Protein AF-A0A8T3E228-F1 (afdb_monomer)

Foldseek 3Di:
DDDDDDDDDDDDDDDDDDDPPPPDPPVQPPFWDKDFDDWDDDPDDDDIDTDIDIGGDDDDDDDDPVVVVDDDDDPDPDDDDDDDDPDDDDAQPAEAAAEPDPDDPVNVVVVVLVVLLVPVVFKFKEFALLLLVVLLVLCCVLPVLAAEEEECLFPVPLLNLLLCVLVVHAYEAAFPVSVVSNVVLVHDLDSYAHEHADDDLVGLLSCQVRVNQHYEYADLVVLVSCLVRPVNHAYAFEAWFDDVVPPDDDTDHYHLVVLLVNLVSCVVSNHAHAAYAYADALPRLDLVSLVVVLVSRLVSVVSNVVSPHNHAEYESEENDALDSVSSNVNSVSCVVVCCVRPNVVSNHRHYYYDYNNNFQQRMKMKKFFADKDKADDDDPDDDDPDDDLAIEMETEIQAFCLAQLVVVVVVDDFADKDWDDPDPDPDARWHWYWYAYDPPDPRRTRGPTDTDGDDDGGTMIMGGRSGTSGQDDGPDPDDRHYYHHYYYNVSVVVCVVVVSCVDPSNVSYHYDHDDD

Sequence (516 aa):
MSKPRPVSTSLRSFFFNTHKKDALPEHLGRYLTARHFLCRSDSGGNSISCLFQIDAQLQDPTSSVLTLIRQPNLWLSDLRITVEMKGFTDEPNYTVEVLEGGVTLDDVIDDRIYEQALAEKSAFFVADLGVLMRQHILWQTHMSQVRPFYTLKCNSSPAVIQVLAALGTGFICANKSEVALVQNCGVDSEDIIYSGAYKQLSHIKHAAKSGIDSLVCDNEMELRKIARCHPTAKVLLQVATASPLEEMSMTFGCTLKNCRHLLQCAKQLHLQVVGVKFHLPVTCNNPQAYCHAVSDARCIFDMGEELGFNMNVLDIGGGFSHSALQLEQTGAAIRPLLDIYFPPQSGVHIIAELGDYYVSSSFTLAVNIIGKEVVCQDRRGQHSDEVSLNDEFLYYMNEGVYGSFASKLLENVIPVPIVHKKSLRVKEAVFPSSLWGPSCDRLDQVVEHCLLPELKVGDWVIFNNMGANSLGEPCTATQKLPVYYIITADDWYSMQEGGITLDTSMKNLLWVPYCL

Organism: NCBI:txid1534307

Secondary structure (DSSP, 8-state):
------------------SS-TTS-TTSTTSEEEEE---EE-SSSS-EE--EEEEE--S--SSSSGGGG--S----S---------S-----SEEEEEE-TT--HHHHHHHHHHHHHHTT---EEEEETHHHHHHHHHHHHH-TTEEEEEETTT---HHHHHHHHHTT-EEEESSHHHHHHHHHTT--GGGEEE--SS--HHHHHHHHHTT--EEEE-SHHHHHHHHHH-TT-EEEEEB----TTTTSS---SB-HHHHHHHHHHHHHTT-EEEEEE----TT---HHHHHHHHHHHHHHHHHHHHTT----EEE------S-HHHHHHHHHHHHHHHHHHS-GGG-PEEEEEESHHHHGGGEEEEEEEEEEEEE-S--SS---SSPPTTPEEEEEES--TTTTTGGGGGTPPPPPPEEE-TT--TTPPEEEEEEE-TT--TT-EEEEEEEEEPP-TT-EEEESS--SS-SPPPSSSPPPPPEEEEEEHHHHHHHHHTTGGGSGGGGGEEEEE---

Radius of gyration: 29.98 Å; Cα contacts (8 Å, |Δi|>4): 873; chains: 1; bounding box: 90×79×90 Å

InterPro domains:
  IPR000183 Ornithine/DAP/Arg decarboxylase [PR01179] (150-168)
  IPR000183 Ornithine/DAP/Arg decarboxylase [PR01179] (170-182)
  IPR000183 Ornithine/DAP/Arg decarboxylase [PR01179] (270-283)
  IPR000183 Ornithine/DAP/Arg decarboxylase [PR01179] (350-369)
  IPR002433 Ornithine decarboxylase [PR01182] (122-146)
  IPR002433 Ornithine decarboxylase [PR01182] (148-175)
  IPR002433 Ornithine decarboxylase [PR01182] (192-216)
  IPR002433 Ornithine decarboxylase [PR01182] (222-244)
  IPR002433 Ornithine decarboxylase [PR01182] (399-412)
  IPR002433 Ornithine decarboxylase [PR01182] (434-444)
  IPR002433 Ornithine decarboxylase [PR01182] (454-467)
  IPR002433 Ornithine decarboxylase [PTHR11482] (110-476)
  IPR009006 Alanine racemase/group IV decarboxylase, C-terminal [G3DSA:2.40.37.10] (117-488)
  IPR009006 Alanine racemase/group IV decarboxylase, C-terminal [SSF50621] (342-492)
  IPR022644 Orn/DAP/Arg decarboxylase 2, N-terminal [PF02784] (132-360)
  IPR022657 Orn/DAP/Arg decarboxylase 2, conserved site [PS00879] (304-321)
  IPR029066 PLP-binding barrel [G3DSA:3.20.20.10] (132-358)
  IPR029066 PLP-binding barrel [SSF51419] (128-362)

Nearest PDB structures (foldseek):
  3btn-assembly3_A  TM=9.626E-01  e=4.431E-57  Mus musculus
  3btn-assembly3_B  TM=9.619E-01  e=3.640E-56  Mus musculus
  2nva-assembly2_C  TM=9.354E-01  e=1.883E-36  Paramecium bursaria Chlorella virus 1
  2nv9-assembly4_H  TM=9.218E-01  e=5.844E-37  Paramecium bursaria Chlorella virus 1
  4aib-assembly2_D  TM=8.913E-01  e=2.791E-27  Entamoeba histolytica HM-1:IMSS

Structure (mmCIF, N/CA/C/O backbone):
data_AF-A0A8T3E228-F1
#
_entry.id   AF-A0A8T3E228-F1
#
loop_
_atom_site.group_PDB
_atom_site.id
_atom_site.type_symbol
_atom_site.label_atom_id
_atom_site.label_alt_id
_atom_site.label_comp_id
_atom_site.label_asym_id
_atom_site.label_entity_id
_atom_site.label_seq_id
_atom_site.pdbx_PDB_ins_code
_atom_site.Cartn_x
_atom_site.Cartn_y
_atom_site.Cartn_z
_atom_site.occupancy
_atom_site.B_iso_or_equiv
_atom_site.auth_seq_id
_atom_site.auth_comp_id
_atom_site.auth_asym_id
_atom_site.auth_atom_id
_atom_site.pdbx_PDB_model_num
ATOM 1 N N . MET A 1 1 ? 3.834 58.786 -32.803 1.00 28.92 1 MET A N 1
ATOM 2 C CA . MET A 1 1 ? 3.324 58.432 -34.150 1.00 28.92 1 MET A CA 1
ATOM 3 C C . MET A 1 1 ? 3.891 57.062 -34.481 1.00 28.92 1 MET A C 1
ATOM 5 O O . MET A 1 1 ? 5.082 56.907 -34.309 1.00 28.92 1 MET A O 1
ATOM 9 N N . SER A 1 2 ? 3.198 56.003 -34.872 1.00 29.36 2 SER A N 1
ATOM 10 C CA . SER A 1 2 ? 1.790 55.686 -35.124 1.00 29.36 2 SER A CA 1
ATOM 11 C C . SER A 1 2 ? 1.781 54.176 -35.430 1.00 29.36 2 SER A C 1
ATOM 13 O O . SER A 1 2 ? 2.654 53.710 -36.159 1.00 29.36 2 SER A O 1
ATOM 15 N N . LYS A 1 3 ? 0.826 53.411 -34.882 1.00 29.02 3 LYS A N 1
ATOM 16 C CA . LYS A 1 3 ? 0.553 52.016 -35.295 1.00 29.02 3 LYS A CA 1
ATOM 17 C C . LYS A 1 3 ? 0.275 51.931 -36.807 1.00 29.02 3 LYS A C 1
ATOM 19 O O . LYS A 1 3 ? -0.275 52.888 -37.353 1.00 29.02 3 LYS A O 1
ATOM 24 N N . PRO A 1 4 ? 0.400 50.730 -37.396 1.00 24.34 4 PRO A N 1
ATOM 25 C CA . PRO A 1 4 ? -0.620 50.259 -38.323 1.00 24.34 4 PRO A CA 1
ATOM 26 C C . PRO A 1 4 ? -1.301 48.966 -37.845 1.00 24.34 4 PRO A C 1
ATOM 28 O O . PRO A 1 4 ? -0.718 48.112 -37.183 1.00 24.34 4 PRO A O 1
ATOM 31 N N . ARG A 1 5 ? -2.595 48.909 -38.164 1.00 25.23 5 ARG A N 1
ATOM 32 C CA . ARG A 1 5 ? -3.589 47.844 -37.963 1.00 25.23 5 ARG A CA 1
ATOM 33 C C . ARG A 1 5 ? -3.571 46.842 -39.139 1.00 25.23 5 ARG A C 1
ATOM 35 O O . ARG A 1 5 ? -2.967 47.153 -40.163 1.00 25.23 5 ARG A O 1
ATOM 42 N N . PRO A 1 6 ? -4.246 45.681 -39.013 1.00 24.84 6 PRO A N 1
ATOM 43 C CA . PRO A 1 6 ? -4.236 44.613 -40.015 1.00 24.84 6 PRO A CA 1
ATOM 44 C C . PRO A 1 6 ? -5.141 44.928 -41.215 1.00 24.84 6 PRO A C 1
ATOM 46 O O . PRO A 1 6 ? -6.137 45.639 -41.074 1.00 24.84 6 PRO A O 1
ATOM 49 N N . VAL A 1 7 ? -4.822 44.347 -42.376 1.00 22.98 7 VAL A N 1
ATOM 50 C CA . VAL A 1 7 ? -5.675 44.355 -43.575 1.00 22.98 7 VAL A CA 1
ATOM 51 C C . VAL A 1 7 ? -6.009 42.918 -43.964 1.00 22.98 7 VAL A C 1
ATOM 53 O O . VAL A 1 7 ? -5.131 42.083 -44.166 1.00 22.98 7 VAL A O 1
ATOM 56 N N . SER A 1 8 ? -7.311 42.659 -44.050 1.00 25.16 8 SER A N 1
ATOM 57 C CA . SER A 1 8 ? -7.950 41.462 -44.585 1.00 25.16 8 SER A CA 1
ATOM 58 C C . SER A 1 8 ? -7.735 41.323 -46.092 1.00 25.16 8 SER A C 1
ATOM 60 O O . SER A 1 8 ? -7.939 42.307 -46.801 1.00 25.16 8 SER A O 1
ATOM 62 N N . THR A 1 9 ? -7.517 40.105 -46.603 1.00 22.89 9 THR A N 1
ATOM 63 C CA . THR A 1 9 ? -7.985 39.773 -47.961 1.00 22.89 9 THR A CA 1
ATOM 64 C C . THR A 1 9 ? -8.386 38.301 -48.102 1.00 22.89 9 THR A C 1
ATOM 66 O O . THR A 1 9 ? -7.586 37.392 -47.925 1.00 22.89 9 THR A O 1
ATOM 69 N N . SER A 1 10 ? -9.667 38.131 -48.427 1.00 22.86 10 SER A N 1
ATOM 70 C CA . SER A 1 10 ? -10.374 36.992 -49.025 1.00 22.86 10 SER A CA 1
ATOM 71 C C . SER A 1 10 ? -9.538 36.108 -49.970 1.00 22.86 10 SER A C 1
ATOM 73 O O . SER A 1 10 ? -8.961 36.627 -50.927 1.00 22.86 10 SER A O 1
ATOM 75 N N . LEU A 1 11 ? -9.651 34.780 -49.834 1.00 22.55 11 LEU A N 1
ATOM 76 C CA . LEU A 1 11 ? -9.420 33.831 -50.929 1.00 22.55 11 LEU A CA 1
ATOM 77 C C . LEU A 1 11 ? -10.704 33.054 -51.240 1.00 22.55 11 LEU A C 1
ATOM 79 O O . LEU A 1 11 ? -11.359 32.482 -50.372 1.00 22.55 11 LEU A O 1
ATOM 83 N N . ARG A 1 12 ? -11.062 33.142 -52.519 1.00 21.92 12 ARG A N 1
ATOM 84 C CA . ARG A 1 12 ? -12.278 32.678 -53.180 1.00 21.92 12 ARG A CA 1
ATOM 85 C C . ARG A 1 12 ? -12.371 31.149 -53.240 1.00 21.92 12 ARG A C 1
ATOM 87 O O . ARG A 1 12 ? -11.410 30.478 -53.590 1.00 21.92 12 ARG A O 1
ATOM 94 N N . SER A 1 13 ? -13.584 30.666 -52.977 1.00 22.64 13 SER A N 1
ATOM 95 C CA . SER A 1 13 ? -14.285 29.524 -53.586 1.00 22.64 13 SER A CA 1
ATOM 96 C C . SER A 1 13 ? -13.503 28.615 -54.554 1.00 22.64 13 SER A C 1
ATOM 98 O O . SER A 1 13 ? -13.282 28.986 -55.708 1.00 22.64 1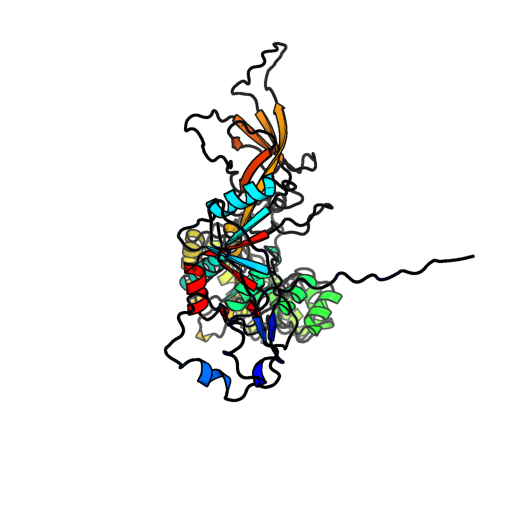3 SER A O 1
ATOM 100 N N . PHE A 1 14 ? -13.270 27.366 -54.145 1.00 22.17 14 PHE A N 1
ATOM 101 C CA . PHE A 1 14 ? -13.215 26.229 -55.066 1.00 22.17 14 PHE A CA 1
ATOM 102 C C . PHE A 1 14 ? -14.579 25.529 -55.055 1.00 22.17 14 PHE A C 1
ATOM 104 O O . PHE A 1 14 ? -14.994 24.952 -54.053 1.00 22.17 14 PHE A O 1
ATOM 111 N N . PHE A 1 15 ? -15.297 25.641 -56.171 1.00 23.58 15 PHE A N 1
ATOM 112 C CA . PHE A 1 15 ? -16.482 24.844 -56.474 1.00 23.58 15 PHE A CA 1
ATOM 113 C C . PHE A 1 15 ? -16.036 23.425 -56.845 1.00 23.58 15 PHE A C 1
ATOM 115 O O . PHE A 1 15 ? -15.246 23.268 -57.773 1.00 23.58 15 PHE A O 1
ATOM 122 N N . PHE A 1 16 ? -16.591 22.403 -56.191 1.00 23.30 16 PHE A N 1
ATOM 123 C CA . PHE A 1 16 ? -16.690 21.069 -56.782 1.00 23.30 16 PHE A CA 1
ATOM 124 C C . PHE A 1 16 ? -18.135 20.576 -56.753 1.00 23.30 16 PHE A C 1
ATOM 126 O O . PHE A 1 16 ? -18.893 20.811 -55.811 1.00 23.30 16 PHE A O 1
ATOM 133 N N . ASN A 1 17 ? -18.490 19.974 -57.884 1.00 22.83 17 ASN A N 1
ATOM 134 C CA . ASN A 1 17 ? -19.824 19.672 -58.371 1.00 22.83 17 ASN A CA 1
ATOM 135 C C . ASN A 1 17 ? -20.614 18.763 -57.425 1.00 22.83 17 ASN A C 1
ATOM 137 O O . ASN A 1 17 ? -20.143 17.716 -56.985 1.00 22.83 17 ASN A O 1
ATOM 141 N N . THR A 1 18 ? -21.849 19.166 -57.158 1.00 30.22 18 THR A N 1
ATOM 142 C CA . THR A 1 18 ? -22.826 18.442 -56.353 1.00 30.22 18 THR A CA 1
ATOM 143 C C . THR A 1 18 ? -23.588 17.460 -57.239 1.00 30.22 18 THR A C 1
ATOM 145 O O . THR A 1 18 ? -24.384 17.859 -58.075 1.00 30.22 18 THR A O 1
ATOM 148 N N . HIS A 1 19 ? -23.396 16.162 -57.022 1.00 26.03 19 HIS A N 1
ATOM 149 C CA . HIS A 1 19 ? -24.355 15.139 -57.445 1.00 26.03 19 HIS A CA 1
ATOM 150 C C . HIS A 1 19 ? -24.514 14.133 -56.309 1.00 26.03 19 HIS A C 1
ATOM 152 O O . HIS A 1 19 ? -23.869 13.092 -56.310 1.00 26.03 19 HIS A O 1
ATOM 158 N N . LYS A 1 20 ? -25.306 14.528 -55.300 1.00 29.98 20 LYS A N 1
ATOM 159 C CA . LYS A 1 20 ? -26.001 13.705 -54.276 1.00 29.98 20 LYS A CA 1
ATOM 160 C C . LYS A 1 20 ? -26.418 14.571 -53.072 1.00 29.98 20 LYS A C 1
ATOM 162 O O . LYS A 1 20 ? -26.237 14.188 -51.923 1.00 29.98 20 LYS A O 1
ATOM 167 N N . LYS A 1 21 ? -26.964 15.768 -53.325 1.00 29.05 21 LYS A N 1
ATOM 168 C CA . LYS A 1 21 ? -27.595 16.587 -52.273 1.00 29.05 21 LYS A CA 1
ATOM 169 C C . LYS A 1 21 ? -29.106 16.361 -52.145 1.00 29.05 21 LYS A C 1
ATOM 171 O O . LYS A 1 21 ? -29.695 16.851 -51.193 1.00 29.05 21 LYS A O 1
ATOM 176 N N . ASP A 1 22 ? -29.701 15.540 -53.009 1.00 30.08 22 ASP A N 1
ATOM 177 C CA . ASP A 1 22 ? -31.162 15.392 -53.097 1.00 30.08 22 ASP A CA 1
ATOM 178 C C . ASP A 1 22 ? -31.730 14.202 -52.303 1.00 30.08 22 ASP A C 1
ATOM 180 O O . ASP A 1 22 ? -32.786 13.675 -52.637 1.00 30.08 22 ASP A O 1
ATOM 184 N N . ALA A 1 23 ? -31.046 13.755 -51.246 1.00 35.81 23 ALA A N 1
ATOM 185 C CA . ALA A 1 23 ? -31.521 12.649 -50.404 1.00 35.81 23 ALA A CA 1
ATOM 186 C C . ALA A 1 23 ? -31.533 12.972 -48.900 1.00 35.81 23 ALA A C 1
ATOM 188 O O . ALA A 1 23 ? -31.424 12.068 -48.076 1.00 35.81 23 ALA A O 1
ATOM 189 N N . LEU A 1 24 ? -31.672 14.247 -48.524 1.00 32.97 24 LEU A N 1
ATOM 190 C CA . LEU A 1 24 ? -31.927 14.641 -47.135 1.00 32.97 24 LEU A CA 1
ATOM 191 C C . LEU A 1 24 ? -33.103 15.629 -47.064 1.00 32.97 24 LEU A C 1
ATOM 193 O O . LEU A 1 24 ? -33.092 16.621 -47.793 1.00 32.97 24 LEU A O 1
ATOM 197 N N . PRO A 1 25 ? -34.110 15.397 -46.198 1.00 32.53 25 PRO A N 1
ATOM 198 C CA . PRO A 1 25 ? -35.217 16.333 -46.012 1.00 32.53 25 PRO A CA 1
ATOM 199 C C . PRO A 1 25 ? -34.711 17.708 -45.544 1.00 32.53 25 PRO A C 1
ATOM 201 O O . PRO A 1 25 ? -33.896 17.785 -44.622 1.00 32.53 25 PRO A O 1
ATOM 204 N N . GLU A 1 26 ? -35.233 18.796 -46.124 1.00 36.34 26 GLU A N 1
ATOM 205 C CA . GLU A 1 26 ? -34.807 20.193 -45.879 1.00 36.34 26 GLU A CA 1
ATOM 206 C C . GLU A 1 26 ? -34.824 20.631 -44.397 1.00 36.34 26 GLU A C 1
ATOM 208 O O . GLU A 1 26 ? -34.178 21.614 -44.032 1.00 36.34 26 GLU A O 1
ATOM 213 N N . HIS A 1 27 ? -35.493 19.886 -43.513 1.00 36.00 27 HIS A N 1
ATOM 214 C CA . HIS A 1 27 ? -35.558 20.175 -42.078 1.00 36.00 27 HIS A CA 1
ATOM 215 C C . HIS A 1 27 ? -34.309 19.760 -41.270 1.00 36.00 27 HIS A C 1
ATOM 217 O O . HIS A 1 27 ? -34.156 20.205 -40.134 1.00 36.00 27 HIS A O 1
ATOM 223 N N . LEU A 1 28 ? -33.401 18.951 -41.837 1.00 35.88 28 LEU A N 1
ATOM 224 C CA . LEU A 1 28 ? -32.179 18.470 -41.164 1.00 35.88 28 LEU A CA 1
ATOM 225 C C . LEU A 1 28 ? -30.917 19.287 -41.486 1.00 35.88 28 LEU A C 1
ATOM 227 O O . LEU A 1 28 ? -29.922 19.193 -40.769 1.00 35.88 28 LEU A O 1
ATOM 231 N N . GLY A 1 29 ? -30.952 20.139 -42.515 1.00 35.25 29 GLY A N 1
ATOM 232 C CA . GLY A 1 29 ? -29.785 20.915 -42.958 1.00 35.25 29 GLY A CA 1
ATOM 233 C C . GLY A 1 29 ? -29.302 21.995 -41.978 1.00 35.25 29 GLY A C 1
ATOM 234 O O . GLY A 1 29 ? -28.274 22.615 -42.230 1.00 35.25 29 GLY A O 1
ATOM 235 N N . ARG A 1 30 ? -30.028 22.243 -40.878 1.00 34.56 30 ARG A N 1
ATOM 236 C CA . ARG A 1 30 ? -29.718 23.297 -39.893 1.00 34.56 30 ARG A CA 1
ATOM 237 C C . ARG A 1 30 ? -28.966 22.821 -38.643 1.00 34.56 30 ARG A C 1
ATOM 239 O O . ARG A 1 30 ? -28.528 23.676 -37.884 1.00 34.56 30 ARG A O 1
ATOM 246 N N . TYR A 1 31 ? -28.794 21.513 -38.440 1.00 33.31 31 TYR A N 1
ATOM 247 C CA . TYR A 1 31 ? -28.240 20.962 -37.189 1.00 33.31 31 TYR A CA 1
ATOM 248 C C . TYR A 1 31 ? -26.954 20.146 -37.359 1.00 33.31 31 TYR A C 1
ATOM 250 O O . TYR A 1 31 ? -26.453 19.609 -36.376 1.00 33.31 31 TYR A O 1
ATOM 258 N N . LEU A 1 32 ? -26.423 20.055 -38.582 1.00 34.19 32 LEU A N 1
ATOM 259 C CA . LEU A 1 32 ? -25.250 19.244 -38.904 1.00 34.19 32 LEU A CA 1
ATOM 260 C C . LEU A 1 32 ? -24.108 20.144 -39.379 1.00 34.19 32 LEU A C 1
ATOM 262 O O . LEU A 1 32 ? -24.215 20.805 -40.414 1.00 34.19 32 LEU A O 1
ATOM 266 N N . THR A 1 33 ? -23.003 20.146 -38.638 1.00 34.19 33 THR A N 1
ATOM 267 C CA . THR A 1 33 ? -21.748 20.794 -39.050 1.00 34.19 33 THR A CA 1
ATOM 268 C C . THR A 1 33 ? -20.711 19.716 -39.329 1.00 34.19 33 THR A C 1
ATOM 270 O O . THR A 1 33 ? -20.342 18.966 -38.434 1.00 34.19 33 THR A O 1
ATOM 273 N N . ALA A 1 34 ? -20.235 19.631 -40.573 1.00 35.66 34 ALA A N 1
ATOM 274 C CA . ALA A 1 34 ? -19.172 18.703 -40.949 1.00 35.66 34 ALA A CA 1
ATOM 275 C C . ALA A 1 34 ? -17.796 19.345 -40.703 1.00 35.66 34 ALA A C 1
ATOM 277 O O . ALA A 1 34 ? -17.505 20.411 -41.254 1.00 35.66 34 ALA A O 1
ATOM 278 N N . ARG A 1 35 ? -16.928 18.690 -39.923 1.00 33.81 35 ARG A N 1
ATOM 279 C CA . ARG A 1 35 ? -15.495 19.022 -39.826 1.00 33.81 35 ARG A CA 1
ATOM 280 C C . ARG A 1 35 ? -14.675 17.952 -40.551 1.00 33.81 35 ARG A C 1
ATOM 282 O O . ARG A 1 35 ? -14.966 16.768 -40.444 1.00 33.81 35 ARG A O 1
ATOM 289 N N . HIS A 1 36 ? -13.685 18.382 -41.332 1.00 33.00 36 HIS A N 1
ATOM 290 C CA . HIS A 1 36 ? -12.805 17.484 -42.090 1.00 33.00 36 HIS A CA 1
ATOM 291 C C . HIS A 1 36 ? -11.590 17.073 -41.257 1.00 33.00 36 HIS A C 1
ATOM 293 O O . HIS A 1 36 ? -10.963 17.934 -40.640 1.00 33.00 36 HIS A O 1
ATOM 299 N N . PHE A 1 37 ? -11.199 15.802 -41.353 1.00 31.39 37 PHE A N 1
ATOM 300 C CA . PHE A 1 37 ? -9.854 15.334 -41.021 1.00 31.39 37 PHE A CA 1
ATOM 301 C C . PHE A 1 37 ? -9.223 14.598 -42.215 1.00 31.39 37 PHE A C 1
ATOM 303 O O . PHE A 1 37 ? -9.918 14.115 -43.105 1.00 31.39 37 PHE A O 1
ATOM 310 N N . LEU A 1 38 ? -7.887 14.642 -42.239 1.00 31.38 38 LEU A N 1
ATOM 311 C CA . LEU A 1 38 ? -6.929 14.253 -43.285 1.00 31.38 38 LEU A CA 1
ATOM 312 C C . LEU A 1 38 ? -7.382 13.225 -44.344 1.00 31.38 38 LEU A C 1
ATOM 314 O O . LEU A 1 38 ? -7.834 12.129 -44.032 1.00 31.38 38 LEU A O 1
ATOM 318 N N . CYS A 1 39 ? -7.104 13.546 -45.613 1.00 31.66 39 CYS A N 1
ATOM 319 C CA . CYS A 1 39 ? -7.106 12.588 -46.722 1.00 31.66 39 CYS A CA 1
ATOM 320 C C . CYS A 1 39 ? -5.719 11.943 -46.864 1.00 31.66 39 CYS A C 1
ATOM 322 O O . CYS A 1 39 ? -4.719 12.658 -46.959 1.00 31.66 39 CYS A O 1
ATOM 324 N N . ARG A 1 40 ? -5.657 10.610 -46.952 1.00 31.69 40 ARG A N 1
ATOM 325 C CA . ARG A 1 40 ? -4.458 9.865 -47.371 1.00 31.69 40 ARG A CA 1
ATOM 326 C C . ARG A 1 40 ? -4.689 9.331 -48.787 1.00 31.69 40 ARG A C 1
ATOM 328 O O . ARG A 1 40 ? -5.766 8.816 -49.075 1.00 31.69 40 ARG A O 1
ATOM 335 N N . SER A 1 41 ? -3.710 9.494 -49.675 1.00 33.44 41 SER A N 1
ATOM 336 C CA . SER A 1 41 ? -3.738 8.918 -51.024 1.00 33.44 41 SER A CA 1
ATOM 337 C C . SER A 1 41 ? -2.831 7.696 -51.076 1.00 33.44 41 SER A C 1
ATOM 339 O O . SER A 1 41 ? -1.623 7.843 -50.874 1.00 33.44 41 SER A O 1
ATOM 341 N N . ASP A 1 42 ? -3.379 6.529 -51.397 1.00 33.47 42 ASP A N 1
ATOM 342 C CA . ASP A 1 42 ? -2.556 5.359 -51.694 1.00 33.47 42 ASP A CA 1
ATOM 343 C C . ASP A 1 42 ? -1.929 5.469 -53.087 1.00 33.47 42 ASP A C 1
ATOM 345 O O . ASP A 1 42 ? -2.548 5.905 -54.066 1.00 33.47 42 ASP A O 1
ATOM 349 N N . SER A 1 43 ? -0.658 5.079 -53.175 1.00 38.69 43 SER A N 1
ATOM 350 C CA . SER A 1 43 ? 0.113 5.037 -54.415 1.00 38.69 43 SER A CA 1
ATOM 351 C C . SER A 1 43 ? -0.387 3.908 -55.317 1.00 38.69 43 SER A C 1
ATOM 353 O O . SER A 1 43 ? 0.170 2.812 -55.321 1.00 38.69 43 SER A O 1
ATOM 355 N N . GLY A 1 44 ? -1.449 4.177 -56.077 1.00 34.88 44 GLY A N 1
ATOM 356 C CA . GLY A 1 44 ? -2.004 3.208 -57.021 1.00 34.88 44 GLY A CA 1
ATOM 357 C C . GLY A 1 44 ? -3.463 3.428 -57.415 1.00 34.88 44 GLY A C 1
ATOM 358 O O . GLY A 1 44 ? -4.226 2.480 -57.373 1.00 34.88 44 GLY A O 1
ATOM 359 N N . GLY A 1 45 ? -3.852 4.644 -57.814 1.00 33.50 45 GLY A N 1
ATOM 360 C CA . GLY A 1 45 ? -5.024 4.896 -58.671 1.00 33.50 45 GLY A CA 1
ATOM 361 C C . GLY A 1 45 ? -6.428 4.524 -58.150 1.00 33.50 45 GLY A C 1
ATOM 362 O O . GLY A 1 45 ? -6.845 3.375 -58.204 1.00 33.50 45 GLY A O 1
ATOM 363 N N . ASN A 1 46 ? -7.216 5.576 -57.883 1.00 30.58 46 ASN A N 1
ATOM 364 C CA . ASN A 1 46 ? -8.692 5.666 -57.905 1.00 30.58 46 ASN A CA 1
ATOM 365 C C . ASN A 1 46 ? -9.535 5.351 -56.651 1.00 30.58 46 ASN A C 1
ATOM 367 O O . ASN A 1 46 ? -10.754 5.233 -56.778 1.00 30.58 46 ASN A O 1
ATOM 371 N N . SER A 1 47 ? -8.982 5.382 -55.437 1.00 28.16 47 SER A N 1
ATOM 372 C CA . SER A 1 47 ? -9.813 5.543 -54.229 1.00 28.16 47 SER A CA 1
ATOM 373 C C . SER A 1 47 ? -9.225 6.550 -53.245 1.00 28.16 47 SER A C 1
ATOM 375 O O . SER A 1 47 ? -8.069 6.442 -52.850 1.00 28.16 47 SER A O 1
ATOM 377 N N . ILE A 1 48 ? -10.044 7.527 -52.846 1.00 32.66 48 ILE A N 1
ATOM 378 C CA . ILE A 1 48 ? -9.775 8.449 -51.739 1.00 32.66 48 ILE A CA 1
ATOM 379 C C . ILE A 1 48 ? -10.713 8.033 -50.604 1.00 32.66 48 ILE A C 1
ATOM 381 O O . ILE A 1 48 ? -11.931 8.119 -50.756 1.00 32.66 48 ILE A O 1
ATOM 385 N N . SER A 1 49 ? -10.165 7.569 -49.483 1.00 29.92 49 SER A N 1
ATOM 386 C CA . SER A 1 49 ? -10.927 7.323 -48.257 1.00 29.92 49 SER A CA 1
ATOM 387 C C . SER A 1 49 ? -10.950 8.598 -47.413 1.00 29.92 49 SER A C 1
ATOM 389 O O . SER A 1 49 ? -9.904 9.055 -46.950 1.00 29.92 49 SER A O 1
ATOM 391 N N . CYS A 1 50 ? -12.136 9.176 -47.218 1.00 32.41 50 CYS A N 1
ATOM 392 C CA . CYS A 1 50 ? -12.347 10.325 -46.337 1.00 32.41 50 CYS A CA 1
ATOM 393 C C . CYS A 1 50 ? -13.111 9.882 -45.085 1.00 32.41 50 CYS A C 1
ATOM 395 O O . CYS A 1 50 ? -14.213 9.347 -45.198 1.00 32.41 50 CYS A O 1
ATOM 397 N N . LEU A 1 51 ? -12.553 10.152 -43.905 1.00 31.69 51 LEU A N 1
ATOM 398 C CA . LEU A 1 51 ? -13.265 10.052 -42.632 1.00 31.69 51 LEU A CA 1
ATOM 399 C C . LEU A 1 51 ? -14.068 11.341 -42.414 1.00 31.69 51 LEU A C 1
ATOM 401 O O . LEU A 1 51 ? -13.503 12.435 -42.381 1.00 31.69 51 LEU A O 1
ATOM 405 N N . PHE A 1 52 ? -15.386 11.214 -42.268 1.00 31.33 52 PHE A N 1
ATOM 406 C CA . PHE A 1 52 ? -16.265 12.326 -41.915 1.00 31.33 52 PHE A CA 1
ATOM 407 C C . PHE A 1 52 ? -16.769 12.143 -40.487 1.00 31.33 52 PHE A C 1
ATOM 409 O O . PHE A 1 52 ? -17.413 11.142 -40.185 1.00 31.33 52 PHE A O 1
ATOM 416 N N . GLN A 1 53 ? -16.524 13.135 -39.634 1.00 34.25 53 GLN A N 1
ATOM 417 C CA . GLN A 1 53 ? -17.221 13.269 -38.360 1.00 34.25 53 GLN A CA 1
ATOM 418 C C . GLN A 1 53 ? -18.390 14.240 -38.554 1.00 34.25 53 GLN A C 1
ATOM 420 O O . GLN A 1 53 ? -18.219 15.342 -39.089 1.00 34.25 53 GLN A O 1
ATOM 425 N N . ILE A 1 54 ? -19.590 13.802 -38.176 1.00 34.50 54 ILE A N 1
ATOM 426 C CA . ILE A 1 54 ? -20.817 14.592 -38.268 1.00 34.50 54 ILE A CA 1
ATOM 427 C C . ILE A 1 54 ? -21.271 14.903 -36.842 1.00 34.50 54 ILE A C 1
ATOM 429 O O . ILE A 1 54 ? -21.760 14.013 -36.153 1.00 34.50 54 ILE A O 1
ATOM 433 N N . ASP A 1 55 ? -21.147 16.163 -36.425 1.00 33.16 55 ASP A N 1
ATOM 434 C CA . ASP A 1 55 ? -21.677 16.618 -35.138 1.00 33.16 55 ASP A CA 1
ATOM 435 C C . ASP A 1 55 ? -23.120 17.106 -35.325 1.00 33.16 55 ASP A C 1
ATOM 437 O O . ASP A 1 55 ? -23.384 17.999 -36.142 1.00 33.16 55 ASP A O 1
ATOM 441 N N . ALA A 1 56 ? -24.052 16.529 -34.560 1.00 35.25 56 ALA A N 1
ATOM 442 C CA . ALA A 1 56 ? -25.453 16.936 -34.514 1.00 35.25 56 ALA A CA 1
ATOM 443 C C . ALA A 1 56 ? -25.761 17.632 -33.178 1.00 35.25 56 ALA A C 1
ATOM 445 O O . ALA A 1 56 ? -25.694 17.009 -32.123 1.00 35.25 56 ALA A O 1
ATOM 446 N N . GLN A 1 57 ? -26.135 18.915 -33.202 1.00 34.66 57 GLN A N 1
ATOM 447 C CA . GLN A 1 57 ? -26.649 19.599 -32.006 1.00 34.66 57 GLN A CA 1
ATOM 448 C C . GLN A 1 57 ? -28.172 19.463 -31.947 1.00 34.66 57 GLN A C 1
ATOM 450 O O . GLN A 1 57 ? -28.878 20.105 -32.720 1.00 34.66 57 GLN A O 1
ATOM 455 N N . LEU A 1 58 ? -28.691 18.651 -31.023 1.00 37.06 58 LEU A N 1
ATOM 456 C CA . LEU A 1 58 ? -30.130 18.516 -30.774 1.00 37.06 58 LEU A CA 1
ATOM 457 C C . LEU A 1 58 ? -30.459 18.989 -29.357 1.00 37.06 58 LEU A C 1
ATOM 459 O O . LEU A 1 58 ? -29.773 18.630 -28.405 1.00 37.06 58 LEU A O 1
ATOM 463 N N . GLN A 1 59 ? -31.494 19.823 -29.233 1.00 31.09 59 GLN A N 1
ATOM 464 C CA . GLN A 1 59 ? -31.824 20.537 -27.994 1.00 31.09 59 GLN A CA 1
ATOM 465 C C . GLN A 1 59 ? -33.033 19.956 -27.234 1.00 31.09 59 GLN A C 1
ATOM 467 O O . GLN A 1 59 ? -33.462 20.573 -26.268 1.00 31.09 59 GLN A O 1
ATOM 472 N N . ASP A 1 60 ? -33.572 18.791 -27.627 1.00 33.81 60 ASP A N 1
ATOM 473 C CA . ASP A 1 60 ? -34.635 18.103 -26.868 1.00 33.81 60 ASP A CA 1
ATOM 474 C C . ASP A 1 60 ? -34.810 16.624 -27.308 1.00 33.81 60 ASP A C 1
ATOM 476 O O . ASP A 1 60 ? -34.913 16.376 -28.516 1.00 33.81 60 ASP A O 1
ATOM 480 N N . PRO A 1 61 ? -34.863 15.618 -26.404 1.00 37.75 61 PRO A N 1
ATOM 481 C CA . PRO A 1 61 ? -34.987 14.214 -26.785 1.00 37.75 61 PRO A CA 1
ATOM 482 C C . PRO A 1 61 ? -36.398 13.674 -26.501 1.00 37.75 61 PRO A C 1
ATOM 484 O O . PRO A 1 61 ? -36.656 13.122 -25.436 1.00 37.75 61 PRO A O 1
ATOM 487 N N . THR A 1 62 ? -37.326 13.741 -27.462 1.00 34.75 62 THR A N 1
ATOM 488 C CA . THR A 1 62 ? -38.542 12.900 -27.405 1.00 34.75 62 THR A CA 1
ATOM 489 C C . THR A 1 62 ? -38.910 12.249 -28.747 1.00 34.75 62 THR A C 1
ATOM 491 O O . THR A 1 62 ? -39.089 12.883 -29.784 1.00 34.75 62 THR A O 1
ATOM 494 N N . SER A 1 63 ? -39.025 10.917 -28.687 1.00 34.12 63 SER A N 1
ATOM 495 C CA . SER A 1 63 ? -39.630 9.932 -29.610 1.00 34.12 63 SER A CA 1
ATOM 496 C C . SER A 1 63 ? -39.228 9.851 -31.095 1.00 34.12 63 SER A C 1
ATOM 498 O O . SER A 1 63 ? -39.532 8.839 -31.718 1.00 34.12 63 SER A O 1
ATOM 500 N N . SER A 1 64 ? -38.497 10.804 -31.679 1.00 34.25 64 SER A N 1
ATOM 501 C CA . SER A 1 64 ? -38.238 10.779 -33.138 1.00 34.25 64 SER A CA 1
ATOM 502 C C . SER A 1 64 ? -36.941 10.074 -33.571 1.00 34.25 64 SER A C 1
ATOM 504 O O . SER A 1 64 ? -36.770 9.786 -34.753 1.00 34.25 64 SER A O 1
ATOM 506 N N . VAL A 1 65 ? -36.032 9.754 -32.640 1.00 35.47 65 VAL A N 1
ATOM 507 C CA . VAL A 1 65 ? -34.711 9.164 -32.963 1.00 35.47 65 VAL A CA 1
ATOM 508 C C . VAL A 1 65 ? -34.782 7.645 -33.184 1.00 35.47 65 VAL A C 1
ATOM 510 O O . VAL A 1 65 ? -34.093 7.114 -34.051 1.00 35.47 65 VAL A O 1
ATOM 513 N N . LEU A 1 66 ? -35.672 6.936 -32.481 1.00 31.11 66 LEU A N 1
ATOM 514 C CA . LEU A 1 66 ? -35.803 5.474 -32.603 1.00 31.11 66 LEU A CA 1
ATOM 515 C C . LEU A 1 66 ? -36.410 5.020 -33.943 1.00 31.11 66 LEU A C 1
ATOM 517 O O . LEU A 1 66 ? -36.207 3.879 -34.356 1.00 31.11 66 LEU A O 1
ATOM 521 N N . THR A 1 67 ? -37.108 5.901 -34.662 1.00 31.22 67 THR A N 1
ATOM 522 C CA . THR A 1 67 ? -37.768 5.552 -35.931 1.00 31.22 67 THR A CA 1
ATOM 523 C C . THR A 1 67 ? -36.802 5.543 -37.125 1.00 31.22 67 THR A C 1
ATOM 525 O O . THR A 1 67 ? -37.096 4.912 -38.137 1.00 31.22 67 THR A O 1
ATOM 528 N N . LEU A 1 68 ? -35.618 6.163 -37.014 1.00 32.50 68 LEU A N 1
ATOM 529 C CA . LEU A 1 68 ? -34.608 6.152 -38.084 1.00 32.50 68 LEU A CA 1
ATOM 530 C C . LEU A 1 68 ? -33.827 4.827 -38.185 1.00 32.50 68 LEU A C 1
ATOM 532 O O . LEU A 1 68 ? -33.179 4.581 -39.197 1.00 32.50 68 LEU A O 1
ATOM 536 N N . ILE A 1 69 ? -33.928 3.949 -37.178 1.00 34.50 69 ILE A N 1
ATOM 537 C CA . ILE A 1 69 ? -33.172 2.683 -37.090 1.00 34.50 69 ILE A CA 1
ATOM 538 C C . ILE A 1 69 ? -33.843 1.540 -37.891 1.00 34.50 69 ILE A C 1
ATOM 540 O O . ILE A 1 69 ? -33.301 0.444 -38.008 1.00 34.50 69 ILE A O 1
ATOM 544 N N . ARG A 1 70 ? -35.011 1.763 -38.513 1.00 30.61 70 ARG A N 1
ATOM 545 C CA . ARG A 1 70 ? -35.718 0.736 -39.306 1.00 30.61 70 ARG A CA 1
ATOM 546 C C . ARG A 1 70 ? -36.090 1.212 -40.712 1.00 30.61 70 ARG A C 1
ATOM 548 O O . ARG A 1 70 ? -37.262 1.414 -41.015 1.00 30.61 70 ARG A O 1
ATOM 555 N N . GLN A 1 71 ? -35.105 1.327 -41.601 1.00 24.97 71 GLN A N 1
ATOM 556 C CA . GLN A 1 71 ? -35.315 1.345 -43.058 1.00 24.97 71 GLN A CA 1
ATOM 557 C C . GLN A 1 71 ? -34.317 0.362 -43.711 1.00 24.97 71 GLN A C 1
ATOM 559 O O . GLN A 1 71 ? -33.124 0.483 -43.442 1.00 24.97 71 GLN A O 1
ATOM 564 N N . PRO A 1 72 ? -34.733 -0.614 -44.548 1.00 28.02 72 PRO A N 1
ATOM 565 C CA . PRO A 1 72 ? -33.907 -1.799 -44.829 1.00 28.02 72 PRO A CA 1
ATOM 566 C C . PRO A 1 72 ? -32.872 -1.661 -45.960 1.00 28.02 72 PRO A C 1
ATOM 568 O O . PRO A 1 72 ? -32.293 -2.667 -46.348 1.00 28.02 72 PRO A O 1
ATOM 571 N N . ASN A 1 73 ? -32.641 -0.474 -46.534 1.00 28.12 73 ASN A N 1
ATOM 572 C CA . ASN A 1 73 ? -31.953 -0.354 -47.834 1.00 28.12 73 ASN A CA 1
ATOM 573 C C . ASN A 1 73 ? -30.791 0.657 -47.877 1.00 28.12 73 ASN A C 1
ATOM 575 O O . ASN A 1 73 ? -30.626 1.368 -48.867 1.00 28.12 73 ASN A O 1
ATOM 579 N N . LEU A 1 74 ? -29.950 0.711 -46.842 1.00 28.30 74 LEU A N 1
ATOM 580 C CA . LEU A 1 74 ? -28.692 1.470 -46.873 1.00 28.30 74 LEU A CA 1
ATOM 581 C C . LEU A 1 74 ? -27.522 0.574 -46.453 1.00 28.30 74 LEU A C 1
ATOM 583 O O . LEU A 1 74 ? -27.373 0.232 -45.286 1.00 28.30 74 LEU A O 1
ATOM 587 N N . TRP A 1 75 ? -26.685 0.205 -47.423 1.00 31.53 75 TRP A N 1
ATOM 588 C CA . TRP A 1 75 ? -25.372 -0.387 -47.173 1.00 31.53 75 TRP A CA 1
ATOM 589 C C . TRP A 1 75 ? -24.421 0.728 -46.718 1.00 31.53 75 TRP A C 1
ATOM 591 O O . TRP A 1 75 ? -23.874 1.460 -47.540 1.00 31.53 75 TRP A O 1
ATOM 601 N N . LEU A 1 76 ? -24.277 0.887 -45.404 1.00 29.72 76 LEU A N 1
ATOM 602 C CA . LEU A 1 76 ? -23.302 1.762 -44.751 1.00 29.72 76 LEU A CA 1
ATOM 603 C C . LEU A 1 76 ? -22.542 0.895 -43.748 1.00 29.72 76 LEU A C 1
ATOM 605 O O . LEU A 1 76 ? -23.057 0.600 -42.675 1.00 29.72 76 LEU A O 1
ATOM 609 N N . SER A 1 77 ? -21.358 0.425 -44.136 1.00 26.95 77 SER A N 1
ATOM 610 C CA . SER A 1 77 ? -20.547 -0.491 -43.328 1.00 26.95 77 SER A CA 1
ATOM 611 C C . SER A 1 77 ? -19.770 0.186 -42.199 1.00 26.95 77 SER A C 1
ATOM 613 O O . SER A 1 77 ? -19.238 -0.532 -41.372 1.00 26.95 77 SER A O 1
ATOM 615 N N . ASP A 1 78 ? -19.753 1.517 -42.096 1.00 32.56 78 ASP A N 1
ATOM 616 C CA . ASP A 1 78 ? -19.082 2.216 -40.996 1.00 32.56 78 ASP A CA 1
ATOM 617 C C . ASP A 1 78 ? -19.810 3.519 -40.651 1.00 32.56 78 ASP A C 1
ATOM 619 O O . ASP A 1 78 ? -19.626 4.552 -41.296 1.00 32.56 78 ASP A O 1
ATOM 623 N N . LEU A 1 79 ? -20.654 3.479 -39.618 1.00 29.39 79 LEU A N 1
ATOM 624 C CA . LEU A 1 79 ? -21.207 4.676 -38.988 1.00 29.39 79 LEU A CA 1
ATOM 625 C C . LEU A 1 79 ? -20.992 4.569 -37.472 1.00 29.39 79 LEU A C 1
ATOM 627 O O . LEU A 1 79 ? -21.736 3.877 -36.779 1.00 29.39 79 LEU A O 1
ATOM 631 N N . ARG A 1 80 ? -19.964 5.246 -36.946 1.00 29.05 80 ARG A N 1
ATOM 632 C CA . ARG A 1 80 ? -19.817 5.468 -35.500 1.00 29.05 80 ARG A CA 1
ATOM 633 C C . ARG A 1 80 ? -20.727 6.626 -35.097 1.00 29.05 80 ARG A C 1
ATOM 635 O O . ARG A 1 80 ? -20.572 7.734 -35.601 1.00 29.05 80 ARG A O 1
ATOM 642 N N . ILE A 1 81 ? -21.675 6.359 -34.203 1.00 26.83 81 ILE A N 1
ATOM 643 C CA . ILE A 1 81 ? -22.534 7.377 -33.591 1.00 26.83 81 ILE A CA 1
ATOM 644 C C . ILE A 1 81 ? -21.996 7.641 -32.185 1.00 26.83 81 ILE A C 1
ATOM 646 O O . ILE A 1 81 ? -22.205 6.837 -31.281 1.00 26.83 81 ILE A O 1
ATOM 650 N N . THR A 1 82 ? -21.307 8.763 -31.996 1.00 25.91 82 THR A N 1
ATOM 651 C CA . THR A 1 82 ? -20.991 9.306 -30.670 1.00 25.91 82 THR A CA 1
ATOM 652 C C . THR A 1 82 ? -22.133 10.224 -30.246 1.00 25.91 82 THR A C 1
ATOM 654 O O . THR A 1 82 ? -22.398 11.241 -30.885 1.00 25.91 82 THR A O 1
ATOM 657 N N . VAL A 1 83 ? -22.849 9.853 -29.185 1.00 25.30 83 VAL A N 1
ATOM 658 C CA . VAL A 1 83 ? -23.863 10.712 -28.562 1.00 25.30 83 VAL A CA 1
ATOM 659 C C . VAL A 1 83 ? -23.166 11.536 -27.483 1.00 25.30 83 VAL A C 1
ATOM 661 O O . VAL A 1 83 ? -22.966 11.058 -26.371 1.00 25.30 83 VAL A O 1
ATOM 664 N N . GLU A 1 84 ? -22.783 12.772 -27.801 1.00 26.20 84 GLU A N 1
ATOM 665 C CA . GLU A 1 84 ? -22.373 13.735 -26.774 1.00 26.20 84 GLU A CA 1
ATOM 666 C C . GLU A 1 84 ? -23.614 14.252 -26.038 1.00 26.20 84 GLU A C 1
ATOM 668 O O . GLU A 1 84 ? -24.379 15.078 -26.545 1.00 26.20 84 GLU A O 1
ATOM 673 N N . MET A 1 85 ? -23.817 13.776 -24.809 1.00 24.70 85 MET A N 1
ATOM 674 C CA . MET A 1 85 ? -24.733 14.421 -23.876 1.00 24.70 85 MET A CA 1
ATOM 675 C C . MET A 1 85 ? -24.052 15.674 -23.319 1.00 24.70 85 MET A C 1
ATOM 677 O O . MET A 1 85 ? -23.151 15.595 -22.491 1.00 24.70 85 MET A O 1
ATOM 681 N N . LYS A 1 86 ? -24.477 16.858 -23.773 1.00 27.39 86 LYS A N 1
ATOM 682 C CA . LYS A 1 86 ? -24.048 18.126 -23.168 1.00 27.39 86 LYS A CA 1
ATOM 683 C C . LYS A 1 86 ? -24.660 18.280 -21.776 1.00 27.39 86 LYS A C 1
ATOM 685 O O . LYS A 1 86 ? -25.774 18.774 -21.628 1.00 27.39 86 LYS A O 1
ATOM 690 N N . GLY A 1 87 ? -23.883 17.907 -20.768 1.00 30.14 87 GLY A N 1
ATOM 691 C CA . GLY A 1 87 ? -24.120 18.206 -19.362 1.00 30.14 87 GLY A CA 1
ATOM 692 C C . GLY A 1 87 ? -23.054 17.529 -18.506 1.00 30.14 87 GLY A C 1
ATOM 693 O O . GLY A 1 87 ? -23.033 16.310 -18.462 1.00 30.14 87 GLY A O 1
ATOM 694 N N . PHE A 1 88 ? -22.231 18.340 -17.832 1.00 28.94 88 PHE A N 1
ATOM 695 C CA . PHE A 1 88 ? -21.021 18.022 -17.049 1.00 28.94 88 PHE A CA 1
ATOM 696 C C . PHE A 1 88 ? -19.708 17.982 -17.847 1.00 28.94 88 PHE A C 1
ATOM 698 O O . PHE A 1 88 ? -19.347 17.010 -18.493 1.00 28.94 88 PHE A O 1
ATOM 705 N N . THR A 1 89 ? -18.986 19.101 -17.777 1.00 38.97 89 THR A N 1
ATOM 706 C CA . THR A 1 89 ? -17.562 19.214 -18.091 1.00 38.97 89 THR A CA 1
ATOM 707 C C . THR A 1 89 ? -16.748 18.526 -16.997 1.00 38.97 89 THR A C 1
ATOM 709 O O . THR A 1 89 ? -16.654 19.080 -15.908 1.00 38.97 89 THR A O 1
ATOM 712 N N . ASP A 1 90 ? -16.179 17.366 -17.300 1.00 40.22 90 ASP A N 1
ATOM 713 C CA . ASP A 1 90 ? -14.888 16.894 -16.787 1.00 40.22 90 ASP A CA 1
ATOM 714 C C . ASP A 1 90 ? -14.363 15.900 -17.836 1.00 40.22 90 ASP A C 1
ATOM 716 O O . ASP A 1 90 ? -14.959 14.845 -18.048 1.00 40.22 90 ASP A O 1
ATOM 720 N N . GLU A 1 91 ? -13.313 16.266 -18.580 1.00 45.53 91 GLU A N 1
ATOM 721 C CA . GLU A 1 91 ? -12.627 15.299 -19.446 1.00 45.53 91 GLU A CA 1
ATOM 722 C C . GLU A 1 91 ? -11.969 14.224 -18.561 1.00 45.53 91 GLU A C 1
ATOM 724 O O . GLU A 1 91 ? -11.435 14.554 -17.497 1.00 45.53 91 GLU A O 1
ATOM 729 N N . PRO A 1 92 ? -11.999 12.939 -18.953 1.00 54.91 92 PRO A N 1
ATOM 730 C CA . PRO A 1 92 ? -11.360 11.884 -18.178 1.00 54.91 92 PRO A CA 1
ATOM 731 C C . PRO A 1 92 ? -9.848 12.131 -18.091 1.00 54.91 92 PRO A C 1
ATOM 733 O O . PRO A 1 92 ? -9.165 12.299 -19.099 1.00 54.91 92 PRO A O 1
ATOM 736 N N . ASN A 1 93 ? -9.322 12.151 -16.865 1.00 72.00 93 ASN A N 1
ATOM 737 C CA . ASN A 1 93 ? -7.937 12.544 -16.588 1.00 72.00 93 ASN A CA 1
ATOM 738 C C . ASN A 1 93 ? -6.901 11.455 -16.915 1.00 72.00 93 ASN A C 1
ATOM 740 O O . ASN A 1 93 ? -5.711 11.764 -16.992 1.00 72.00 93 ASN A O 1
ATOM 744 N N . TYR A 1 94 ? -7.317 10.193 -17.078 1.00 84.38 94 TYR A N 1
ATOM 745 C CA . TYR A 1 94 ? -6.402 9.068 -17.291 1.00 84.38 94 TYR A CA 1
ATOM 746 C C . TYR A 1 94 ? -6.907 8.144 -18.393 1.00 84.38 94 TYR A C 1
ATOM 748 O O . TYR A 1 94 ? -8.048 7.692 -18.364 1.00 84.38 94 TYR A O 1
ATOM 756 N N . THR A 1 95 ? -6.038 7.849 -19.355 1.00 89.81 95 THR A N 1
ATOM 757 C CA . THR A 1 95 ? -6.310 6.882 -20.422 1.00 89.81 95 THR A CA 1
ATOM 758 C C . THR A 1 95 ? -5.801 5.507 -20.003 1.00 89.81 95 THR A C 1
ATOM 760 O O . THR A 1 95 ? -4.679 5.397 -19.507 1.00 89.81 95 THR A O 1
ATOM 763 N N . VAL A 1 96 ? -6.632 4.483 -20.187 1.00 92.19 96 VAL A N 1
ATOM 764 C CA . VAL A 1 96 ? -6.316 3.074 -19.948 1.00 92.19 96 VAL A CA 1
ATOM 765 C C . VAL A 1 96 ? -6.467 2.316 -21.259 1.00 92.19 96 VAL A C 1
ATOM 767 O O . VAL A 1 96 ? -7.528 2.348 -21.887 1.00 92.19 96 VAL A O 1
ATOM 770 N N . GLU A 1 97 ? -5.404 1.639 -21.670 1.00 93.88 97 GLU A N 1
ATOM 771 C CA . GLU A 1 97 ? -5.361 0.888 -22.921 1.00 93.88 97 GLU A CA 1
ATOM 772 C C . GLU A 1 97 ? -5.802 -0.561 -22.701 1.00 93.88 97 GLU A C 1
ATOM 774 O O . GLU A 1 97 ? -5.247 -1.282 -21.873 1.00 93.88 97 GLU A O 1
ATOM 779 N N . VAL A 1 98 ? -6.819 -0.990 -23.445 1.00 93.12 98 VAL A N 1
ATOM 780 C CA . VAL A 1 98 ? -7.350 -2.354 -23.404 1.00 93.12 98 VAL A CA 1
ATOM 781 C C . VAL A 1 98 ? -6.586 -3.205 -24.412 1.00 93.12 98 VAL A C 1
ATOM 783 O O . VAL A 1 98 ? -6.658 -2.958 -25.617 1.00 93.12 98 VAL A O 1
ATOM 786 N N . LEU A 1 99 ? -5.853 -4.202 -23.919 1.00 92.62 99 LEU A N 1
ATOM 787 C CA . LEU A 1 99 ? -5.059 -5.114 -24.737 1.00 92.62 99 LEU A CA 1
ATOM 788 C C . LEU A 1 99 ? -5.945 -6.222 -25.314 1.00 92.62 99 LEU A C 1
ATOM 790 O O . LEU A 1 99 ? -6.417 -7.098 -24.586 1.00 92.62 99 LEU A O 1
ATOM 794 N N . GLU A 1 100 ? -6.150 -6.192 -26.630 1.00 88.19 100 GLU A N 1
ATOM 795 C CA . GLU A 1 100 ? -6.885 -7.210 -27.386 1.00 88.19 100 GLU A CA 1
ATOM 796 C C . GLU A 1 100 ? -5.935 -8.087 -28.221 1.00 88.19 100 GLU A C 1
ATOM 798 O O . GLU A 1 100 ? -4.791 -7.729 -28.485 1.00 88.19 100 GLU A O 1
ATOM 803 N N . GLY A 1 101 ? -6.406 -9.255 -28.672 1.00 80.56 101 GLY A N 1
ATOM 804 C CA . GLY A 1 101 ? -5.713 -10.026 -29.715 1.00 80.56 101 GLY A CA 1
ATOM 805 C C . GLY A 1 101 ? -4.417 -10.736 -29.297 1.00 80.56 101 GLY A C 1
ATOM 806 O O . GLY A 1 101 ? -3.630 -11.095 -30.168 1.00 80.56 101 GLY A O 1
ATOM 807 N N . GLY A 1 102 ? -4.200 -10.973 -27.998 1.00 81.38 102 GLY A N 1
ATOM 808 C CA . GLY A 1 102 ? -3.019 -11.687 -27.489 1.00 81.38 102 GLY A CA 1
ATOM 809 C C . GLY A 1 102 ? -1.776 -10.814 -27.293 1.00 81.38 102 GLY A C 1
ATOM 810 O O . GLY A 1 102 ? -0.700 -11.359 -27.059 1.00 81.38 102 GLY A O 1
ATOM 811 N N . VAL A 1 103 ? -1.925 -9.488 -27.375 1.00 88.56 103 VAL A N 1
ATOM 812 C CA . VAL A 1 103 ? -0.887 -8.514 -27.008 1.00 88.56 103 VAL A CA 1
ATOM 813 C C . VAL A 1 103 ? -0.534 -8.667 -25.530 1.00 88.56 103 VAL A C 1
ATOM 815 O O . VAL A 1 103 ? -1.415 -8.758 -24.672 1.00 88.56 103 VAL A O 1
ATOM 818 N N . THR A 1 104 ? 0.761 -8.695 -25.234 1.00 88.69 104 THR A N 1
ATOM 819 C CA . THR A 1 104 ? 1.299 -8.877 -23.885 1.00 88.69 104 THR A CA 1
ATOM 820 C C . THR A 1 104 ? 1.821 -7.567 -23.295 1.00 88.69 104 THR A C 1
ATOM 822 O O . THR A 1 104 ? 2.042 -6.585 -24.000 1.00 88.69 104 THR A O 1
ATOM 825 N N . LEU A 1 105 ? 2.057 -7.558 -21.978 1.00 88.88 105 LEU A N 1
ATOM 826 C CA . LEU A 1 105 ? 2.736 -6.452 -21.295 1.00 88.88 105 LEU A CA 1
ATOM 827 C C . LEU A 1 105 ? 4.109 -6.147 -21.922 1.00 88.88 105 LEU A C 1
ATOM 829 O O . LEU A 1 105 ? 4.468 -4.979 -22.053 1.00 88.88 105 LEU A O 1
ATOM 833 N N . ASP A 1 106 ? 4.851 -7.181 -22.324 1.00 89.81 106 ASP A N 1
ATOM 834 C CA . ASP A 1 106 ? 6.174 -7.028 -22.934 1.00 89.81 106 ASP A CA 1
ATOM 835 C C . ASP A 1 106 ? 6.086 -6.312 -24.290 1.00 89.81 106 ASP A C 1
ATOM 837 O O . ASP A 1 106 ? 6.916 -5.451 -24.572 1.00 89.81 106 ASP A O 1
ATOM 841 N N . ASP A 1 107 ? 5.047 -6.585 -25.089 1.00 90.94 107 ASP A N 1
ATOM 842 C CA . ASP A 1 107 ? 4.813 -5.894 -26.367 1.00 90.94 107 ASP A CA 1
ATOM 843 C C . ASP A 1 107 ? 4.556 -4.392 -26.154 1.00 90.94 107 ASP A C 1
ATOM 845 O O . ASP A 1 107 ? 5.118 -3.552 -26.854 1.00 90.94 107 ASP A O 1
ATOM 849 N N . VAL A 1 108 ? 3.772 -4.037 -25.128 1.00 92.25 108 VAL A N 1
ATOM 850 C CA . VAL A 1 108 ? 3.540 -2.630 -24.763 1.00 92.25 108 VAL A CA 1
ATOM 851 C C . VAL A 1 108 ? 4.839 -1.971 -24.303 1.00 92.25 108 VAL A C 1
ATOM 853 O O . VAL A 1 108 ? 5.139 -0.847 -24.702 1.00 92.25 108 VAL A O 1
ATOM 856 N N . ILE A 1 109 ? 5.633 -2.644 -23.465 1.00 92.94 109 ILE A N 1
ATOM 857 C CA . ILE A 1 109 ? 6.927 -2.114 -23.012 1.00 92.94 109 ILE A CA 1
ATOM 858 C C . ILE A 1 109 ? 7.858 -1.889 -24.210 1.00 92.94 109 ILE A C 1
ATOM 860 O O . ILE A 1 109 ? 8.486 -0.833 -24.292 1.00 92.94 109 ILE A O 1
ATOM 864 N N . ASP A 1 110 ? 7.921 -2.834 -25.148 1.00 91.81 110 ASP A N 1
ATOM 865 C CA . ASP A 1 110 ? 8.695 -2.734 -26.387 1.00 91.81 110 ASP A CA 1
ATOM 866 C C . ASP A 1 110 ? 8.309 -1.498 -27.210 1.00 91.81 110 ASP A C 1
ATOM 868 O O . ASP A 1 110 ? 9.186 -0.743 -27.648 1.00 91.81 110 ASP A O 1
ATOM 872 N N . ASP A 1 111 ? 7.010 -1.271 -27.388 1.00 90.75 111 ASP A N 1
ATOM 873 C CA . ASP A 1 111 ? 6.483 -0.136 -28.141 1.00 90.75 111 ASP A CA 1
ATOM 874 C C . ASP A 1 111 ? 6.767 1.193 -27.443 1.00 90.75 111 ASP A C 1
ATOM 876 O O . ASP A 1 111 ? 7.261 2.136 -28.067 1.00 90.75 111 ASP A O 1
ATOM 880 N N . ARG A 1 112 ? 6.573 1.262 -26.121 1.00 92.50 112 ARG A N 1
ATOM 881 C CA . ARG A 1 112 ? 6.906 2.463 -25.341 1.00 92.50 112 ARG A CA 1
ATOM 882 C C . ARG A 1 112 ? 8.401 2.742 -25.323 1.00 92.50 112 ARG A C 1
ATOM 884 O O . ARG A 1 112 ? 8.796 3.903 -25.413 1.00 92.50 112 ARG A O 1
ATOM 891 N N . ILE A 1 113 ? 9.248 1.714 -25.274 1.00 91.31 113 ILE A N 1
ATOM 892 C CA . ILE A 1 113 ? 10.698 1.871 -25.433 1.00 91.31 113 ILE A CA 1
ATOM 893 C C . ILE A 1 113 ? 11.019 2.452 -26.812 1.00 91.31 113 ILE A C 1
ATOM 895 O O . ILE A 1 113 ? 11.848 3.359 -26.906 1.00 91.31 113 ILE A O 1
ATOM 899 N N . TYR A 1 114 ? 10.368 1.975 -27.875 1.00 88.94 114 TYR A N 1
ATOM 900 C CA . TYR A 1 114 ? 10.568 2.499 -29.226 1.00 88.94 114 TYR A CA 1
ATOM 901 C C . TYR A 1 114 ? 10.154 3.975 -29.343 1.00 88.94 114 TYR A C 1
ATOM 903 O O . TYR A 1 114 ? 10.930 4.792 -29.844 1.00 88.94 114 TYR A O 1
ATOM 911 N N . GLU A 1 115 ? 8.985 4.347 -28.817 1.00 87.62 115 GLU A N 1
ATOM 912 C CA . GLU A 1 115 ? 8.514 5.737 -28.770 1.00 87.62 115 GLU A CA 1
ATOM 913 C C . GLU A 1 115 ? 9.461 6.637 -27.963 1.00 87.62 115 GLU A C 1
ATOM 915 O O . GLU A 1 115 ? 9.867 7.705 -28.427 1.00 87.62 115 GLU A O 1
ATOM 920 N N . GLN A 1 116 ? 9.872 6.193 -26.772 1.00 85.38 116 GLN A N 1
ATOM 921 C CA . GLN A 1 116 ? 10.770 6.949 -25.896 1.00 85.38 116 GLN A CA 1
ATOM 922 C C . GLN A 1 116 ? 12.191 7.050 -26.459 1.00 85.38 116 GLN A C 1
ATOM 924 O O . GLN A 1 116 ? 12.872 8.045 -26.213 1.00 85.38 116 GLN A O 1
ATOM 929 N N . ALA A 1 117 ? 12.640 6.066 -27.244 1.00 81.12 117 ALA A N 1
ATOM 930 C CA . ALA A 1 117 ? 13.918 6.117 -27.949 1.00 81.12 117 ALA A CA 1
ATOM 931 C C . ALA A 1 117 ? 13.944 7.187 -29.054 1.00 81.12 117 ALA A C 1
ATOM 933 O O . ALA A 1 117 ? 15.019 7.717 -29.348 1.00 81.12 117 ALA A O 1
ATOM 934 N N . LEU A 1 118 ? 12.786 7.497 -29.648 1.00 80.19 118 LEU A N 1
ATOM 935 C CA . LEU A 1 118 ? 12.605 8.598 -30.601 1.00 80.19 118 LEU A CA 1
ATOM 936 C C . LEU A 1 118 ? 12.388 9.950 -29.900 1.00 80.19 118 LEU A C 1
ATOM 938 O O . LEU A 1 118 ? 12.702 10.992 -30.478 1.00 80.19 118 LEU A O 1
ATOM 942 N N . ALA A 1 119 ? 11.859 9.928 -28.675 1.00 79.06 119 ALA A N 1
ATOM 943 C CA . ALA A 1 119 ? 11.652 11.089 -27.813 1.00 79.06 119 ALA A CA 1
ATOM 944 C C . ALA A 1 119 ? 12.856 11.348 -26.872 1.00 79.06 119 ALA A C 1
ATOM 946 O O . ALA A 1 119 ? 14.004 11.043 -27.193 1.00 79.06 119 ALA A O 1
ATOM 947 N N . GLU A 1 120 ? 12.611 11.951 -25.702 1.00 72.12 120 GLU A N 1
ATOM 948 C CA . GLU A 1 120 ? 13.633 12.405 -24.740 1.00 72.12 120 GLU A CA 1
ATOM 949 C C . GLU A 1 120 ? 14.283 11.278 -23.903 1.00 72.12 120 GLU A C 1
ATOM 951 O O . GLU A 1 120 ? 15.100 11.569 -23.031 1.00 72.12 120 GLU A O 1
ATOM 956 N N . LYS A 1 121 ? 13.969 9.996 -24.162 1.00 71.88 121 LYS A N 1
ATOM 957 C CA . LYS A 1 121 ? 14.452 8.828 -23.391 1.00 71.88 121 LYS A CA 1
ATOM 958 C C . LYS A 1 121 ? 14.186 8.936 -21.884 1.00 71.88 121 LYS A C 1
ATOM 960 O O . LYS A 1 121 ? 15.053 8.647 -21.055 1.00 71.88 121 LYS A O 1
ATOM 965 N N . SER A 1 122 ? 12.978 9.357 -21.522 1.00 84.75 122 SER A N 1
ATOM 966 C CA . SER A 1 122 ? 12.552 9.394 -20.121 1.00 84.75 122 SER A CA 1
ATOM 967 C C . SER A 1 122 ? 12.253 7.985 -19.600 1.00 84.75 122 SER A C 1
ATOM 969 O O . SER A 1 122 ? 11.721 7.156 -20.338 1.00 84.75 122 SER A O 1
ATOM 971 N N . ALA A 1 123 ? 12.608 7.699 -18.343 1.00 91.94 123 ALA A N 1
ATOM 972 C CA . ALA A 1 123 ? 12.130 6.494 -17.664 1.00 91.94 123 ALA A CA 1
ATOM 973 C C . ALA A 1 123 ? 10.598 6.524 -17.580 1.00 91.94 123 ALA A C 1
ATOM 975 O O . ALA A 1 123 ? 9.997 7.599 -17.546 1.00 91.94 123 ALA A O 1
ATOM 976 N N . PHE A 1 124 ? 9.955 5.362 -17.549 1.00 93.50 124 PHE A N 1
ATOM 977 C CA . PHE A 1 124 ? 8.497 5.299 -17.532 1.00 93.50 124 PHE A CA 1
ATOM 978 C C . PHE A 1 124 ? 7.976 4.041 -16.850 1.00 93.50 124 PHE A C 1
ATOM 980 O O . PHE A 1 124 ? 8.665 3.023 -16.771 1.00 93.50 124 PHE A O 1
ATOM 987 N N . PHE A 1 125 ? 6.729 4.114 -16.393 1.00 94.94 125 PHE A N 1
ATOM 988 C CA . PHE A 1 125 ? 6.007 2.977 -15.841 1.00 94.94 125 PHE A CA 1
ATOM 989 C C . PHE A 1 125 ? 4.959 2.452 -16.816 1.00 94.94 125 PHE A C 1
ATOM 991 O O . PHE A 1 125 ? 4.255 3.236 -17.453 1.00 94.94 125 PHE A O 1
ATOM 998 N N . VAL A 1 126 ? 4.789 1.134 -16.843 1.00 96.06 126 VAL A N 1
ATOM 999 C CA . VAL A 1 126 ? 3.596 0.473 -17.386 1.00 96.06 126 VAL A CA 1
ATOM 1000 C C . VAL A 1 126 ? 2.853 -0.185 -16.230 1.00 96.06 126 VAL A C 1
ATOM 1002 O O . VAL A 1 126 ? 3.466 -0.885 -15.421 1.00 96.06 126 VAL A O 1
ATOM 1005 N N . ALA A 1 127 ? 1.555 0.085 -16.121 1.00 96.38 127 ALA A N 1
ATOM 1006 C CA . ALA A 1 127 ? 0.718 -0.298 -14.994 1.00 96.38 127 ALA A CA 1
ATOM 1007 C C . ALA A 1 127 ? -0.463 -1.166 -15.452 1.00 96.38 127 ALA A C 1
ATOM 1009 O O . ALA A 1 127 ? -1.377 -0.655 -16.095 1.00 96.38 127 ALA A O 1
ATOM 1010 N N . ASP A 1 128 ? -0.464 -2.453 -15.101 1.00 95.88 128 ASP A N 1
ATOM 1011 C CA . ASP A 1 128 ? -1.571 -3.378 -15.370 1.00 95.88 128 ASP A CA 1
ATOM 1012 C C . ASP A 1 128 ? -2.628 -3.291 -14.261 1.00 95.88 128 ASP A C 1
ATOM 1014 O O . ASP A 1 128 ? -2.469 -3.839 -13.165 1.00 95.88 128 ASP A O 1
ATOM 1018 N N . LEU A 1 129 ? -3.735 -2.607 -14.558 1.00 94.88 129 LEU A N 1
ATOM 1019 C CA . LEU A 1 129 ? -4.859 -2.455 -13.633 1.00 94.88 129 LEU A CA 1
ATOM 1020 C C . LEU A 1 129 ? -5.624 -3.771 -13.414 1.00 94.88 129 LEU A C 1
ATOM 1022 O O . LEU A 1 129 ? -6.258 -3.931 -12.369 1.00 94.88 129 LEU A O 1
ATOM 1026 N N . GLY A 1 130 ? -5.521 -4.739 -14.332 1.00 94.19 130 GLY A N 1
ATOM 1027 C CA . GLY A 1 130 ? -6.116 -6.070 -14.187 1.00 94.19 130 GLY A CA 1
ATOM 1028 C C . GLY A 1 130 ? -5.522 -6.858 -13.016 1.00 94.19 130 GLY A C 1
ATOM 1029 O O . GLY A 1 130 ? -6.230 -7.609 -12.341 1.00 94.19 130 GLY A O 1
ATOM 1030 N N . VAL A 1 131 ? -4.246 -6.615 -12.675 1.00 95.56 131 VAL A N 1
ATOM 1031 C CA . VAL A 1 131 ? -3.608 -7.192 -11.476 1.00 95.56 131 VAL A CA 1
ATOM 1032 C C . VAL A 1 131 ? -4.381 -6.829 -10.208 1.00 95.56 131 VAL A C 1
ATOM 1034 O O . VAL A 1 131 ? -4.548 -7.689 -9.344 1.00 95.56 131 VAL A O 1
ATOM 1037 N N . LEU A 1 132 ? -4.886 -5.594 -10.096 1.00 95.69 132 LEU A N 1
ATOM 1038 C CA . LEU A 1 132 ? -5.628 -5.142 -8.913 1.00 95.69 132 LEU A CA 1
ATOM 1039 C C . LEU A 1 132 ? -6.895 -5.975 -8.709 1.00 95.69 132 LEU A C 1
ATOM 1041 O O . LEU A 1 132 ? -7.180 -6.399 -7.590 1.00 95.69 132 LEU A O 1
ATOM 1045 N N . MET A 1 133 ? -7.615 -6.263 -9.797 1.00 93.62 133 MET A N 1
ATOM 1046 C CA . MET A 1 133 ? -8.810 -7.104 -9.767 1.00 93.62 133 MET A CA 1
ATOM 1047 C C . MET A 1 133 ? -8.468 -8.543 -9.368 1.00 93.62 133 MET A C 1
ATOM 1049 O O . MET A 1 133 ? -9.111 -9.104 -8.479 1.00 93.62 133 MET A O 1
ATOM 1053 N N . ARG A 1 134 ? -7.428 -9.132 -9.970 1.00 94.62 134 ARG A N 1
ATOM 1054 C CA . ARG A 1 134 ? -6.983 -10.496 -9.638 1.00 94.62 134 ARG A CA 1
ATOM 1055 C C . ARG A 1 134 ? -6.587 -10.623 -8.169 1.00 94.62 134 ARG A C 1
ATOM 1057 O O . ARG A 1 134 ? -7.006 -11.572 -7.508 1.00 94.62 134 ARG A O 1
ATOM 1064 N N . GLN A 1 135 ? -5.833 -9.655 -7.646 1.00 96.06 135 GLN A N 1
ATOM 1065 C CA . GLN A 1 135 ? -5.477 -9.617 -6.228 1.00 96.06 135 GLN A CA 1
ATOM 1066 C C . GLN A 1 135 ? -6.718 -9.436 -5.349 1.00 96.06 135 GLN A C 1
ATOM 1068 O O . GLN A 1 135 ? -6.872 -10.129 -4.350 1.00 96.06 135 GLN A O 1
ATOM 1073 N N . HIS A 1 136 ? -7.671 -8.590 -5.739 1.00 95.81 136 HIS A N 1
ATOM 1074 C CA . HIS A 1 136 ? -8.908 -8.428 -4.978 1.00 95.81 136 HIS A CA 1
ATOM 1075 C C . HIS A 1 136 ? -9.714 -9.735 -4.875 1.00 95.81 136 HIS A C 1
ATOM 1077 O O . HIS A 1 136 ? -10.138 -10.120 -3.785 1.00 95.81 136 HIS A O 1
ATOM 1083 N N . ILE A 1 137 ? -9.872 -10.462 -5.985 1.00 94.19 137 ILE A N 1
ATOM 1084 C CA . ILE A 1 137 ? -10.553 -11.767 -6.009 1.00 94.19 137 ILE A CA 1
ATOM 1085 C C . ILE A 1 137 ? -9.808 -12.784 -5.140 1.00 94.19 137 ILE A C 1
ATOM 1087 O O . ILE A 1 137 ? -10.422 -13.531 -4.371 1.00 94.19 137 ILE A O 1
ATOM 1091 N N . LEU A 1 138 ? -8.477 -12.810 -5.235 1.00 95.25 138 LEU A N 1
ATOM 1092 C CA . LEU A 1 138 ? -7.650 -13.709 -4.439 1.00 95.25 138 LEU A CA 1
ATOM 1093 C C . LEU A 1 138 ? -7.810 -13.429 -2.937 1.00 95.25 138 LEU A C 1
ATOM 1095 O O . LEU A 1 138 ? -7.958 -14.376 -2.157 1.00 95.25 138 LEU A O 1
ATOM 1099 N N . TRP A 1 139 ? -7.847 -12.151 -2.549 1.00 96.06 139 TRP A N 1
ATOM 1100 C CA . TRP A 1 139 ? -8.121 -11.722 -1.181 1.00 96.06 139 TRP A CA 1
ATOM 1101 C C . TRP A 1 139 ? -9.497 -12.186 -0.717 1.00 96.06 139 TRP A C 1
ATOM 1103 O O . TRP A 1 139 ? -9.595 -12.877 0.293 1.00 96.06 139 TRP A O 1
ATOM 1113 N N . GLN A 1 140 ? -10.557 -11.890 -1.473 1.00 94.44 140 GLN A N 1
ATOM 1114 C CA . GLN A 1 140 ? -11.918 -12.315 -1.131 1.00 94.44 140 GLN A CA 1
ATOM 1115 C C . GLN A 1 140 ? -12.033 -13.839 -0.977 1.00 94.44 140 GLN A C 1
ATOM 1117 O O . GLN A 1 140 ? -12.752 -14.319 -0.104 1.00 94.44 140 GLN A O 1
ATOM 1122 N N . THR A 1 141 ? -11.281 -14.603 -1.774 1.00 93.75 141 THR A N 1
ATOM 1123 C CA . THR A 1 141 ? -11.265 -16.072 -1.715 1.00 93.75 141 THR A CA 1
ATOM 1124 C C . THR A 1 141 ? -10.617 -16.598 -0.429 1.00 93.75 141 THR A C 1
ATOM 1126 O O . THR A 1 141 ? -11.119 -17.544 0.179 1.00 93.75 141 THR A O 1
ATOM 1129 N N . HIS A 1 142 ? -9.509 -15.997 0.016 1.00 92.69 142 HIS A N 1
ATOM 1130 C CA . HIS A 1 142 ? -8.741 -16.486 1.171 1.00 92.69 142 HIS A CA 1
ATOM 1131 C C . HIS A 1 142 ? -9.104 -15.797 2.494 1.00 92.69 142 HIS A C 1
ATOM 1133 O O . HIS A 1 142 ? -8.837 -16.341 3.567 1.00 92.69 142 HIS A O 1
ATOM 1139 N N . MET A 1 143 ? -9.707 -14.615 2.437 1.00 93.19 143 MET A N 1
ATOM 1140 C CA . MET A 1 143 ? -9.924 -13.714 3.568 1.00 93.19 143 MET A CA 1
ATOM 1141 C C . MET A 1 143 ? -11.332 -13.101 3.522 1.00 93.19 143 MET A C 1
ATOM 1143 O O . MET A 1 143 ? -11.518 -11.928 3.819 1.00 93.19 143 MET A O 1
ATOM 1147 N N . SER A 1 144 ? -12.347 -13.900 3.181 1.00 91.12 144 SER A N 1
ATOM 1148 C CA . SER A 1 144 ? -13.726 -13.438 2.935 1.00 91.12 144 SER A CA 1
ATOM 1149 C C . SER A 1 144 ? -14.381 -12.667 4.090 1.00 91.12 144 SER A C 1
ATOM 1151 O O . SER A 1 144 ? -15.269 -11.855 3.853 1.00 91.12 144 SER A O 1
ATOM 1153 N N . GLN A 1 145 ? -13.972 -12.918 5.339 1.00 92.31 145 GLN A N 1
ATOM 1154 C CA . GLN A 1 145 ? -14.475 -12.199 6.519 1.00 92.31 145 GLN A CA 1
ATOM 1155 C C . GLN A 1 145 ? -13.720 -10.899 6.832 1.00 92.31 145 GLN A C 1
ATOM 1157 O O . GLN A 1 145 ? -14.103 -10.178 7.751 1.00 92.31 145 GLN A O 1
ATOM 1162 N N . VAL A 1 146 ? -12.640 -10.609 6.099 1.00 96.25 146 VAL A N 1
ATOM 1163 C CA . VAL A 1 146 ? -11.760 -9.464 6.338 1.00 96.25 146 VAL A CA 1
ATOM 1164 C C . VAL A 1 146 ? -11.870 -8.479 5.186 1.00 96.25 146 VAL A C 1
ATOM 1166 O O . VAL A 1 146 ? -11.441 -8.752 4.062 1.00 96.25 146 VAL A O 1
ATOM 1169 N N . ARG A 1 147 ? -12.415 -7.297 5.472 1.00 96.88 147 ARG A N 1
ATOM 1170 C CA . ARG A 1 147 ? -12.556 -6.239 4.473 1.00 96.88 147 ARG A CA 1
ATOM 1171 C C . ARG A 1 147 ? -11.198 -5.569 4.211 1.00 96.88 147 ARG A C 1
ATOM 1173 O O . ARG A 1 147 ? -10.562 -5.107 5.160 1.00 96.88 147 ARG A O 1
ATOM 1180 N N . PRO A 1 148 ? -10.742 -5.472 2.954 1.00 97.50 148 PRO A N 1
ATOM 1181 C CA . PRO A 1 148 ? -9.489 -4.800 2.646 1.00 97.50 148 PRO A CA 1
ATOM 1182 C C . PRO A 1 148 ? -9.636 -3.271 2.731 1.00 97.50 148 PRO A C 1
ATOM 1184 O O . PRO A 1 148 ? -10.630 -2.702 2.278 1.00 97.50 148 PRO A O 1
ATOM 1187 N N . PHE A 1 149 ? -8.619 -2.611 3.281 1.00 97.81 149 PHE A N 1
ATOM 1188 C CA . PHE A 1 149 ? -8.422 -1.163 3.271 1.00 97.81 149 PHE A CA 1
ATOM 1189 C C . PHE A 1 149 ? -7.077 -0.848 2.614 1.00 97.81 149 PHE A C 1
ATOM 1191 O O . PHE A 1 149 ? -6.044 -1.360 3.034 1.00 97.81 149 PHE A O 1
ATOM 1198 N N . TYR A 1 150 ? -7.072 -0.016 1.577 1.00 97.50 150 TYR A N 1
ATOM 1199 C CA . TYR A 1 150 ? -5.880 0.295 0.801 1.00 97.50 150 TYR A CA 1
ATOM 1200 C C . TYR A 1 150 ? -5.040 1.416 1.424 1.00 97.50 150 TYR A C 1
ATOM 1202 O O . TYR A 1 150 ? -5.555 2.494 1.723 1.00 97.50 150 TYR A O 1
ATOM 1210 N N . THR A 1 151 ? -3.730 1.204 1.567 1.00 93.75 151 THR A N 1
ATOM 1211 C CA . THR A 1 151 ? -2.818 2.203 2.150 1.00 93.75 151 THR A CA 1
ATOM 1212 C C . THR A 1 151 ? -2.208 3.114 1.084 1.00 93.75 151 THR A C 1
ATOM 1214 O O . THR A 1 151 ? -1.292 2.715 0.362 1.00 93.75 151 THR A O 1
ATOM 1217 N N . LEU A 1 152 ? -2.633 4.385 1.048 1.00 91.44 152 LEU A N 1
ATOM 1218 C CA . LEU A 1 152 ? -2.213 5.347 0.014 1.00 91.44 152 LEU A CA 1
ATOM 1219 C C . LEU A 1 152 ? -0.714 5.652 -0.005 1.00 91.44 152 LEU A C 1
ATOM 1221 O O . LEU A 1 152 ? -0.179 5.990 -1.060 1.00 91.44 152 LEU A O 1
ATOM 1225 N N . LYS A 1 153 ? -0.033 5.515 1.139 1.00 87.56 153 LYS A N 1
ATOM 1226 C CA . LYS A 1 153 ? 1.420 5.713 1.239 1.00 87.56 153 LYS A CA 1
ATOM 1227 C C . LYS A 1 153 ? 2.186 4.837 0.238 1.00 87.56 153 LYS A C 1
ATOM 1229 O O . LYS A 1 153 ? 3.242 5.249 -0.230 1.00 87.56 153 LYS A O 1
ATOM 1234 N N . CYS A 1 154 ? 1.669 3.646 -0.077 1.00 87.62 154 CYS A N 1
ATOM 1235 C CA . CYS A 1 154 ? 2.329 2.720 -0.991 1.00 87.62 154 CYS A CA 1
ATOM 1236 C C . CYS A 1 154 ? 2.295 3.221 -2.435 1.00 87.62 154 CYS A C 1
ATOM 1238 O O . CYS A 1 154 ? 3.321 3.195 -3.108 1.00 87.62 154 CYS A O 1
ATOM 1240 N N . ASN A 1 155 ? 1.137 3.672 -2.912 1.00 91.12 155 ASN A N 1
ATOM 1241 C CA . ASN A 1 155 ? 0.979 4.226 -4.251 1.00 91.12 155 ASN A CA 1
ATOM 1242 C C . ASN A 1 155 ? -0.286 5.094 -4.296 1.00 91.12 155 ASN A C 1
ATOM 1244 O O . ASN A 1 155 ? -1.397 4.618 -4.063 1.00 91.12 155 ASN A O 1
ATOM 1248 N N . SER A 1 156 ? -0.113 6.380 -4.586 1.00 90.94 156 SER A N 1
ATOM 1249 C CA . SER A 1 156 ? -1.185 7.378 -4.609 1.00 90.94 156 SER A CA 1
ATOM 1250 C C . SER A 1 156 ? -1.684 7.681 -6.027 1.00 90.94 156 SER A C 1
ATOM 1252 O O . SER A 1 156 ? -2.232 8.755 -6.278 1.00 90.94 156 SER A O 1
ATOM 1254 N N . SER A 1 157 ? -1.496 6.754 -6.976 1.00 91.25 157 SER A N 1
ATOM 1255 C CA . SER A 1 157 ? -2.051 6.883 -8.323 1.00 91.25 157 SER A CA 1
ATOM 1256 C C . SER A 1 157 ? -3.582 6.998 -8.265 1.00 91.25 157 SER A C 1
ATOM 1258 O O . SER A 1 157 ? -4.246 6.098 -7.742 1.00 91.25 157 SER A O 1
ATOM 1260 N N . PRO A 1 158 ? -4.179 8.055 -8.846 1.00 89.88 158 PRO A N 1
ATOM 1261 C CA . PRO A 1 158 ? -5.632 8.207 -8.843 1.00 89.88 158 PRO A CA 1
ATOM 1262 C C . PRO A 1 158 ? -6.353 7.107 -9.628 1.00 89.88 158 PRO A C 1
ATOM 1264 O O . PRO A 1 158 ? -7.484 6.777 -9.285 1.00 89.88 158 PRO A O 1
ATOM 1267 N N . ALA A 1 159 ? -5.705 6.507 -10.635 1.00 91.94 159 ALA A N 1
ATOM 1268 C CA . ALA A 1 159 ? -6.268 5.374 -11.368 1.00 91.94 159 ALA A CA 1
ATOM 1269 C C . ALA A 1 159 ? -6.391 4.130 -10.473 1.00 91.94 159 ALA A C 1
ATOM 1271 O O . ALA A 1 159 ? -7.436 3.485 -10.458 1.00 91.94 159 ALA A O 1
ATOM 1272 N N . VAL A 1 160 ? -5.370 3.849 -9.654 1.00 94.12 160 VAL A N 1
ATOM 1273 C CA . VAL A 1 160 ? -5.404 2.758 -8.663 1.00 94.12 160 VAL A CA 1
ATOM 1274 C C . VAL A 1 160 ? -6.504 3.001 -7.629 1.00 94.12 160 VAL A C 1
ATOM 1276 O O . VAL A 1 160 ? -7.271 2.092 -7.324 1.00 94.12 160 VAL A O 1
ATOM 1279 N N . ILE A 1 161 ? -6.615 4.232 -7.118 1.00 94.19 161 ILE A N 1
ATOM 1280 C CA . ILE A 1 161 ? -7.636 4.596 -6.123 1.00 94.19 161 ILE A CA 1
ATOM 1281 C C . ILE A 1 161 ? -9.045 4.394 -6.691 1.00 94.19 161 ILE A C 1
ATOM 1283 O O . ILE A 1 161 ? -9.882 3.821 -6.004 1.00 94.19 161 ILE A O 1
ATOM 1287 N N . GLN A 1 162 ? -9.307 4.805 -7.935 1.00 92.44 162 GLN A N 1
ATOM 1288 C CA . GLN A 1 162 ? -10.625 4.637 -8.563 1.00 92.44 162 GLN A CA 1
ATOM 1289 C C . GLN A 1 162 ? -10.989 3.166 -8.759 1.00 92.44 162 GLN A C 1
ATOM 1291 O O . GLN A 1 162 ? -12.086 2.765 -8.385 1.00 92.44 162 GLN A O 1
ATOM 1296 N N . VAL A 1 163 ? -10.057 2.345 -9.255 1.00 93.88 163 VAL A N 1
ATOM 1297 C CA . VAL A 1 163 ? -10.298 0.903 -9.416 1.00 93.88 163 VAL A CA 1
ATOM 1298 C C . VAL A 1 163 ? -10.570 0.237 -8.063 1.00 93.88 163 VAL A C 1
ATOM 1300 O O . VAL A 1 163 ? -11.527 -0.520 -7.935 1.00 93.88 163 VAL A O 1
ATOM 1303 N N . LEU A 1 164 ? -9.774 0.533 -7.029 1.00 95.69 164 LEU A N 1
ATOM 1304 C CA . LEU A 1 164 ? -9.961 -0.059 -5.698 1.00 95.69 164 LEU A CA 1
ATOM 1305 C C . LEU A 1 164 ? -11.229 0.442 -4.988 1.00 95.69 164 LEU A C 1
ATOM 1307 O O . LEU A 1 164 ? -11.846 -0.331 -4.251 1.00 95.69 164 LEU A O 1
ATOM 1311 N N . ALA A 1 165 ? -11.633 1.692 -5.231 1.00 94.31 165 ALA A N 1
ATOM 1312 C CA . ALA A 1 165 ? -12.891 2.254 -4.744 1.00 94.31 165 ALA A CA 1
ATOM 1313 C C . ALA A 1 165 ? -14.093 1.557 -5.392 1.00 94.31 165 ALA A C 1
ATOM 1315 O O . ALA A 1 165 ? -14.993 1.118 -4.682 1.00 94.31 165 ALA A O 1
ATOM 1316 N N . ALA A 1 166 ? -14.058 1.357 -6.713 1.00 92.31 166 ALA A N 1
ATOM 1317 C CA . ALA A 1 166 ? -15.086 0.622 -7.449 1.00 92.31 166 ALA A CA 1
ATOM 1318 C C . ALA A 1 166 ? -15.174 -0.861 -7.028 1.00 92.31 166 ALA A C 1
ATOM 1320 O O . ALA A 1 166 ? -16.228 -1.482 -7.123 1.00 92.31 166 ALA A O 1
ATOM 1321 N N . LEU A 1 167 ? -14.073 -1.427 -6.519 1.00 92.69 167 LEU A N 1
ATOM 1322 C CA . LEU A 1 167 ? -14.025 -2.757 -5.897 1.00 92.69 167 LEU A CA 1
ATOM 1323 C C . LEU A 1 167 ? -14.544 -2.778 -4.438 1.00 92.69 167 LEU A C 1
ATOM 1325 O O . LEU A 1 167 ? -14.554 -3.833 -3.808 1.00 92.69 167 LEU A O 1
ATOM 1329 N N . GLY A 1 168 ? -14.956 -1.639 -3.870 1.00 92.62 168 GLY A N 1
ATOM 1330 C CA . GLY A 1 168 ? -15.503 -1.537 -2.507 1.00 92.62 168 GLY A CA 1
ATOM 1331 C C . GLY A 1 168 ? -14.458 -1.571 -1.381 1.00 92.62 168 GLY A C 1
ATOM 1332 O O . GLY A 1 168 ? -14.794 -1.801 -0.209 1.00 92.62 168 GLY A O 1
ATOM 1333 N N . THR A 1 169 ? -13.184 -1.364 -1.718 1.00 96.12 169 THR A N 1
ATOM 1334 C CA . THR A 1 169 ? -12.079 -1.311 -0.747 1.00 96.12 169 THR A CA 1
ATOM 1335 C C . THR A 1 169 ? -12.168 -0.022 0.074 1.00 96.12 169 THR A C 1
ATOM 1337 O O . THR A 1 169 ? -12.460 1.040 -0.470 1.00 96.12 169 THR A O 1
ATOM 1340 N N . GLY A 1 170 ? -11.892 -0.097 1.379 1.00 97.31 170 GLY A N 1
ATOM 1341 C CA . GLY A 1 170 ? -11.698 1.103 2.202 1.00 97.31 170 GLY A CA 1
ATOM 1342 C C . GLY A 1 170 ? -10.323 1.741 1.970 1.00 97.31 170 GLY A C 1
ATOM 1343 O O . GLY A 1 170 ? -9.507 1.212 1.220 1.00 97.31 170 GLY A O 1
ATOM 1344 N N . PHE A 1 171 ? -10.008 2.853 2.630 1.00 97.44 171 PHE A N 1
ATOM 1345 C CA . PHE A 1 171 ? -8.741 3.563 2.438 1.00 97.44 171 PHE A CA 1
ATOM 1346 C C . PHE A 1 171 ? -8.111 4.026 3.750 1.00 97.44 171 PHE A C 1
ATOM 1348 O O . PHE A 1 171 ? -8.757 4.617 4.616 1.00 97.44 171 PHE A O 1
ATOM 1355 N N . ILE A 1 172 ? -6.803 3.811 3.870 1.00 96.19 172 ILE A N 1
ATOM 1356 C CA . ILE A 1 172 ? -5.980 4.303 4.970 1.00 96.19 172 ILE A CA 1
ATOM 1357 C C . ILE A 1 172 ? -5.221 5.541 4.505 1.00 96.19 172 ILE A C 1
ATOM 1359 O O . ILE A 1 172 ? -4.393 5.478 3.592 1.00 96.19 172 ILE A O 1
ATOM 1363 N N . CYS A 1 173 ? -5.478 6.665 5.173 1.00 94.56 173 CYS A N 1
ATOM 1364 C CA . CYS A 1 173 ? -4.821 7.941 4.908 1.00 94.56 173 CYS A CA 1
ATOM 1365 C C . CYS A 1 173 ? -3.961 8.375 6.103 1.00 94.56 173 CYS A C 1
ATOM 1367 O O . CYS A 1 173 ? -4.372 8.294 7.262 1.00 94.56 173 CYS A O 1
ATOM 1369 N N . ALA A 1 174 ? -2.772 8.903 5.834 1.00 90.19 174 ALA A N 1
ATOM 1370 C CA . ALA A 1 174 ? -1.841 9.428 6.828 1.00 90.19 174 ALA A CA 1
ATOM 1371 C C . ALA A 1 174 ? -1.856 10.964 6.900 1.00 90.19 174 ALA A C 1
ATOM 1373 O O . ALA A 1 174 ? -1.548 11.553 7.942 1.00 90.19 174 ALA A O 1
ATOM 1374 N N . ASN A 1 175 ? -2.222 11.650 5.816 1.00 88.50 175 ASN A N 1
ATOM 1375 C CA . ASN A 1 175 ? -2.173 13.110 5.728 1.00 88.50 175 ASN A CA 1
ATOM 1376 C C . ASN A 1 175 ? -3.404 13.714 5.030 1.00 88.50 175 ASN A C 1
ATOM 1378 O O . ASN A 1 175 ? -4.257 13.015 4.490 1.00 88.50 175 ASN A O 1
ATOM 1382 N N . LYS A 1 176 ? -3.508 15.046 5.089 1.00 89.94 176 LYS A N 1
ATOM 1383 C CA . LYS A 1 176 ? -4.621 15.808 4.509 1.00 89.94 176 LYS A CA 1
ATOM 1384 C C . LYS A 1 176 ? -4.707 15.675 2.981 1.00 89.94 176 LYS A C 1
ATOM 1386 O O . LYS A 1 176 ? -5.810 15.690 2.444 1.00 89.94 176 LYS A O 1
ATOM 1391 N N . SER A 1 177 ? -3.571 15.597 2.292 1.00 89.75 177 SER A N 1
ATOM 1392 C CA . SER A 1 177 ? -3.539 15.511 0.829 1.00 89.75 177 SER A CA 1
ATOM 1393 C C . SER A 1 177 ? -4.097 14.173 0.347 1.00 89.75 177 SER A C 1
ATOM 1395 O O . SER A 1 177 ? -4.896 14.152 -0.580 1.00 89.75 177 SER A O 1
ATOM 1397 N N . GLU A 1 178 ? -3.750 13.081 1.032 1.00 92.50 178 GLU A N 1
ATOM 1398 C CA . GLU A 1 178 ? -4.301 11.743 0.786 1.00 92.50 178 GLU A CA 1
ATOM 1399 C C . GLU A 1 178 ? -5.811 11.693 1.024 1.00 92.50 178 GLU A C 1
ATOM 1401 O O . GLU A 1 178 ? -6.546 11.219 0.165 1.00 92.50 178 GLU A O 1
ATOM 1406 N N . VAL A 1 179 ? -6.290 12.269 2.133 1.00 92.62 179 VAL A N 1
ATOM 1407 C CA . VAL A 1 179 ? -7.733 12.385 2.405 1.00 92.62 179 VAL A CA 1
ATOM 1408 C C . VAL A 1 179 ? -8.454 13.105 1.266 1.00 92.62 179 VAL A C 1
ATOM 1410 O O . VAL A 1 179 ? -9.448 12.603 0.749 1.00 92.62 179 VAL A O 1
ATOM 1413 N N . ALA A 1 180 ? -7.942 14.266 0.851 1.00 92.25 180 ALA A N 1
ATOM 1414 C CA . ALA A 1 180 ? -8.544 15.029 -0.236 1.00 92.25 180 ALA A CA 1
ATOM 1415 C C . ALA A 1 180 ? -8.535 14.240 -1.554 1.00 92.25 180 ALA A C 1
ATOM 1417 O O . ALA A 1 180 ? -9.505 14.291 -2.303 1.00 92.25 180 ALA A O 1
ATOM 1418 N N . LEU A 1 181 ? -7.463 13.492 -1.827 1.00 91.06 181 LEU A N 1
ATOM 1419 C CA . LEU A 1 181 ? -7.345 12.673 -3.028 1.00 91.06 181 LEU A CA 1
ATOM 1420 C C . LEU A 1 181 ? -8.398 11.557 -3.075 1.00 91.06 181 LEU A C 1
ATOM 1422 O O . LEU A 1 181 ? -9.059 11.389 -4.098 1.00 91.06 181 LEU A O 1
ATOM 1426 N N . VAL A 1 182 ? -8.577 10.837 -1.966 1.00 93.50 182 VAL A N 1
ATOM 1427 C CA . VAL A 1 182 ? -9.566 9.756 -1.838 1.00 93.50 182 VAL A CA 1
ATOM 1428 C C . VAL A 1 182 ? -10.990 10.299 -1.956 1.00 93.50 182 VAL A C 1
ATOM 1430 O O . VAL A 1 182 ? -11.781 9.788 -2.746 1.00 93.50 182 VAL A O 1
ATOM 1433 N N . GLN A 1 183 ? -11.298 11.400 -1.267 1.00 91.75 183 GLN A N 1
ATOM 1434 C CA . GLN A 1 183 ? -12.613 12.045 -1.354 1.00 91.75 183 GLN A CA 1
ATOM 1435 C C . GLN A 1 183 ? -12.917 12.575 -2.764 1.00 91.75 183 GLN A C 1
ATOM 1437 O O . GLN A 1 183 ? -14.043 12.454 -3.240 1.00 91.75 183 GLN A O 1
ATOM 1442 N N . ASN A 1 184 ? -11.918 13.107 -3.477 1.00 89.81 184 ASN A N 1
ATOM 1443 C CA . ASN A 1 184 ? -12.082 13.544 -4.869 1.00 89.81 184 ASN A CA 1
ATOM 1444 C C . ASN A 1 184 ? -12.392 12.380 -5.827 1.00 89.81 184 ASN A C 1
ATOM 1446 O O . ASN A 1 184 ? -12.997 12.602 -6.876 1.00 89.81 184 ASN A O 1
ATOM 1450 N N . CYS A 1 185 ? -12.008 11.151 -5.470 1.00 87.81 185 CYS A N 1
ATOM 1451 C CA . CYS A 1 185 ? -12.365 9.941 -6.213 1.00 87.81 185 CYS A CA 1
ATOM 1452 C C . CYS A 1 185 ? -13.779 9.425 -5.882 1.00 87.81 185 CYS A C 1
ATOM 1454 O O . CYS A 1 185 ? -14.198 8.424 -6.451 1.00 87.81 185 CYS A O 1
ATOM 1456 N N . GLY A 1 186 ? -14.531 10.119 -5.017 1.00 87.31 186 GLY A N 1
ATOM 1457 C CA . GLY A 1 186 ? -15.918 9.784 -4.687 1.00 87.31 186 GLY A CA 1
ATOM 1458 C C . GLY A 1 186 ? -16.079 8.753 -3.571 1.00 87.31 186 GLY A C 1
ATOM 1459 O O . GLY A 1 186 ? -17.156 8.192 -3.437 1.00 87.31 186 GLY A O 1
ATOM 1460 N N . VAL A 1 187 ? -15.030 8.500 -2.786 1.00 92.12 187 VAL A N 1
ATOM 1461 C CA . VAL A 1 187 ? -15.077 7.569 -1.651 1.00 92.12 187 VAL A CA 1
ATOM 1462 C C . VAL A 1 187 ? -15.727 8.235 -0.440 1.00 92.12 187 VAL A C 1
ATOM 1464 O O . VAL A 1 187 ? -15.354 9.352 -0.060 1.00 92.12 187 VAL A O 1
ATOM 1467 N N . ASP A 1 188 ? -16.657 7.525 0.195 1.00 92.69 188 ASP A N 1
ATOM 1468 C CA . ASP A 1 188 ? -17.351 7.989 1.391 1.00 92.69 188 ASP A CA 1
ATOM 1469 C C . ASP A 1 188 ? -16.430 8.047 2.616 1.00 92.69 188 ASP A C 1
ATOM 1471 O O . ASP A 1 188 ? -15.566 7.198 2.834 1.00 92.69 188 ASP A O 1
ATOM 1475 N N . SER A 1 189 ? -16.639 9.048 3.476 1.00 93.94 189 SER A N 1
ATOM 1476 C CA . SER A 1 189 ? -15.795 9.258 4.662 1.00 93.94 189 SER A CA 1
ATOM 1477 C C . SER A 1 189 ? -15.855 8.112 5.684 1.00 93.94 189 SER A C 1
ATOM 1479 O O . SER A 1 189 ? -14.953 8.006 6.514 1.00 93.94 189 SER A O 1
ATOM 1481 N N . GLU A 1 190 ? -16.889 7.264 5.640 1.00 94.00 190 GLU A N 1
ATOM 1482 C CA . GLU A 1 190 ? -17.008 6.074 6.497 1.00 94.00 190 GLU A CA 1
ATOM 1483 C C . GLU A 1 190 ? -16.014 4.966 6.134 1.00 94.00 190 GLU A C 1
ATOM 1485 O O . GLU A 1 190 ? -15.598 4.202 7.006 1.00 94.00 190 GLU A O 1
ATOM 1490 N N . ASP A 1 191 ? -15.560 4.957 4.882 1.00 95.56 191 ASP A N 1
ATOM 1491 C CA . ASP A 1 191 ? -14.582 4.017 4.351 1.00 95.56 191 ASP A CA 1
ATOM 1492 C C . ASP A 1 191 ? -13.146 4.549 4.440 1.00 95.56 191 ASP A C 1
ATOM 1494 O O . ASP A 1 191 ? -12.222 3.956 3.887 1.00 95.56 191 ASP A O 1
ATOM 1498 N N . ILE A 1 192 ? -12.928 5.648 5.171 1.00 97.06 192 ILE A N 1
ATOM 1499 C CA . ILE A 1 192 ? -11.612 6.257 5.370 1.00 97.06 192 ILE A CA 1
ATOM 1500 C C . ILE A 1 192 ? -11.189 6.139 6.836 1.00 97.06 192 ILE A C 1
ATOM 1502 O O . ILE A 1 192 ? -11.871 6.610 7.748 1.00 97.06 192 ILE A O 1
ATOM 1506 N N . ILE A 1 193 ? -9.997 5.586 7.068 1.00 96.88 193 ILE A N 1
ATOM 1507 C CA . ILE A 1 193 ? -9.350 5.565 8.384 1.00 96.88 193 ILE A CA 1
ATOM 1508 C C . ILE A 1 193 ? -8.123 6.466 8.355 1.00 96.88 193 ILE A C 1
ATOM 1510 O O . ILE A 1 193 ? -7.248 6.361 7.492 1.00 96.88 193 ILE A O 1
ATOM 1514 N N . TYR A 1 194 ? -8.034 7.355 9.342 1.00 95.56 194 TYR A N 1
ATOM 1515 C CA . TYR A 1 194 ? -6.911 8.270 9.474 1.00 95.56 194 TYR A CA 1
ATOM 1516 C C . TYR A 1 194 ? -5.840 7.686 10.413 1.00 95.56 194 TYR A C 1
ATOM 1518 O O . TYR A 1 194 ? -5.942 7.780 11.641 1.00 95.56 194 TYR A O 1
ATOM 1526 N N . SER A 1 195 ? -4.800 7.076 9.830 1.00 89.62 195 SER A N 1
ATOM 1527 C CA . SER A 1 195 ? -3.802 6.249 10.535 1.00 89.62 195 SER A CA 1
ATOM 1528 C C . SER A 1 195 ? -2.479 6.957 10.885 1.00 89.62 195 SER A C 1
ATOM 1530 O O . SER A 1 195 ? -1.510 6.309 11.287 1.00 89.62 195 SER A O 1
ATOM 1532 N N . GLY A 1 196 ? -2.373 8.281 10.756 1.00 80.50 196 GLY A N 1
ATOM 1533 C CA . GLY A 1 196 ? -1.146 8.983 11.160 1.00 80.50 196 GLY A CA 1
ATOM 1534 C C . GLY A 1 196 ? -0.834 8.776 12.653 1.00 80.50 196 GLY A C 1
ATOM 1535 O O . GLY A 1 196 ? -1.680 9.082 13.4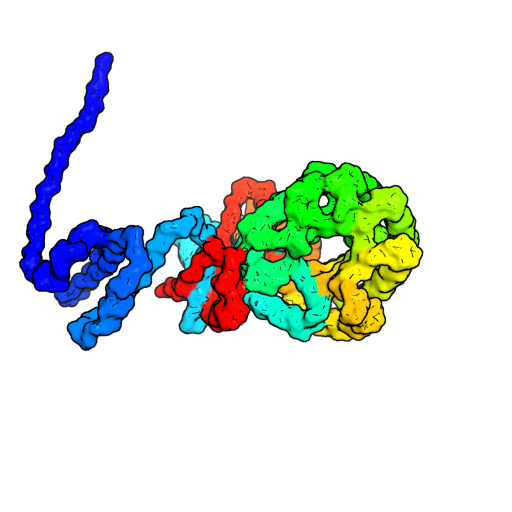91 1.00 80.50 196 GLY A O 1
ATOM 1536 N N . ALA A 1 197 ? 0.369 8.301 13.005 1.00 74.38 197 ALA A N 1
ATOM 1537 C CA . ALA A 1 197 ? 0.759 8.076 14.407 1.00 74.38 197 ALA A CA 1
ATOM 1538 C C . ALA A 1 197 ? 0.805 9.394 15.206 1.00 74.38 197 ALA A C 1
ATOM 1540 O O . ALA A 1 197 ? 0.181 9.526 16.257 1.00 74.38 197 ALA A O 1
ATOM 1541 N N . TYR A 1 198 ? 1.454 10.419 14.645 1.00 84.44 198 TYR A N 1
ATOM 1542 C CA . TYR A 1 198 ? 1.589 11.741 15.261 1.00 84.44 198 TYR A CA 1
ATOM 1543 C C . TYR A 1 198 ? 0.837 12.794 14.462 1.00 84.44 198 TYR A C 1
ATOM 1545 O O . TYR A 1 198 ? 1.337 13.343 13.477 1.00 84.44 198 TYR A O 1
ATOM 1553 N N . LYS A 1 199 ? -0.387 13.097 14.890 1.00 90.81 199 LYS A N 1
ATOM 1554 C CA . LYS A 1 199 ? -1.277 13.965 14.123 1.00 90.81 199 LYS A CA 1
ATOM 1555 C C . LYS A 1 199 ? -1.103 15.408 14.569 1.00 90.81 199 LYS A C 1
ATOM 1557 O O . LYS A 1 199 ? -1.149 15.749 15.758 1.00 90.81 199 LYS A O 1
ATOM 1562 N N . GLN A 1 200 ? -0.911 16.294 13.595 1.00 92.12 200 GLN A N 1
ATOM 1563 C CA . GLN A 1 200 ? -1.006 17.725 13.851 1.00 92.12 200 GLN A CA 1
ATOM 1564 C C . GLN A 1 200 ? -2.452 18.086 14.211 1.00 92.12 200 GLN A C 1
ATOM 1566 O O . GLN A 1 200 ? -3.403 17.529 13.662 1.00 92.12 200 GLN A O 1
ATOM 1571 N N . LEU A 1 201 ? -2.637 19.068 15.098 1.00 94.44 201 LEU A N 1
ATOM 1572 C CA . LEU A 1 201 ? -3.975 19.526 15.502 1.00 94.44 201 LEU A CA 1
ATOM 1573 C C . LEU A 1 201 ? -4.812 19.998 14.303 1.00 94.44 201 LEU A C 1
ATOM 1575 O O . LEU A 1 201 ? -6.022 19.790 14.268 1.00 94.44 201 LEU A O 1
ATOM 1579 N N . SER A 1 202 ? -4.170 20.629 13.316 1.00 93.75 202 SER A N 1
ATOM 1580 C CA . SER A 1 202 ? -4.785 21.039 12.048 1.00 93.75 202 SER A CA 1
ATOM 1581 C C . SER A 1 202 ? -5.338 19.849 11.260 1.00 93.75 202 SER A C 1
ATOM 1583 O O . SER A 1 202 ? -6.416 19.964 10.683 1.00 93.75 202 SER A O 1
ATOM 1585 N N . HIS A 1 203 ? -4.639 18.711 11.264 1.00 93.19 203 HIS A N 1
ATOM 1586 C CA . HIS A 1 203 ? -5.050 17.503 10.549 1.00 93.19 203 HIS A CA 1
ATOM 1587 C C . HIS A 1 203 ? -6.239 16.830 11.234 1.00 93.19 203 HIS A C 1
ATOM 1589 O O . HIS A 1 203 ? -7.204 16.494 10.560 1.00 93.19 203 HIS A O 1
ATOM 1595 N N . ILE A 1 204 ? -6.234 16.735 12.570 1.00 95.06 204 ILE A N 1
ATOM 1596 C CA . ILE A 1 204 ? -7.373 16.186 13.330 1.00 95.06 204 ILE A CA 1
ATOM 1597 C C . ILE A 1 204 ? -8.632 17.035 13.100 1.00 95.06 204 ILE A C 1
ATOM 1599 O O . ILE A 1 204 ? -9.704 16.504 12.830 1.00 95.06 204 ILE A O 1
ATOM 1603 N N . LYS A 1 205 ? -8.503 18.369 13.135 1.00 95.38 205 LYS A N 1
ATOM 1604 C CA . LYS A 1 205 ? -9.616 19.281 12.819 1.00 95.38 205 LYS A CA 1
ATOM 1605 C C . LYS A 1 205 ? -10.105 19.131 11.380 1.00 95.38 205 LYS A C 1
ATOM 1607 O O . LYS A 1 205 ? -11.292 19.294 11.117 1.00 95.38 205 LYS A O 1
ATOM 1612 N N . HIS A 1 206 ? -9.194 18.877 10.444 1.00 94.00 206 HIS A N 1
ATOM 1613 C CA . HIS A 1 206 ? -9.556 18.650 9.053 1.00 94.00 206 HIS A CA 1
ATOM 1614 C C . HIS A 1 206 ? -10.303 17.324 8.869 1.00 94.00 206 HIS A C 1
ATOM 1616 O O . HIS A 1 206 ? -11.319 17.330 8.182 1.00 94.00 206 HIS A O 1
ATOM 1622 N N . ALA A 1 207 ? -9.863 16.243 9.520 1.00 94.69 207 ALA A N 1
ATOM 1623 C CA . ALA A 1 207 ? -10.575 14.965 9.538 1.00 94.69 207 ALA A CA 1
ATOM 1624 C C . ALA A 1 207 ? -12.005 15.144 10.074 1.00 94.69 207 ALA A C 1
ATOM 1626 O O . ALA A 1 207 ? -12.958 14.809 9.377 1.00 94.69 207 ALA A O 1
ATOM 1627 N N . ALA A 1 208 ? -12.159 15.828 11.216 1.00 95.38 208 ALA A N 1
ATOM 1628 C CA . ALA A 1 208 ? -13.468 16.159 11.785 1.00 95.38 208 ALA A CA 1
ATOM 1629 C C . ALA A 1 208 ? -14.352 16.965 10.818 1.00 95.38 208 ALA A C 1
ATOM 1631 O O . ALA A 1 208 ? -15.519 16.650 10.615 1.00 95.38 208 ALA A O 1
ATOM 1632 N N . LYS A 1 209 ? -13.791 18.000 10.172 1.00 94.94 209 LYS A N 1
ATOM 1633 C CA . LYS A 1 209 ? -14.520 18.818 9.188 1.00 94.94 209 LYS A CA 1
ATOM 1634 C C . LYS A 1 209 ? -14.947 18.014 7.954 1.00 94.94 209 LYS A C 1
ATOM 1636 O O . LYS A 1 209 ? -15.952 18.353 7.339 1.00 94.94 209 LYS A O 1
ATOM 1641 N N . SER A 1 210 ? -14.172 17.000 7.587 1.00 93.12 210 SER A N 1
ATOM 1642 C CA . SER A 1 210 ? -14.393 16.177 6.393 1.00 93.12 210 SER A CA 1
ATOM 1643 C C . SER A 1 210 ? -15.229 14.926 6.692 1.00 93.12 210 SER A C 1
ATOM 1645 O O . SER A 1 210 ? -15.396 14.088 5.813 1.00 93.12 210 SER A O 1
ATOM 1647 N N . GLY A 1 211 ? -15.754 14.798 7.919 1.00 94.56 211 GLY A N 1
ATOM 1648 C CA . GLY A 1 211 ? -16.599 13.679 8.342 1.00 94.56 211 GLY A CA 1
ATOM 1649 C C . GLY A 1 211 ? -15.847 12.364 8.557 1.00 94.56 211 GLY A C 1
ATOM 1650 O O . GLY A 1 211 ? -16.469 11.311 8.553 1.00 94.56 211 GLY A O 1
ATOM 1651 N N . ILE A 1 212 ? -14.520 12.406 8.703 1.00 96.06 212 ILE A N 1
ATOM 1652 C CA . ILE A 1 212 ? -13.715 11.212 8.978 1.00 96.06 212 ILE A CA 1
ATOM 1653 C C . ILE A 1 212 ? -13.679 11.008 10.486 1.00 96.06 212 ILE A C 1
ATOM 1655 O O . ILE A 1 212 ? -13.008 11.750 11.213 1.00 96.06 212 ILE A O 1
ATOM 1659 N N . ASP A 1 213 ? -14.410 10.001 10.947 1.00 96.12 213 ASP A N 1
ATOM 1660 C CA . ASP A 1 213 ? -14.554 9.707 12.371 1.00 96.12 213 ASP A CA 1
ATOM 1661 C C . ASP A 1 213 ? -13.549 8.670 12.875 1.00 96.12 213 ASP A C 1
ATOM 1663 O O . ASP A 1 213 ? -13.189 8.712 14.049 1.00 96.12 213 ASP A O 1
ATOM 1667 N N . SER A 1 214 ? -13.060 7.777 12.013 1.00 96.94 214 SER A N 1
ATOM 1668 C CA . SER A 1 214 ? -12.155 6.686 12.390 1.00 96.94 214 SER A CA 1
ATOM 1669 C C . SER A 1 214 ? -10.699 7.156 12.464 1.00 96.94 214 SER A C 1
ATOM 1671 O O . SER A 1 214 ? -10.069 7.450 11.445 1.00 96.94 214 SER A O 1
ATOM 1673 N N . LEU A 1 215 ? -10.146 7.245 13.678 1.00 96.94 215 LEU A N 1
ATOM 1674 C CA . LEU A 1 215 ? -8.779 7.711 13.936 1.00 96.94 215 LEU A CA 1
ATOM 1675 C C . LEU A 1 215 ? -7.974 6.672 14.722 1.00 96.94 215 LEU A C 1
ATOM 1677 O O . LEU A 1 215 ? -8.431 6.156 15.739 1.00 96.94 215 LEU A O 1
ATOM 1681 N N . VAL A 1 216 ? -6.728 6.439 14.311 1.00 95.38 216 VAL A N 1
ATOM 1682 C CA . VAL A 1 216 ? -5.797 5.562 15.039 1.00 95.38 216 VAL A CA 1
ATOM 1683 C C . VAL A 1 216 ? -5.055 6.338 16.130 1.00 95.38 216 VAL A C 1
ATOM 1685 O O . VAL A 1 216 ? -4.664 7.496 15.941 1.00 95.38 216 VAL A O 1
ATOM 1688 N N . CYS A 1 217 ? -4.839 5.708 17.284 1.00 94.19 217 CYS A N 1
ATOM 1689 C CA . CYS A 1 217 ? -4.118 6.287 18.411 1.00 94.19 217 CYS A CA 1
ATOM 1690 C C . CYS A 1 217 ? -3.329 5.226 19.190 1.00 94.19 217 CYS A C 1
ATOM 1692 O O . CYS A 1 217 ? -3.851 4.154 19.470 1.00 94.19 217 CYS A O 1
ATOM 1694 N N . ASP A 1 218 ? -2.105 5.541 19.611 1.00 91.75 218 ASP A N 1
ATOM 1695 C CA . ASP A 1 218 ? -1.236 4.639 20.385 1.00 91.75 218 ASP A CA 1
ATOM 1696 C C . ASP A 1 218 ? -0.744 5.232 21.720 1.00 91.75 218 ASP A C 1
ATOM 1698 O O . ASP A 1 218 ? -0.089 4.545 22.503 1.00 91.75 218 ASP A O 1
ATOM 1702 N N . ASN A 1 219 ? -1.053 6.502 22.015 1.00 91.69 219 ASN A N 1
ATOM 1703 C CA . ASN A 1 219 ? -0.548 7.190 23.203 1.00 91.69 219 ASN A CA 1
ATOM 1704 C C . ASN A 1 219 ? -1.545 8.194 23.811 1.00 91.69 219 ASN A C 1
ATOM 1706 O O . ASN A 1 219 ? -2.459 8.693 23.155 1.00 91.69 219 ASN A O 1
ATOM 1710 N N . GLU A 1 220 ? -1.346 8.531 25.089 1.00 94.19 220 GLU A N 1
ATOM 1711 C CA . GLU A 1 220 ? -2.257 9.403 25.845 1.00 94.19 220 GLU A CA 1
ATOM 1712 C C . GLU A 1 220 ? -2.287 10.844 25.307 1.00 94.19 220 GLU A C 1
ATOM 1714 O O . GLU A 1 220 ? -3.328 11.505 25.318 1.00 94.19 220 GLU A O 1
ATOM 1719 N N . MET A 1 221 ? -1.154 11.349 24.810 1.00 93.81 221 MET A N 1
ATOM 1720 C CA . MET A 1 221 ? -1.072 12.712 24.282 1.00 93.81 221 MET A CA 1
ATOM 1721 C C . MET A 1 221 ? -1.919 12.869 23.018 1.00 93.81 221 MET A C 1
ATOM 1723 O O . MET A 1 221 ? -2.607 13.879 22.871 1.00 93.81 221 MET A O 1
ATOM 1727 N N . GLU A 1 222 ? -1.920 11.871 22.134 1.00 94.38 222 GLU A N 1
ATOM 1728 C CA . GLU A 1 222 ? -2.795 11.826 20.962 1.00 94.38 222 GLU A CA 1
ATOM 1729 C C . GLU A 1 222 ? -4.274 11.739 21.366 1.00 94.38 222 GLU A C 1
ATOM 1731 O O . GLU A 1 222 ? -5.067 12.522 20.841 1.00 94.38 222 GLU A O 1
ATOM 1736 N N . LEU A 1 223 ? -4.651 10.925 22.366 1.00 95.56 223 LEU A N 1
ATOM 1737 C CA . LEU A 1 223 ? -6.029 10.908 22.893 1.00 95.56 223 LEU A CA 1
ATOM 1738 C C . LEU A 1 223 ? -6.479 12.303 23.344 1.00 95.56 223 LEU A C 1
ATOM 1740 O O . LEU A 1 223 ? -7.563 12.760 22.985 1.00 95.56 223 LEU A O 1
ATOM 1744 N N . ARG A 1 224 ? -5.630 13.031 24.079 1.00 96.75 224 ARG A N 1
ATOM 1745 C CA . ARG A 1 224 ? -5.936 14.402 24.525 1.00 96.75 224 ARG A CA 1
ATOM 1746 C C . ARG A 1 224 ? -6.113 15.369 23.349 1.00 96.75 224 ARG A C 1
ATOM 1748 O O . ARG A 1 224 ? -6.969 16.255 23.409 1.00 96.75 224 ARG A O 1
ATOM 1755 N N . LYS A 1 225 ? -5.331 15.220 22.273 1.00 96.50 225 LYS A N 1
ATOM 1756 C CA . LYS A 1 225 ? -5.499 16.022 21.048 1.00 96.50 225 LYS A CA 1
ATOM 1757 C C . LYS A 1 225 ? -6.819 15.707 20.344 1.00 96.50 225 LYS A C 1
ATOM 1759 O O . LYS A 1 225 ? -7.504 16.648 19.935 1.00 96.50 225 LYS A O 1
ATOM 1764 N N . ILE A 1 226 ? -7.167 14.423 20.228 1.00 96.94 226 ILE A N 1
ATOM 1765 C CA . ILE A 1 226 ? -8.413 13.949 19.612 1.00 96.94 226 ILE A CA 1
ATOM 1766 C C . ILE A 1 226 ? -9.610 14.466 20.412 1.00 96.94 226 ILE A C 1
ATOM 1768 O O . ILE A 1 226 ? -10.420 15.190 19.848 1.00 96.94 226 ILE A O 1
ATOM 1772 N N . ALA A 1 227 ? -9.651 14.260 21.732 1.00 97.31 227 ALA A N 1
ATOM 1773 C CA . ALA A 1 227 ? -10.722 14.766 22.602 1.00 97.31 227 ALA A CA 1
ATOM 1774 C C . ALA A 1 227 ? -10.963 16.276 22.453 1.00 97.31 227 ALA A C 1
ATOM 1776 O O . ALA A 1 227 ? -12.098 16.745 22.496 1.00 97.31 227 ALA A O 1
ATOM 1777 N N . ARG A 1 228 ? -9.896 17.054 22.240 1.00 96.81 228 ARG A N 1
ATOM 1778 C CA . ARG A 1 228 ? -9.996 18.504 22.051 1.00 96.81 228 ARG A CA 1
ATOM 1779 C C . ARG A 1 228 ? -10.499 18.912 20.663 1.00 96.81 228 ARG A C 1
ATOM 1781 O O . ARG A 1 228 ? -11.148 19.949 20.548 1.00 96.81 228 ARG A O 1
ATOM 1788 N N . CYS A 1 229 ? -10.107 18.198 19.609 1.00 97.00 229 CYS A N 1
ATOM 1789 C CA . CYS A 1 229 ? -10.299 18.646 18.221 1.00 97.00 229 CYS A CA 1
ATOM 1790 C C . CYS A 1 229 ? -11.384 17.882 17.458 1.00 97.00 229 CYS A C 1
ATOM 1792 O O . CYS A 1 229 ? -11.916 18.427 16.496 1.00 97.00 229 CYS A O 1
ATOM 1794 N N . HIS A 1 230 ? -11.675 16.651 17.869 1.00 97.12 230 HIS A N 1
ATOM 1795 C CA . HIS A 1 230 ? -12.648 15.745 17.268 1.00 97.12 230 HIS A CA 1
ATOM 1796 C C . HIS A 1 230 ? -13.292 14.869 18.363 1.00 97.12 230 HIS A C 1
ATOM 1798 O O . HIS A 1 230 ? -12.957 13.694 18.507 1.00 97.12 230 HIS A O 1
ATOM 1804 N N . PRO A 1 231 ? -14.164 15.448 19.211 1.00 95.38 231 PRO A N 1
ATOM 1805 C CA . PRO A 1 231 ? -14.726 14.755 20.375 1.00 95.38 231 PRO A CA 1
ATOM 1806 C C . PRO A 1 231 ? -15.669 13.598 20.011 1.00 95.38 231 PRO A C 1
ATOM 1808 O O . PRO A 1 231 ? -15.948 12.759 20.860 1.00 95.38 231 PRO A O 1
ATOM 1811 N N . THR A 1 232 ? -16.161 13.545 18.770 1.00 95.62 232 THR A N 1
ATOM 1812 C CA . THR A 1 232 ? -17.021 12.466 18.259 1.00 95.62 232 THR A CA 1
ATOM 1813 C C . THR A 1 232 ? -16.239 11.386 17.510 1.00 95.62 232 THR A C 1
ATOM 1815 O O . THR A 1 232 ? -16.853 10.483 16.950 1.00 95.62 232 THR A O 1
ATOM 1818 N N . ALA A 1 233 ? -14.904 11.464 17.493 1.00 96.88 233 ALA A N 1
ATOM 1819 C CA . ALA A 1 233 ? -14.060 10.476 16.838 1.00 96.88 233 ALA A CA 1
ATOM 1820 C C . ALA A 1 233 ? -14.253 9.071 17.425 1.00 96.88 233 ALA A C 1
ATOM 1822 O O . ALA A 1 233 ? -14.330 8.879 18.643 1.00 96.88 233 ALA A O 1
ATOM 1823 N N . LYS A 1 234 ? -14.230 8.089 16.529 1.00 97.62 234 LYS A N 1
ATOM 1824 C CA . LYS A 1 234 ? -14.130 6.663 16.809 1.00 97.62 234 LYS A CA 1
ATOM 1825 C C . LYS A 1 234 ? -12.652 6.280 16.800 1.00 97.62 234 LYS A C 1
ATOM 1827 O O . LYS A 1 234 ? -11.983 6.343 15.770 1.00 97.62 234 LYS A O 1
ATOM 1832 N N . VAL A 1 235 ? -12.123 5.923 17.962 1.00 97.44 235 VAL A N 1
ATOM 1833 C CA . VAL A 1 235 ? -10.696 5.654 18.146 1.00 97.44 235 VAL A CA 1
ATOM 1834 C C . VAL A 1 235 ? -10.402 4.163 18.002 1.00 97.44 235 VAL A C 1
ATOM 1836 O O . VAL A 1 235 ? -11.013 3.339 18.686 1.00 97.44 235 VAL A O 1
ATOM 1839 N N . LEU A 1 236 ? -9.421 3.837 17.160 1.00 97.19 236 LEU A N 1
ATOM 1840 C CA . LEU A 1 236 ? -8.766 2.530 17.104 1.00 97.19 236 LEU A CA 1
ATOM 1841 C C . LEU A 1 236 ? -7.456 2.597 17.890 1.00 97.19 236 LEU A C 1
ATOM 1843 O O . LEU A 1 236 ? -6.591 3.426 17.590 1.00 97.19 236 LEU A O 1
ATOM 1847 N N . LEU A 1 237 ? -7.303 1.744 18.904 1.00 95.56 237 LEU A N 1
ATOM 1848 C CA . LEU A 1 237 ? -6.065 1.674 19.679 1.00 95.56 237 LEU A CA 1
ATOM 1849 C C . LEU A 1 237 ? -5.032 0.812 18.958 1.00 95.56 237 LEU A C 1
ATOM 1851 O O . LEU A 1 237 ? -5.272 -0.371 18.742 1.00 95.56 237 LEU A O 1
ATOM 1855 N N . GLN A 1 238 ? -3.880 1.388 18.616 1.00 93.69 238 GLN A N 1
ATOM 1856 C CA . GLN A 1 238 ? -2.789 0.649 17.988 1.00 93.69 238 GLN A CA 1
ATOM 1857 C C . GLN A 1 238 ? -1.880 -0.000 19.035 1.00 93.69 238 GLN A C 1
ATOM 1859 O O . GLN A 1 238 ? -1.385 0.664 19.947 1.00 93.69 238 GLN A O 1
ATOM 1864 N N . VAL A 1 239 ? -1.632 -1.296 18.868 1.00 89.62 239 VAL A N 1
ATOM 1865 C CA . VAL A 1 239 ? -0.904 -2.167 19.795 1.00 89.62 239 VAL A CA 1
ATOM 1866 C C . VAL A 1 239 ? 0.417 -2.579 19.169 1.00 89.62 239 VAL A C 1
ATOM 1868 O O . VAL A 1 239 ? 0.486 -2.855 17.971 1.00 89.62 239 VAL A O 1
ATOM 1871 N N . ALA A 1 240 ? 1.466 -2.610 19.984 1.00 85.50 240 ALA A N 1
ATOM 1872 C CA . ALA A 1 240 ? 2.765 -3.106 19.562 1.00 85.50 240 ALA A CA 1
ATOM 1873 C C . ALA A 1 240 ? 2.753 -4.639 19.550 1.00 85.50 240 ALA A C 1
ATOM 1875 O O . ALA A 1 240 ? 2.425 -5.269 20.555 1.00 85.50 240 ALA A O 1
ATOM 1876 N N . THR A 1 241 ? 3.145 -5.236 18.429 1.00 71.44 241 THR A N 1
ATOM 1877 C CA . THR A 1 241 ? 3.335 -6.684 18.300 1.00 71.44 241 THR A CA 1
ATOM 1878 C C . THR A 1 241 ? 4.805 -7.023 18.473 1.00 71.44 241 THR A C 1
ATOM 1880 O O . THR A 1 241 ? 5.644 -6.414 17.811 1.00 71.44 241 THR A O 1
ATOM 1883 N N . ALA A 1 242 ? 5.115 -8.011 19.313 1.00 58.75 242 ALA A N 1
ATOM 1884 C CA . ALA A 1 242 ? 6.475 -8.521 19.435 1.00 58.75 242 ALA A CA 1
ATOM 1885 C C . ALA A 1 242 ? 6.868 -9.233 18.130 1.00 58.75 242 ALA A C 1
ATOM 1887 O O . ALA A 1 242 ? 6.320 -10.291 17.808 1.00 58.75 242 ALA A O 1
ATOM 1888 N N . SER A 1 243 ? 7.792 -8.651 17.366 1.00 52.22 243 SER A N 1
ATOM 1889 C CA . SER A 1 243 ? 8.362 -9.289 16.177 1.00 52.22 243 SER A CA 1
ATOM 1890 C C . SER A 1 243 ? 9.810 -9.667 16.483 1.00 52.22 243 SER A C 1
ATOM 1892 O O . SER A 1 243 ? 10.577 -8.807 16.899 1.00 52.22 243 SER A O 1
ATOM 1894 N N . PRO A 1 244 ? 10.242 -10.918 16.256 1.00 42.19 244 PRO A N 1
ATOM 1895 C CA . PRO A 1 244 ? 11.597 -11.360 16.597 1.00 42.19 244 PRO A CA 1
ATOM 1896 C C . PRO A 1 244 ? 12.725 -10.674 15.798 1.00 42.19 244 PRO A C 1
ATOM 1898 O O . PRO A 1 244 ? 13.891 -10.908 16.092 1.00 42.19 244 PRO A O 1
ATOM 1901 N N . LEU A 1 245 ? 12.411 -9.821 14.813 1.00 47.16 245 LEU A N 1
ATOM 1902 C CA . LEU A 1 245 ? 13.376 -9.030 14.025 1.00 47.16 245 LEU A CA 1
ATOM 1903 C C . LEU A 1 245 ? 13.681 -7.650 14.660 1.00 47.16 245 LEU A C 1
ATOM 1905 O O . LEU A 1 245 ? 14.030 -6.693 13.974 1.00 47.16 245 LEU A O 1
ATOM 1909 N N . GLU A 1 246 ? 13.528 -7.550 15.980 1.00 45.09 246 GLU A N 1
ATOM 1910 C CA . GLU A 1 246 ? 13.403 -6.323 16.780 1.00 45.09 246 GLU A CA 1
ATOM 1911 C C . GLU A 1 246 ? 14.667 -5.449 16.937 1.00 45.09 246 GLU A C 1
ATOM 1913 O O . GLU A 1 246 ? 14.647 -4.499 17.716 1.00 45.09 246 GLU A O 1
ATOM 1918 N N . GLU A 1 247 ? 15.760 -5.689 16.206 1.00 39.56 247 GLU A N 1
ATOM 1919 C CA . GLU A 1 247 ? 16.991 -4.902 16.403 1.00 39.56 247 GLU A CA 1
ATOM 1920 C C . GLU A 1 247 ? 17.065 -3.594 15.589 1.00 39.56 247 GLU A C 1
ATOM 1922 O O . GLU A 1 247 ? 17.864 -2.729 15.945 1.00 39.56 247 GLU A O 1
ATOM 1927 N N . MET A 1 248 ? 16.222 -3.373 14.563 1.00 35.72 248 MET A N 1
ATOM 1928 C CA . MET A 1 248 ? 16.294 -2.134 13.749 1.00 35.72 248 MET A CA 1
ATOM 1929 C C . MET A 1 248 ? 14.970 -1.452 13.360 1.00 35.72 248 MET A C 1
ATOM 1931 O O . MET A 1 248 ? 15.000 -0.324 12.869 1.00 35.72 248 MET A O 1
ATOM 1935 N N . SER A 1 249 ? 13.796 -2.043 13.603 1.00 44.22 249 SER A N 1
ATOM 1936 C CA . SER A 1 249 ? 12.523 -1.409 13.217 1.00 44.22 249 SER A CA 1
ATOM 1937 C C . SER A 1 249 ? 11.951 -0.517 14.325 1.00 44.22 249 SER A C 1
ATOM 1939 O O . SER A 1 249 ? 11.773 -0.980 15.452 1.00 44.22 249 SER A O 1
ATOM 1941 N N . MET A 1 250 ? 11.570 0.728 14.007 1.00 51.19 250 MET A N 1
ATOM 1942 C CA . MET A 1 250 ? 10.767 1.556 14.919 1.00 51.19 250 MET A CA 1
ATOM 1943 C C . MET A 1 250 ? 9.419 0.873 15.186 1.00 51.19 250 MET A C 1
ATOM 1945 O O . MET A 1 250 ? 8.583 0.768 14.288 1.00 51.19 250 MET A O 1
ATOM 1949 N N . THR A 1 251 ? 9.205 0.401 16.413 1.00 57.19 251 THR A N 1
ATOM 1950 C CA . THR A 1 251 ? 7.942 -0.215 16.822 1.00 57.19 251 THR A CA 1
ATOM 1951 C C . THR A 1 251 ? 6.925 0.871 17.168 1.00 57.19 251 THR A C 1
ATOM 1953 O O . THR A 1 251 ? 7.167 1.750 17.994 1.00 57.19 251 THR A O 1
ATOM 1956 N N . PHE A 1 252 ? 5.773 0.827 16.501 1.00 63.12 252 PHE A N 1
ATOM 1957 C CA . PHE A 1 252 ? 4.624 1.682 16.798 1.00 63.12 252 PHE A CA 1
ATOM 1958 C C . PHE A 1 252 ? 3.585 0.882 17.590 1.00 63.12 252 PHE A C 1
ATOM 1960 O O . PHE A 1 252 ? 3.394 -0.305 17.326 1.00 63.12 252 PHE A O 1
ATOM 1967 N N . GLY A 1 253 ? 2.880 1.536 18.516 1.00 69.75 253 GLY A N 1
ATOM 1968 C CA . GLY A 1 253 ? 1.805 0.924 19.303 1.00 69.75 253 GLY A CA 1
ATOM 1969 C C . GLY A 1 253 ? 2.043 0.875 20.818 1.00 69.75 253 GLY A C 1
ATOM 1970 O O . G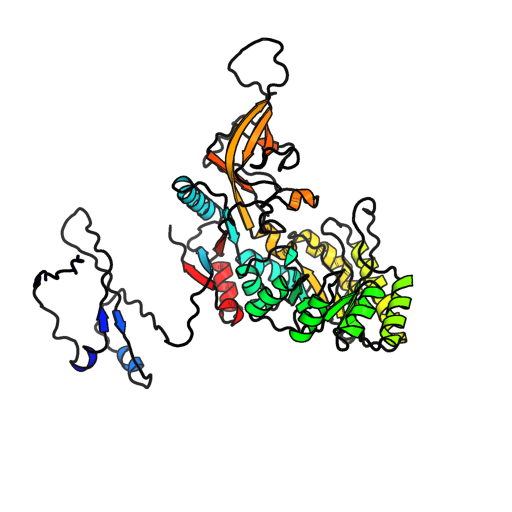LY A 1 253 ? 3.165 1.004 21.310 1.00 69.75 253 GLY A O 1
ATOM 1971 N N . CYS A 1 254 ? 0.959 0.689 21.580 1.00 79.44 254 CYS A N 1
ATOM 1972 C CA . CYS A 1 254 ? 1.000 0.505 23.031 1.00 79.44 254 CYS A CA 1
ATOM 1973 C C . CYS A 1 254 ? 1.314 -0.945 23.411 1.00 79.44 254 CYS A C 1
ATOM 1975 O O . CYS A 1 254 ? 0.863 -1.886 22.764 1.00 79.44 254 CYS A O 1
ATOM 1977 N N . THR A 1 255 ? 2.048 -1.139 24.508 1.00 86.00 255 THR A N 1
ATOM 1978 C CA . THR A 1 255 ? 2.135 -2.456 25.153 1.00 86.00 255 THR A CA 1
ATOM 1979 C C . THR A 1 255 ? 0.790 -2.815 25.778 1.00 86.00 255 THR A C 1
ATOM 1981 O O . THR A 1 255 ? 0.072 -1.928 26.242 1.00 86.00 255 THR A O 1
ATOM 1984 N N . LEU A 1 256 ? 0.485 -4.110 25.901 1.00 82.75 256 LEU A N 1
ATOM 1985 C CA . LEU A 1 256 ? -0.771 -4.592 26.491 1.00 82.75 256 LEU A CA 1
ATOM 1986 C C . LEU A 1 256 ? -1.089 -3.942 27.856 1.00 82.75 256 LEU A C 1
ATOM 1988 O O . LEU A 1 256 ? -2.221 -3.537 28.116 1.00 82.75 256 LEU A O 1
ATOM 1992 N N . LYS A 1 257 ? -0.065 -3.755 28.705 1.00 82.56 257 LYS A N 1
ATOM 1993 C CA . LYS A 1 257 ? -0.192 -3.071 30.007 1.00 82.56 257 LYS A CA 1
ATOM 1994 C C . LYS A 1 257 ? -0.620 -1.609 29.860 1.00 82.56 257 LYS A C 1
ATOM 1996 O O . LYS A 1 257 ? -1.482 -1.144 30.604 1.00 82.56 257 LYS A O 1
ATOM 2001 N N . ASN A 1 258 ? -0.036 -0.891 28.902 1.00 88.81 258 ASN A N 1
ATOM 2002 C CA . ASN A 1 258 ? -0.368 0.507 28.646 1.00 88.81 258 ASN A CA 1
ATOM 2003 C C . ASN A 1 258 ? -1.741 0.660 27.987 1.00 88.81 258 ASN A C 1
ATOM 2005 O O . ASN A 1 258 ? -2.410 1.661 28.229 1.00 88.81 258 ASN A O 1
ATOM 2009 N N . CYS A 1 259 ? -2.202 -0.317 27.205 1.00 91.94 259 CYS A N 1
ATOM 2010 C CA . CYS A 1 259 ? -3.493 -0.210 26.532 1.00 91.94 259 CYS A CA 1
ATOM 2011 C C . CYS A 1 259 ? -4.667 -0.135 27.538 1.00 91.94 259 CYS A C 1
ATOM 2013 O O . CYS A 1 259 ? -5.598 0.639 27.316 1.00 91.94 259 CYS A O 1
ATOM 2015 N N . ARG A 1 260 ? -4.592 -0.799 28.710 1.00 94.00 260 ARG A N 1
ATOM 2016 C CA . ARG A 1 260 ? -5.589 -0.615 29.793 1.00 94.00 260 ARG A CA 1
ATOM 2017 C C . ARG A 1 260 ? -5.612 0.820 30.329 1.00 94.00 260 ARG A C 1
ATOM 2019 O O . ARG A 1 260 ? -6.690 1.376 30.534 1.00 94.00 260 ARG A O 1
ATOM 2026 N N . HIS A 1 261 ? -4.441 1.429 30.525 1.00 94.75 261 HIS A N 1
ATOM 2027 C CA . HIS A 1 261 ? -4.325 2.839 30.925 1.00 94.75 261 HIS A CA 1
ATOM 2028 C C . HIS A 1 261 ? -4.931 3.767 29.863 1.00 94.75 261 HIS A C 1
ATOM 2030 O O . HIS A 1 261 ? -5.725 4.643 30.191 1.00 94.75 261 HIS A O 1
ATOM 2036 N N . LEU A 1 262 ? -4.650 3.527 28.578 1.00 96.00 262 LEU A N 1
ATOM 2037 C CA . LEU A 1 262 ? -5.214 4.321 27.482 1.00 96.00 262 LEU A CA 1
ATOM 2038 C C . LEU A 1 262 ? -6.740 4.221 27.398 1.00 96.00 262 LEU A C 1
ATOM 2040 O O . LEU A 1 262 ? -7.396 5.246 27.220 1.00 96.00 262 LEU A O 1
ATOM 2044 N N . LEU A 1 263 ? -7.317 3.030 27.582 1.00 97.19 263 LEU A N 1
ATOM 2045 C CA . LEU A 1 263 ? -8.770 2.847 27.647 1.00 97.19 263 LEU A CA 1
ATOM 2046 C C . LEU A 1 263 ? -9.387 3.646 28.808 1.00 97.19 263 LEU A C 1
ATOM 2048 O O . LEU A 1 263 ? -10.401 4.325 28.634 1.00 97.19 263 LEU A O 1
ATOM 2052 N N . GLN A 1 264 ? -8.757 3.630 29.987 1.00 96.75 264 GLN A N 1
ATOM 2053 C CA . GLN A 1 264 ? -9.201 4.425 31.137 1.00 96.75 264 GLN A CA 1
ATOM 2054 C C . GLN A 1 264 ? -9.120 5.932 30.854 1.00 96.75 264 GLN A C 1
ATOM 2056 O O . GLN A 1 264 ? -10.074 6.662 31.135 1.00 96.75 264 GLN A O 1
ATOM 2061 N N . CYS A 1 265 ? -8.027 6.401 30.250 1.00 96.81 265 CYS A N 1
ATOM 2062 C CA . CYS A 1 265 ? -7.884 7.792 29.827 1.00 96.81 265 CYS A CA 1
ATOM 2063 C C . CYS A 1 265 ? -8.938 8.186 28.787 1.00 96.81 265 CYS A C 1
ATOM 2065 O O . CYS A 1 265 ? -9.550 9.243 28.915 1.00 96.81 265 CYS A O 1
ATOM 2067 N N . ALA A 1 266 ? -9.200 7.342 27.787 1.00 97.38 266 ALA A N 1
ATOM 2068 C CA . ALA A 1 266 ? -10.236 7.591 26.789 1.00 97.38 266 ALA A CA 1
ATOM 2069 C C . ALA A 1 266 ? -11.620 7.727 27.441 1.00 97.38 266 ALA A C 1
ATOM 2071 O O . ALA A 1 266 ? -12.373 8.638 27.093 1.00 97.38 266 ALA A O 1
ATOM 2072 N N . LYS A 1 267 ? -11.919 6.904 28.458 1.00 96.88 267 LYS A N 1
ATOM 2073 C CA . LYS A 1 267 ? -13.169 6.989 29.225 1.00 96.88 267 LYS A CA 1
ATOM 2074 C C . LYS 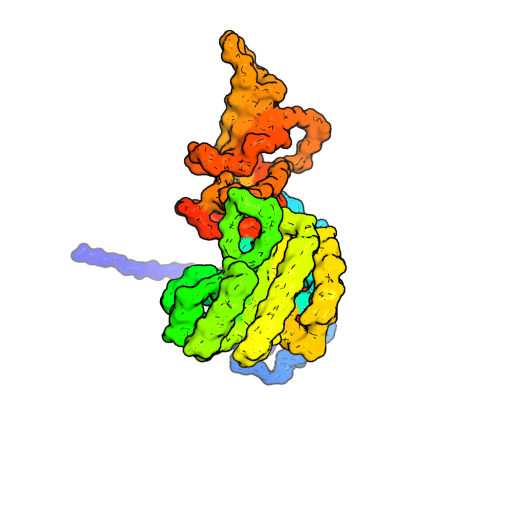A 1 267 ? -13.283 8.313 29.982 1.00 96.88 267 LYS A C 1
ATOM 2076 O O . LYS A 1 267 ? -14.333 8.948 29.938 1.00 96.88 267 LYS A O 1
ATOM 2081 N N . GLN A 1 268 ? -12.204 8.743 30.641 1.00 97.25 268 GLN A N 1
ATOM 2082 C CA . GLN A 1 268 ? -12.134 10.033 31.343 1.00 97.25 268 GLN A CA 1
ATOM 2083 C C . GLN A 1 268 ? -12.282 11.227 30.391 1.00 97.25 268 GLN A C 1
ATOM 2085 O O . GLN A 1 268 ? -12.836 12.253 30.769 1.00 97.25 268 GLN A O 1
ATOM 2090 N N . LEU A 1 269 ? -11.791 11.090 29.159 1.00 97.19 269 LEU A N 1
ATOM 2091 C CA . LEU A 1 269 ? -11.887 12.101 28.107 1.00 97.19 269 LEU A CA 1
ATOM 2092 C C . LEU A 1 269 ? -13.207 12.041 27.320 1.00 97.19 269 LEU A C 1
ATOM 2094 O O . LEU A 1 269 ? -13.381 12.829 26.395 1.00 97.19 269 LEU A O 1
ATOM 2098 N N . HIS A 1 270 ? -14.123 11.131 27.674 1.00 96.75 270 HIS A N 1
ATOM 2099 C CA . HIS A 1 270 ? -15.390 10.889 26.973 1.00 96.75 270 HIS A CA 1
ATOM 2100 C C . HIS A 1 270 ? -15.237 10.555 25.478 1.00 96.75 270 HIS A C 1
ATOM 2102 O O . HIS A 1 270 ? -16.136 10.825 24.685 1.00 96.75 270 HIS A O 1
ATOM 2108 N N . LEU A 1 271 ? -14.112 9.949 25.094 1.00 97.31 271 LEU A N 1
ATOM 2109 C CA . LEU A 1 271 ? -13.888 9.456 23.737 1.00 97.31 271 LEU A CA 1
ATOM 2110 C C . LEU A 1 271 ? -14.515 8.079 23.538 1.00 97.31 271 LEU A C 1
ATOM 2112 O O . LEU A 1 271 ? -14.637 7.298 24.482 1.00 97.31 271 LEU A O 1
ATOM 2116 N N . GLN A 1 272 ? -14.864 7.762 22.293 1.00 97.12 272 GLN A N 1
ATOM 2117 C CA . GLN A 1 272 ? -15.311 6.429 21.911 1.00 97.12 272 GLN A CA 1
ATOM 2118 C C . GLN A 1 272 ? -14.118 5.628 21.403 1.00 97.12 272 GLN A C 1
ATOM 2120 O O . GLN A 1 272 ? -13.547 5.955 20.367 1.00 97.12 272 GLN A O 1
ATOM 2125 N N . VAL A 1 273 ? -13.745 4.574 22.124 1.00 98.00 273 VAL A N 1
ATOM 2126 C CA . VAL A 1 273 ? -12.855 3.541 21.587 1.00 98.00 273 VAL A CA 1
ATOM 2127 C C . VAL A 1 273 ? -13.738 2.468 20.969 1.00 98.00 273 VAL A C 1
ATOM 2129 O O . VAL A 1 273 ? -14.647 1.977 21.635 1.00 98.00 273 VAL A O 1
ATOM 2132 N N . VAL A 1 274 ? -13.503 2.165 19.694 1.00 97.94 274 VAL A N 1
ATOM 2133 C CA . VAL A 1 274 ? -14.329 1.228 18.914 1.00 97.94 274 VAL A CA 1
ATOM 2134 C C . VAL A 1 274 ? -13.580 -0.039 18.533 1.00 97.94 274 VAL A C 1
ATOM 2136 O O . VAL A 1 274 ? -14.178 -0.975 18.016 1.00 97.94 274 VAL A O 1
ATOM 2139 N N . GLY A 1 275 ? -12.269 -0.092 18.753 1.00 97.19 275 GLY A N 1
ATOM 2140 C CA . GLY A 1 275 ? -11.495 -1.191 18.215 1.00 97.19 275 GLY A CA 1
ATOM 2141 C C . GLY A 1 275 ? -10.011 -1.144 18.495 1.00 97.19 275 GLY A C 1
ATOM 2142 O O . GLY A 1 275 ? -9.495 -0.246 19.168 1.00 97.19 275 GLY A O 1
ATOM 2143 N N . VAL A 1 276 ? -9.336 -2.144 17.944 1.00 96.69 276 VAL A N 1
ATOM 2144 C CA . VAL A 1 276 ? -7.904 -2.379 18.109 1.00 96.69 276 VAL A CA 1
ATOM 2145 C C . VAL A 1 276 ? -7.268 -2.537 16.741 1.00 96.69 276 VAL A C 1
ATOM 2147 O O . VAL A 1 276 ? -7.856 -3.142 15.849 1.00 96.69 276 VAL A O 1
ATOM 2150 N N . LYS A 1 277 ? -6.058 -2.004 16.607 1.00 95.25 277 LYS A N 1
ATOM 2151 C CA . LYS A 1 277 ? -5.193 -2.145 15.447 1.00 95.25 277 LYS A CA 1
ATOM 2152 C C . LYS A 1 277 ? -3.866 -2.765 15.858 1.00 95.25 277 LYS A C 1
ATOM 2154 O O . LYS A 1 277 ? -3.300 -2.387 16.882 1.00 95.25 277 LYS A O 1
ATOM 2159 N N . PHE A 1 278 ? -3.311 -3.629 15.026 1.00 92.62 278 PHE A N 1
ATOM 2160 C CA . PHE A 1 278 ? -1.895 -3.987 15.084 1.00 92.62 278 PHE A CA 1
ATOM 2161 C C . PHE A 1 278 ? -1.275 -3.940 13.687 1.00 92.62 278 PHE A C 1
ATOM 2163 O O . PHE A 1 278 ? -1.977 -3.736 12.705 1.00 92.62 278 PHE A O 1
ATOM 2170 N N . HIS A 1 279 ? 0.048 -4.052 13.584 1.00 88.31 279 HIS A N 1
ATOM 2171 C CA . HIS A 1 279 ? 0.729 -4.060 12.291 1.00 88.31 279 HIS A CA 1
ATOM 2172 C C . HIS A 1 279 ? 1.951 -4.968 12.338 1.00 88.31 279 HIS A C 1
ATOM 2174 O O . HIS A 1 279 ? 2.822 -4.788 13.186 1.00 88.31 279 HIS A O 1
ATOM 2180 N N . LEU A 1 280 ? 2.033 -5.892 11.384 1.00 86.12 280 LEU A N 1
ATOM 2181 C CA . LEU A 1 280 ? 3.214 -6.710 11.148 1.00 86.12 280 LEU A CA 1
ATOM 2182 C C . LEU A 1 280 ? 3.866 -6.284 9.825 1.00 86.12 280 LEU A C 1
ATOM 2184 O O . LEU A 1 280 ? 3.152 -6.018 8.855 1.00 86.12 280 LEU A O 1
ATOM 2188 N N . PRO A 1 281 ? 5.205 -6.178 9.768 1.00 80.81 281 PRO A N 1
ATOM 2189 C CA . PRO A 1 281 ? 5.894 -5.791 8.544 1.00 80.81 281 PRO A CA 1
ATOM 2190 C C . PRO A 1 281 ? 5.775 -6.895 7.489 1.00 80.81 281 PRO A C 1
ATOM 2192 O O . PRO A 1 281 ? 5.672 -8.072 7.825 1.00 80.81 281 PRO A O 1
ATOM 2195 N N . VAL A 1 282 ? 5.870 -6.531 6.207 1.00 76.25 282 VAL A N 1
ATOM 2196 C CA . VAL A 1 282 ? 5.805 -7.493 5.081 1.00 76.25 282 VAL A CA 1
ATOM 2197 C C . VAL A 1 282 ? 6.935 -8.528 5.139 1.00 76.25 282 VAL A C 1
ATOM 2199 O O . VAL A 1 282 ? 6.782 -9.649 4.668 1.00 76.25 282 VAL A O 1
ATOM 2202 N N . THR A 1 283 ? 8.049 -8.189 5.788 1.00 73.06 283 THR A N 1
ATOM 2203 C CA . THR A 1 283 ? 9.174 -9.098 6.047 1.00 73.06 283 THR A CA 1
ATOM 2204 C C . THR A 1 283 ? 8.868 -10.169 7.104 1.00 73.06 283 THR A C 1
ATOM 2206 O O . THR A 1 283 ? 9.655 -11.100 7.286 1.00 73.06 283 THR A O 1
ATOM 2209 N N . CYS A 1 284 ? 7.736 -10.073 7.813 1.00 75.44 284 CYS A N 1
ATOM 2210 C CA . CYS A 1 284 ? 7.319 -11.058 8.802 1.00 75.44 284 CYS A CA 1
ATOM 2211 C C . CYS A 1 284 ? 6.756 -12.313 8.119 1.00 75.44 284 CYS A C 1
ATOM 2213 O O . CYS A 1 284 ? 5.566 -12.423 7.835 1.00 75.44 284 CYS A O 1
ATOM 2215 N N . ASN A 1 285 ? 7.617 -13.307 7.913 1.00 74.75 285 ASN A N 1
ATOM 2216 C CA . ASN A 1 285 ? 7.239 -14.593 7.317 1.00 74.75 285 ASN A CA 1
ATOM 2217 C C . ASN A 1 285 ? 6.735 -15.626 8.341 1.00 74.75 285 ASN A C 1
ATOM 2219 O O . ASN A 1 285 ? 6.679 -16.813 8.030 1.00 74.75 285 ASN A O 1
ATOM 2223 N N . ASN A 1 286 ? 6.414 -15.216 9.573 1.00 84.06 286 ASN A N 1
ATOM 2224 C CA . ASN A 1 286 ? 5.948 -16.120 10.623 1.00 84.06 286 ASN A CA 1
ATOM 2225 C C . ASN A 1 286 ? 4.447 -15.916 10.901 1.00 84.06 286 ASN A C 1
ATOM 2227 O O . ASN A 1 286 ? 4.098 -15.009 11.661 1.00 84.06 286 ASN A O 1
ATOM 2231 N N . PRO A 1 287 ? 3.557 -16.791 10.391 1.00 86.12 287 PRO A N 1
ATOM 2232 C CA . PRO A 1 287 ? 2.120 -16.705 10.652 1.00 86.12 287 PRO A CA 1
ATOM 2233 C C . PRO A 1 287 ? 1.751 -16.715 12.143 1.00 86.12 287 PRO A C 1
ATOM 2235 O O . PRO A 1 287 ? 0.737 -16.141 12.529 1.00 86.12 287 PRO A O 1
ATOM 2238 N N . GLN A 1 288 ? 2.587 -17.304 13.010 1.00 87.88 288 GLN A N 1
ATOM 2239 C CA . GLN A 1 288 ? 2.336 -17.320 14.456 1.00 87.88 288 GLN A CA 1
ATOM 2240 C C . GLN A 1 288 ? 2.392 -15.923 15.087 1.00 87.88 288 GLN A C 1
ATOM 2242 O O . GLN A 1 288 ? 1.738 -15.691 16.102 1.00 87.88 288 GLN A O 1
ATOM 2247 N N . ALA A 1 289 ? 3.116 -14.973 14.483 1.00 89.00 289 ALA A N 1
ATOM 2248 C CA . ALA A 1 289 ? 3.121 -13.588 14.950 1.00 89.00 289 ALA A CA 1
ATOM 2249 C C . ALA A 1 289 ? 1.725 -12.957 14.829 1.00 89.00 289 ALA A C 1
ATOM 2251 O O . ALA A 1 289 ? 1.269 -12.298 15.763 1.00 89.00 289 ALA A O 1
ATOM 2252 N N . TYR A 1 290 ? 1.007 -13.230 13.731 1.00 90.19 290 TYR A N 1
ATOM 2253 C CA . TYR A 1 290 ? -0.385 -12.805 13.591 1.00 90.19 290 TYR A CA 1
ATOM 2254 C C . TYR A 1 290 ? -1.288 -13.504 14.610 1.00 90.19 290 TYR A C 1
ATOM 2256 O O . TYR A 1 290 ? -2.133 -12.852 15.215 1.00 90.19 290 TYR A O 1
ATOM 2264 N N . CYS A 1 291 ? -1.095 -14.805 14.851 1.00 91.75 291 CYS A N 1
ATOM 2265 C CA . CYS A 1 291 ? -1.869 -15.542 15.853 1.00 91.75 291 CYS A CA 1
ATOM 2266 C C . CYS A 1 291 ? -1.767 -14.905 17.248 1.00 91.75 291 CYS A C 1
ATOM 2268 O O . CYS A 1 291 ? -2.779 -14.715 17.923 1.00 91.75 291 CYS A O 1
ATOM 2270 N N . HIS A 1 292 ? -0.551 -14.538 17.664 1.00 91.19 292 HIS A N 1
ATOM 2271 C CA . HIS A 1 292 ? -0.323 -13.848 18.934 1.00 91.19 292 HIS A CA 1
ATOM 2272 C C . HIS A 1 292 ? -0.978 -12.463 18.948 1.00 91.19 292 HIS A C 1
ATOM 2274 O O . HIS A 1 292 ? -1.676 -12.133 19.902 1.00 91.19 292 HIS A O 1
ATOM 2280 N N . ALA A 1 293 ? -0.832 -11.688 17.870 1.00 92.44 293 ALA A N 1
ATOM 2281 C CA . ALA A 1 293 ? -1.429 -10.359 17.761 1.00 92.44 293 ALA A CA 1
ATOM 2282 C C . ALA A 1 293 ? -2.967 -10.387 17.842 1.00 92.44 293 ALA A C 1
ATOM 2284 O O . ALA A 1 293 ? -3.568 -9.555 18.520 1.00 92.44 293 ALA A O 1
ATOM 2285 N N . VAL A 1 294 ? -3.613 -11.376 17.213 1.00 94.69 294 VAL A N 1
ATOM 2286 C CA . VAL A 1 294 ? -5.070 -11.576 17.300 1.00 94.69 294 VAL A CA 1
ATOM 2287 C C . VAL A 1 294 ? -5.491 -11.948 18.729 1.00 94.69 294 VAL A C 1
ATOM 2289 O O . VAL A 1 294 ? -6.496 -11.436 19.224 1.00 94.69 294 VAL A O 1
ATOM 2292 N N . SER A 1 295 ? -4.717 -12.790 19.423 1.00 93.69 295 SER A N 1
ATOM 2293 C CA . SER A 1 295 ? -4.970 -13.128 20.833 1.00 93.69 295 SER A CA 1
ATOM 2294 C C . SER A 1 295 ? -4.833 -11.907 21.753 1.00 93.69 295 SER A C 1
ATOM 2296 O O . SER A 1 295 ? -5.677 -11.686 22.624 1.00 93.69 295 SER A O 1
ATOM 2298 N N . ASP A 1 296 ? -3.801 -11.086 21.552 1.00 93.50 296 ASP A N 1
ATOM 2299 C CA . ASP A 1 296 ? -3.608 -9.841 22.302 1.00 93.50 296 ASP A CA 1
ATOM 2300 C C . ASP A 1 296 ? -4.744 -8.849 22.028 1.00 93.50 296 ASP A C 1
ATOM 2302 O O . ASP A 1 296 ? -5.265 -8.220 22.954 1.00 93.50 296 ASP A O 1
ATOM 2306 N N . ALA A 1 297 ? -5.192 -8.754 20.772 1.00 95.62 297 ALA A N 1
ATOM 2307 C CA . ALA A 1 297 ? -6.340 -7.938 20.408 1.00 95.62 297 ALA A CA 1
ATOM 2308 C C . ALA A 1 297 ? -7.605 -8.387 21.152 1.00 95.62 297 ALA A C 1
ATOM 2310 O O . ALA A 1 297 ? -8.295 -7.538 21.712 1.00 95.62 297 ALA A O 1
ATOM 2311 N N . ARG A 1 298 ? -7.880 -9.697 21.257 1.00 96.50 298 ARG A N 1
ATOM 2312 C CA . ARG A 1 298 ? -9.026 -10.211 22.034 1.00 96.50 298 ARG A CA 1
ATOM 2313 C C . ARG A 1 298 ? -8.962 -9.782 23.498 1.00 96.50 298 ARG A C 1
ATOM 2315 O O . ARG A 1 298 ? -9.953 -9.286 24.025 1.00 96.50 298 ARG A O 1
ATOM 2322 N N . CYS A 1 299 ? -7.787 -9.874 24.122 1.00 95.56 299 CYS A N 1
ATOM 2323 C CA . CYS A 1 299 ? -7.592 -9.408 25.496 1.00 95.56 299 CYS A CA 1
ATOM 2324 C C . CYS A 1 299 ? -7.933 -7.914 25.650 1.00 95.56 299 CYS A C 1
ATOM 2326 O O . CYS A 1 299 ? -8.541 -7.500 26.636 1.00 95.56 299 CYS A O 1
ATOM 2328 N N . ILE A 1 300 ? -7.581 -7.085 24.665 1.00 96.19 300 ILE A N 1
ATOM 2329 C CA . ILE A 1 300 ? -7.876 -5.645 24.690 1.00 96.19 300 ILE A CA 1
ATOM 2330 C C . ILE A 1 300 ? -9.352 -5.358 24.435 1.00 96.19 300 ILE A C 1
ATOM 2332 O O . ILE A 1 300 ? -9.898 -4.451 25.065 1.00 96.19 300 ILE A O 1
ATOM 2336 N N . PHE A 1 301 ? -10.007 -6.129 23.568 1.00 97.75 301 PHE A N 1
ATOM 2337 C CA . PHE A 1 301 ? -11.457 -6.065 23.417 1.00 97.75 301 PHE A CA 1
ATOM 2338 C C . PHE A 1 301 ? -12.158 -6.360 24.748 1.00 97.75 301 PHE A C 1
ATOM 2340 O O . PHE A 1 301 ? -12.978 -5.548 25.169 1.00 97.75 301 PHE A O 1
ATOM 2347 N N . ASP A 1 302 ? -11.762 -7.422 25.461 1.00 97.12 302 ASP A N 1
ATOM 2348 C CA . ASP A 1 302 ? -12.325 -7.761 26.778 1.00 97.12 302 ASP A CA 1
ATOM 2349 C C . ASP A 1 302 ? -12.140 -6.604 27.775 1.00 97.12 302 ASP A C 1
ATOM 2351 O O . ASP A 1 302 ? -13.088 -6.169 28.428 1.00 97.12 302 ASP A O 1
ATOM 2355 N N . MET A 1 303 ? -10.936 -6.022 27.838 1.00 97.00 303 MET A N 1
ATOM 2356 C CA . MET A 1 303 ? -10.663 -4.850 28.682 1.00 97.00 303 MET A CA 1
ATOM 2357 C C . MET A 1 303 ? -11.495 -3.618 28.292 1.00 97.00 303 MET A C 1
ATOM 2359 O O . MET A 1 303 ? -11.862 -2.818 29.157 1.00 97.00 303 MET A O 1
ATOM 2363 N N . GLY A 1 304 ? -11.762 -3.424 26.999 1.00 97.12 304 GLY A N 1
ATOM 2364 C CA . GLY A 1 304 ? -12.600 -2.340 26.493 1.00 97.12 304 GLY A CA 1
ATOM 2365 C C . GLY A 1 304 ? -14.068 -2.527 26.877 1.00 97.12 304 GLY A C 1
ATOM 2366 O O . GLY A 1 304 ? -14.695 -1.604 27.404 1.00 97.12 304 GLY A O 1
ATOM 2367 N N . GLU A 1 305 ? -14.594 -3.733 26.679 1.00 96.94 305 GLU A N 1
ATOM 2368 C CA . GLU A 1 305 ? -15.957 -4.125 27.042 1.00 96.94 305 GLU A CA 1
ATOM 2369 C C . GLU A 1 305 ? -16.188 -4.015 28.562 1.00 96.94 305 GLU A C 1
ATOM 2371 O O . GLU A 1 305 ? -17.188 -3.432 28.986 1.00 96.94 305 GLU A O 1
ATOM 2376 N N . GLU A 1 306 ? -15.225 -4.441 29.394 1.00 97.56 306 GLU A N 1
ATOM 2377 C CA . GLU A 1 306 ? -15.238 -4.250 30.859 1.00 97.56 306 GLU A CA 1
ATOM 2378 C C . GLU A 1 306 ? -15.411 -2.776 31.268 1.00 97.56 306 GLU A C 1
ATOM 2380 O O . GLU A 1 306 ? -16.090 -2.457 32.246 1.00 97.56 306 GLU A O 1
ATOM 2385 N N . LEU A 1 307 ? -14.786 -1.858 30.525 1.00 97.00 307 LEU A N 1
ATOM 2386 C CA . LEU A 1 307 ? -14.861 -0.412 30.756 1.00 97.00 307 LEU A CA 1
ATOM 2387 C C . LEU A 1 307 ? -16.096 0.230 30.092 1.00 97.00 307 LEU A C 1
ATOM 2389 O O . LEU A 1 307 ? -16.302 1.449 30.181 1.00 97.00 307 LEU A O 1
ATOM 2393 N N . GLY A 1 308 ? -16.944 -0.576 29.449 1.00 97.06 308 GLY A N 1
ATOM 2394 C CA . GLY A 1 308 ? -18.177 -0.165 28.789 1.00 97.06 308 GLY A CA 1
ATOM 2395 C C . GLY A 1 308 ? -17.948 0.561 27.465 1.00 97.06 308 GLY A C 1
ATOM 2396 O O . GLY A 1 308 ? -18.653 1.536 27.190 1.00 97.06 308 GLY A O 1
ATOM 2397 N N . PHE A 1 309 ? -16.928 0.169 26.700 1.00 98.00 309 PHE A N 1
ATOM 2398 C CA . PHE A 1 309 ? -16.779 0.541 25.293 1.00 98.00 309 PHE A CA 1
ATOM 2399 C C . PHE A 1 309 ? -17.505 -0.461 24.394 1.00 98.00 309 PHE A C 1
ATOM 2401 O O . PHE A 1 309 ? -17.604 -1.640 24.722 1.00 98.00 309 PHE A O 1
ATOM 2408 N N . ASN A 1 310 ? -18.003 0.012 23.252 1.00 96.69 310 ASN A N 1
ATOM 2409 C CA . ASN A 1 310 ? -18.574 -0.848 22.221 1.00 96.69 310 ASN A CA 1
ATOM 2410 C C . ASN A 1 310 ? -17.485 -1.179 21.196 1.00 96.69 310 ASN A C 1
ATOM 2412 O O . ASN A 1 310 ? -17.269 -0.411 20.258 1.00 96.69 310 ASN A O 1
ATOM 2416 N N . MET A 1 311 ? -16.770 -2.277 21.425 1.00 97.69 311 MET A N 1
ATOM 2417 C CA . MET A 1 311 ? -15.650 -2.707 20.590 1.00 97.69 311 MET A CA 1
ATOM 2418 C C . MET A 1 311 ? -16.177 -3.510 19.395 1.00 97.69 311 MET A C 1
ATOM 2420 O O . MET A 1 311 ? -16.665 -4.623 19.560 1.00 97.69 311 MET A O 1
ATOM 2424 N N . ASN A 1 312 ? -16.103 -2.947 18.191 1.00 97.38 312 ASN A N 1
ATOM 2425 C CA . ASN A 1 312 ? -16.691 -3.517 16.979 1.00 97.38 312 ASN A CA 1
ATOM 2426 C C . ASN A 1 312 ? -15.792 -3.448 15.734 1.00 97.38 312 ASN A C 1
ATOM 2428 O O . ASN A 1 312 ? -16.255 -3.800 14.653 1.00 97.38 312 ASN A O 1
ATOM 2432 N N . VAL A 1 313 ? -14.530 -3.022 15.851 1.00 97.88 313 VAL A N 1
ATOM 2433 C CA . VAL A 1 313 ? -13.575 -3.009 14.729 1.00 97.88 313 VAL A CA 1
ATOM 2434 C C . VAL A 1 313 ? -12.252 -3.652 15.133 1.00 97.88 313 VAL A C 1
ATOM 2436 O O . VAL A 1 313 ? -11.613 -3.228 16.095 1.00 97.88 313 VAL A O 1
ATOM 2439 N N . LEU A 1 314 ? -11.816 -4.658 14.380 1.00 97.94 314 LEU A N 1
ATOM 2440 C CA . LEU A 1 314 ? -10.481 -5.238 14.493 1.00 97.94 314 LEU A CA 1
ATOM 2441 C C . LEU A 1 314 ? -9.703 -4.957 13.212 1.00 97.94 314 LEU A C 1
ATOM 2443 O O . LEU A 1 314 ? -10.066 -5.454 12.153 1.00 97.94 314 LEU A O 1
ATOM 2447 N N . ASP A 1 315 ? -8.613 -4.213 13.323 1.00 97.19 315 ASP A N 1
ATOM 2448 C CA . ASP A 1 315 ? -7.670 -3.993 12.235 1.00 97.19 315 ASP A CA 1
ATOM 2449 C C . ASP A 1 315 ? -6.443 -4.893 12.416 1.00 97.19 315 ASP A C 1
ATOM 2451 O O . ASP A 1 315 ? -5.641 -4.702 13.337 1.00 97.19 315 ASP A O 1
ATOM 2455 N N . ILE A 1 316 ? -6.310 -5.894 11.541 1.00 94.88 316 ILE A N 1
ATOM 2456 C CA . ILE A 1 316 ? -5.184 -6.838 11.562 1.00 94.88 316 ILE A CA 1
ATOM 2457 C C . ILE A 1 316 ? -3.919 -6.278 10.893 1.00 94.88 316 ILE A C 1
ATOM 2459 O O . ILE A 1 316 ? -2.901 -6.969 10.810 1.00 94.88 316 ILE A O 1
ATOM 2463 N N . GLY A 1 317 ? -3.972 -5.033 10.417 1.00 91.38 317 GLY A N 1
ATOM 2464 C CA . GLY A 1 317 ? -2.858 -4.343 9.795 1.00 91.38 317 GLY A CA 1
ATOM 2465 C C . GLY A 1 317 ? -2.479 -4.906 8.435 1.00 91.38 317 GLY A C 1
ATOM 2466 O O . GLY A 1 317 ? -3.269 -5.554 7.747 1.00 91.38 317 GLY A O 1
ATOM 2467 N N . GLY A 1 318 ? -1.244 -4.604 8.041 1.00 87.81 318 GLY A N 1
ATOM 2468 C CA . GLY A 1 318 ? -0.659 -5.047 6.783 1.00 87.81 318 GLY A CA 1
ATOM 2469 C C . GLY A 1 318 ? 0.258 -6.249 6.958 1.00 87.81 318 GLY A C 1
ATOM 2470 O O . GLY A 1 318 ? 0.006 -7.125 7.780 1.00 87.81 318 GLY A O 1
ATOM 2471 N N . GLY A 1 319 ? 1.323 -6.282 6.158 1.00 84.00 319 GLY A N 1
ATOM 2472 C CA . GLY A 1 319 ? 2.309 -7.368 6.146 1.00 84.00 319 GLY A CA 1
ATOM 2473 C C . GLY A 1 319 ? 2.049 -8.445 5.087 1.00 84.00 319 GLY A C 1
ATOM 2474 O O . GLY A 1 319 ? 2.793 -9.415 4.982 1.00 84.00 319 GLY A O 1
ATOM 2475 N N . PHE A 1 320 ? 1.035 -8.233 4.248 1.00 89.25 320 PHE A N 1
ATOM 2476 C CA . PHE A 1 320 ? 0.747 -9.060 3.083 1.00 89.25 320 PHE A CA 1
ATOM 2477 C C . PHE A 1 320 ? 1.523 -8.543 1.865 1.00 89.25 320 PHE A C 1
ATOM 2479 O O . PHE A 1 320 ? 1.345 -7.400 1.437 1.00 89.25 320 PHE A O 1
ATOM 2486 N N . SER A 1 321 ? 2.386 -9.396 1.323 1.00 88.38 321 SER A N 1
ATOM 2487 C CA . SER A 1 321 ? 3.043 -9.230 0.024 1.00 88.38 321 SER A CA 1
ATOM 2488 C C . SER A 1 321 ? 2.122 -9.696 -1.102 1.00 88.38 321 SER A C 1
ATOM 2490 O O . SER A 1 321 ? 1.168 -10.430 -0.860 1.00 88.38 321 SER A O 1
ATOM 2492 N N . HIS A 1 322 ? 2.452 -9.372 -2.351 1.00 87.19 322 HIS A N 1
ATOM 2493 C CA . HIS A 1 322 ? 1.728 -9.844 -3.543 1.00 87.19 322 HIS A CA 1
ATOM 2494 C C . HIS A 1 322 ? 1.748 -11.382 -3.753 1.00 87.19 322 HIS A C 1
ATOM 2496 O O . HIS A 1 322 ? 1.186 -11.878 -4.732 1.00 87.19 322 HIS A O 1
ATOM 2502 N N . SER A 1 323 ? 2.402 -12.151 -2.870 1.00 90.31 323 SER A N 1
ATOM 2503 C CA . SER A 1 323 ? 2.522 -13.610 -2.944 1.00 90.31 323 SER A CA 1
ATOM 2504 C C . SER A 1 323 ? 1.250 -14.332 -2.490 1.00 90.31 323 SER A C 1
ATOM 2506 O O . SER A 1 323 ? 0.879 -14.302 -1.314 1.00 90.31 323 SER A O 1
ATOM 2508 N N . ALA A 1 324 ? 0.639 -15.087 -3.407 1.00 90.56 324 ALA A N 1
ATOM 2509 C CA . ALA A 1 324 ? -0.516 -15.937 -3.112 1.00 90.56 324 ALA A CA 1
ATOM 2510 C C . ALA A 1 324 ? -0.221 -16.991 -2.030 1.00 90.56 324 ALA A C 1
ATOM 2512 O O . ALA A 1 324 ? -1.054 -17.231 -1.161 1.00 90.56 324 ALA A O 1
ATOM 2513 N N . LEU A 1 325 ? 0.987 -17.569 -2.038 1.00 91.31 325 LEU A N 1
ATOM 2514 C CA . LEU A 1 325 ? 1.407 -18.567 -1.049 1.00 91.31 325 LEU A CA 1
ATOM 2515 C C . LEU A 1 325 ? 1.431 -17.974 0.367 1.00 91.31 325 LEU A C 1
ATOM 2517 O O . LEU A 1 325 ? 0.964 -18.607 1.311 1.00 91.31 325 LEU A O 1
ATOM 2521 N N . GLN A 1 326 ? 1.970 -16.759 0.517 1.00 90.94 326 GLN A N 1
ATOM 2522 C CA . GLN A 1 326 ? 2.024 -16.091 1.817 1.00 90.94 326 GLN A CA 1
ATOM 2523 C C . GLN A 1 326 ? 0.606 -15.797 2.326 1.00 90.94 326 GLN A C 1
ATOM 2525 O O . GLN A 1 326 ? 0.309 -16.050 3.492 1.00 90.94 326 GLN A O 1
ATOM 2530 N N . LEU A 1 327 ? -0.279 -15.309 1.450 1.00 92.94 327 LEU A N 1
ATOM 2531 C CA . LEU A 1 327 ? -1.678 -15.058 1.792 1.00 92.94 327 LEU A CA 1
ATOM 2532 C C . LEU A 1 327 ? -2.395 -16.339 2.239 1.00 92.94 327 LEU A C 1
ATOM 2534 O O . LEU A 1 327 ? -3.092 -16.321 3.252 1.00 92.94 327 LEU A O 1
ATOM 2538 N N . GLU A 1 328 ? -2.210 -17.449 1.522 1.00 92.62 328 GLU A N 1
ATOM 2539 C CA . GLU A 1 328 ? -2.811 -18.738 1.869 1.00 92.62 328 GLU A CA 1
ATOM 2540 C C . GLU A 1 328 ? -2.321 -19.235 3.236 1.00 92.62 328 GLU A C 1
ATOM 2542 O O . GLU A 1 328 ? -3.131 -19.593 4.091 1.00 92.62 328 GLU A O 1
ATOM 2547 N N . GLN A 1 329 ? -1.008 -19.198 3.477 1.00 92.25 32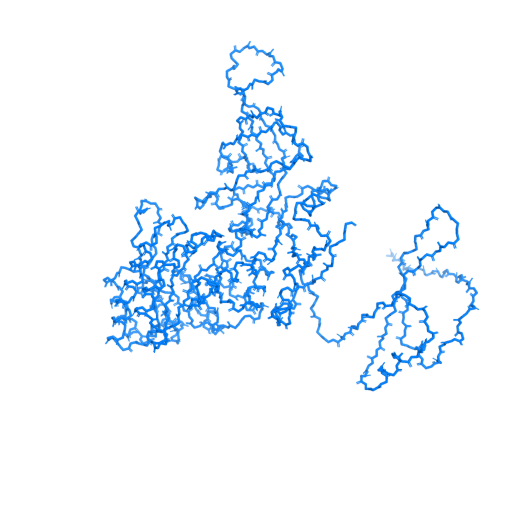9 GLN A N 1
ATOM 2548 C CA . GLN A 1 329 ? -0.401 -19.643 4.734 1.00 92.25 329 GLN A CA 1
ATOM 2549 C C . GLN A 1 329 ? -0.840 -18.791 5.927 1.00 92.25 329 GLN A C 1
ATOM 2551 O O . GLN A 1 329 ? -1.251 -19.331 6.958 1.00 92.25 329 GLN A O 1
ATOM 2556 N N . THR A 1 330 ? -0.778 -17.463 5.794 1.00 91.56 330 THR A N 1
ATOM 2557 C CA . THR A 1 330 ? -1.205 -16.542 6.852 1.00 91.56 330 THR A CA 1
ATOM 2558 C C . THR A 1 330 ? -2.705 -16.659 7.084 1.00 91.56 330 THR A C 1
ATOM 2560 O O . THR A 1 330 ? -3.130 -16.822 8.225 1.00 91.56 330 THR A O 1
ATOM 2563 N N . GLY A 1 331 ? -3.509 -16.670 6.016 1.00 92.25 331 GLY A N 1
ATOM 2564 C CA . GLY A 1 331 ? -4.959 -16.830 6.086 1.00 92.25 331 GLY A CA 1
ATOM 2565 C C . GLY A 1 331 ? -5.374 -18.133 6.771 1.00 92.25 331 GLY A C 1
ATOM 2566 O O . GLY A 1 331 ? -6.222 -18.111 7.661 1.00 92.25 331 GLY A O 1
ATOM 2567 N N . ALA A 1 332 ? -4.743 -19.260 6.430 1.00 92.88 332 ALA A N 1
ATOM 2568 C CA . ALA A 1 332 ? -5.005 -20.553 7.062 1.00 92.88 332 ALA A CA 1
ATOM 2569 C C . ALA A 1 332 ? -4.649 -20.574 8.559 1.00 92.88 332 ALA A C 1
ATOM 2571 O O . ALA A 1 332 ? -5.317 -21.258 9.334 1.00 92.88 332 ALA A O 1
ATOM 2572 N N . ALA A 1 333 ? -3.631 -19.816 8.975 1.00 92.62 333 ALA A N 1
ATOM 2573 C CA . ALA A 1 333 ? -3.235 -19.717 10.376 1.00 92.62 333 ALA A CA 1
ATOM 2574 C C . ALA A 1 333 ? -4.195 -18.846 11.205 1.00 92.62 333 ALA A C 1
ATOM 2576 O O . ALA A 1 333 ? -4.552 -19.223 12.321 1.00 92.62 333 ALA A O 1
ATOM 2577 N N . ILE A 1 334 ? -4.627 -17.696 10.673 1.00 93.62 334 ILE A N 1
ATOM 2578 C CA . ILE A 1 334 ? -5.397 -16.709 11.450 1.00 93.62 334 ILE A CA 1
ATOM 2579 C C . ILE A 1 334 ? -6.904 -16.943 11.412 1.00 93.62 334 ILE A C 1
ATOM 2581 O O . ILE A 1 334 ? -7.584 -16.622 12.382 1.00 93.62 334 ILE A O 1
ATOM 2585 N N . ARG A 1 335 ? -7.447 -17.517 10.330 1.00 93.81 335 ARG A N 1
ATOM 2586 C CA . ARG A 1 335 ? -8.898 -17.687 10.153 1.00 93.81 335 ARG A CA 1
ATOM 2587 C C . ARG A 1 335 ? -9.553 -18.480 11.295 1.00 93.81 335 ARG A C 1
ATOM 2589 O O . ARG A 1 335 ? -10.530 -17.972 11.834 1.00 93.81 335 ARG A O 1
ATOM 2596 N N . PRO A 1 336 ? -8.996 -19.616 11.769 1.00 95.06 336 PRO A N 1
ATOM 2597 C CA . PRO A 1 336 ? -9.567 -20.323 12.917 1.00 95.06 336 PRO A CA 1
ATOM 2598 C C . PRO A 1 336 ? -9.598 -19.476 14.196 1.00 95.06 336 PRO A C 1
ATOM 2600 O O . PRO A 1 336 ? -10.513 -19.609 15.001 1.00 95.06 336 PRO A O 1
ATOM 2603 N N . LEU A 1 337 ? -8.609 -18.599 14.397 1.00 95.19 337 LEU A N 1
ATOM 2604 C CA . LEU A 1 337 ? -8.557 -17.716 15.564 1.00 95.19 337 LEU A CA 1
ATOM 2605 C C . LEU A 1 337 ? -9.559 -16.570 15.455 1.00 95.19 337 LEU A C 1
ATOM 2607 O O . LEU A 1 337 ? -10.181 -16.225 16.455 1.00 95.19 337 LEU A O 1
ATOM 2611 N N . LEU A 1 338 ? -9.741 -16.008 14.258 1.00 95.75 338 LEU A N 1
ATOM 2612 C CA . LEU A 1 338 ? -10.785 -15.018 14.002 1.00 95.75 338 LEU A CA 1
ATOM 2613 C C . LEU A 1 338 ? -12.170 -15.622 14.264 1.00 95.75 338 LEU A C 1
ATOM 2615 O O . LEU A 1 338 ? -12.956 -15.017 14.983 1.00 95.75 338 LEU A O 1
ATOM 2619 N N . ASP A 1 339 ? -12.424 -16.850 13.809 1.00 94.88 339 ASP A N 1
ATOM 2620 C CA . ASP A 1 339 ? -13.706 -17.532 14.028 1.00 94.88 339 ASP A CA 1
ATOM 2621 C C . ASP A 1 339 ? -13.979 -17.809 15.521 1.00 94.88 339 ASP A C 1
ATOM 2623 O O . ASP A 1 339 ? -15.130 -17.796 15.956 1.00 94.88 339 ASP A O 1
ATOM 2627 N N . ILE A 1 340 ? -12.933 -18.053 16.322 1.00 96.06 340 ILE A N 1
ATOM 2628 C CA . ILE A 1 340 ? -13.049 -18.310 17.768 1.00 96.06 340 ILE A CA 1
ATOM 2629 C C . ILE A 1 340 ? -13.189 -17.008 18.568 1.00 96.06 340 ILE A C 1
ATOM 2631 O O . ILE A 1 340 ? -14.046 -16.915 19.446 1.00 96.06 340 ILE A O 1
ATOM 2635 N N . TYR A 1 341 ? -12.332 -16.017 18.314 1.00 96.88 341 TYR A N 1
ATOM 2636 C CA . TYR A 1 341 ? -12.243 -14.797 19.125 1.00 96.88 341 TYR A CA 1
ATOM 2637 C C . TYR A 1 341 ? -13.171 -13.671 18.659 1.00 96.88 341 TYR A C 1
ATOM 2639 O O . TYR A 1 341 ? -13.580 -12.835 19.472 1.00 96.88 341 TYR A O 1
ATOM 2647 N N . PHE A 1 342 ? -13.497 -13.647 17.368 1.00 96.56 342 PHE A N 1
ATOM 2648 C CA . PHE A 1 342 ? -14.293 -12.616 16.703 1.00 96.56 342 PHE A CA 1
ATOM 2649 C C . PHE A 1 342 ? -15.311 -13.248 15.737 1.00 96.56 342 PHE A C 1
ATOM 2651 O O . PHE A 1 342 ? -15.332 -12.914 14.552 1.00 96.56 342 PHE A O 1
ATOM 2658 N N . PRO A 1 343 ? -16.172 -14.167 16.217 1.00 95.25 343 PRO A N 1
ATOM 2659 C CA . PRO A 1 343 ? -17.144 -14.839 15.361 1.00 95.25 343 PRO A CA 1
ATOM 2660 C C . PRO A 1 343 ? -18.109 -13.819 14.730 1.00 95.25 343 PRO A C 1
ATOM 2662 O O . PRO A 1 343 ? -18.401 -12.803 15.367 1.00 95.25 343 PRO A O 1
ATOM 2665 N N . PRO A 1 344 ? -18.704 -14.075 13.549 1.00 91.50 344 PRO A N 1
ATOM 2666 C CA . PRO A 1 344 ? -19.598 -13.118 12.881 1.00 91.50 344 PRO A CA 1
ATOM 2667 C C . PRO A 1 344 ? -20.761 -12.611 13.752 1.00 91.50 344 PRO A C 1
ATOM 2669 O O . PRO A 1 344 ? -21.223 -11.484 13.597 1.00 91.50 344 PRO A O 1
ATOM 2672 N N . GLN A 1 345 ? -21.220 -13.419 14.715 1.00 92.69 345 GLN A N 1
ATOM 2673 C CA . GLN A 1 345 ? -22.288 -13.059 15.654 1.00 92.69 345 GLN A CA 1
ATOM 2674 C C . GLN A 1 345 ? -21.866 -11.995 16.681 1.00 92.69 345 GLN A C 1
ATOM 2676 O O . GLN A 1 345 ? -22.734 -11.376 17.291 1.00 92.69 345 GLN A O 1
ATOM 2681 N N . SER A 1 346 ? -20.561 -11.773 16.871 1.00 92.88 346 SER A N 1
ATOM 2682 C CA . SER A 1 346 ? -20.032 -10.704 17.728 1.00 92.88 346 SER A CA 1
ATOM 2683 C C . SER A 1 346 ? -20.282 -9.305 17.154 1.00 92.88 346 SER A C 1
ATOM 2685 O O . SER A 1 346 ? -20.224 -8.328 17.892 1.00 92.88 346 SER A O 1
ATOM 2687 N N . GLY A 1 347 ? -20.573 -9.198 15.850 1.00 94.06 347 GLY A N 1
ATOM 2688 C CA . GLY A 1 347 ? -20.748 -7.913 15.171 1.00 94.06 347 GLY A CA 1
ATOM 2689 C C . GLY A 1 347 ? -19.445 -7.130 14.979 1.00 94.06 347 GLY A C 1
ATOM 2690 O O . GLY A 1 347 ? -19.498 -5.939 14.679 1.00 94.06 347 GLY A O 1
ATOM 2691 N N . VAL A 1 348 ? -18.285 -7.771 15.160 1.00 97.38 348 VAL A N 1
ATOM 2692 C CA . VAL A 1 348 ? -16.975 -7.154 14.929 1.00 97.38 348 VAL A CA 1
ATOM 2693 C C . VAL A 1 348 ? -16.656 -7.151 13.436 1.00 97.38 348 VAL A C 1
ATOM 2695 O O . VAL A 1 348 ? -16.637 -8.193 12.784 1.00 97.38 348 VAL A O 1
ATOM 2698 N N . HIS A 1 349 ? -16.368 -5.971 12.897 1.00 96.88 349 HIS A N 1
ATOM 2699 C CA . HIS A 1 349 ? -15.860 -5.789 11.546 1.00 96.88 349 HIS A CA 1
ATOM 2700 C C . HIS A 1 349 ? -14.346 -5.973 11.538 1.00 96.88 349 HIS A C 1
ATOM 2702 O O . HIS A 1 349 ? -13.619 -5.212 12.179 1.00 96.88 349 HIS A O 1
ATOM 2708 N N . ILE A 1 350 ? -13.870 -6.977 10.806 1.00 97.69 350 ILE A N 1
ATOM 2709 C CA . ILE A 1 350 ? -12.442 -7.256 10.677 1.00 97.69 350 ILE A CA 1
ATOM 2710 C C . ILE A 1 350 ? -11.944 -6.606 9.387 1.00 97.69 350 ILE A C 1
ATOM 2712 O O . ILE A 1 350 ? -12.523 -6.809 8.317 1.00 97.69 350 ILE A O 1
ATOM 2716 N N . ILE A 1 351 ? -10.878 -5.820 9.489 1.00 97.44 351 ILE A N 1
ATOM 2717 C CA . ILE A 1 351 ? -10.265 -5.100 8.374 1.00 97.44 351 ILE A CA 1
ATOM 2718 C C . ILE A 1 351 ? -8.770 -5.410 8.289 1.00 97.44 351 ILE A C 1
ATOM 2720 O O . ILE A 1 351 ? -8.163 -5.781 9.291 1.00 97.44 351 ILE A O 1
ATOM 2724 N N . ALA A 1 352 ? -8.183 -5.253 7.104 1.00 96.31 352 ALA A N 1
ATOM 2725 C CA . ALA A 1 352 ? -6.740 -5.370 6.883 1.00 96.31 352 ALA A CA 1
ATOM 2726 C C . ALA A 1 352 ? -6.214 -4.213 6.031 1.00 96.31 352 ALA A C 1
ATOM 2728 O O . ALA A 1 352 ? -6.879 -3.788 5.087 1.00 96.31 352 ALA A O 1
ATOM 2729 N N . GLU A 1 353 ? -4.998 -3.753 6.316 1.00 94.94 353 GLU A N 1
ATOM 2730 C CA . GLU A 1 353 ? -4.343 -2.651 5.605 1.00 94.94 353 GLU A CA 1
ATOM 2731 C C . GLU A 1 353 ? -3.440 -3.171 4.482 1.00 94.94 353 GLU A C 1
ATOM 2733 O O . GLU A 1 353 ? -2.285 -3.549 4.691 1.00 94.94 353 GLU A O 1
ATOM 2738 N N . LEU A 1 354 ? -3.955 -3.175 3.258 1.00 93.94 354 LEU A N 1
ATOM 2739 C CA . LEU A 1 354 ? -3.279 -3.719 2.087 1.00 93.94 354 LEU A CA 1
ATOM 2740 C C . LEU A 1 354 ? -2.645 -2.596 1.273 1.00 93.94 354 LEU A C 1
ATOM 2742 O O . LEU A 1 354 ? -3.321 -1.713 0.763 1.00 93.94 354 LEU A O 1
ATOM 2746 N N . GLY A 1 355 ? -1.324 -2.623 1.146 1.00 92.06 355 GLY A N 1
ATOM 2747 C CA . GLY A 1 355 ? -0.575 -1.689 0.308 1.00 92.06 355 GLY A CA 1
ATOM 2748 C C . GLY A 1 355 ? 0.142 -2.446 -0.797 1.00 92.06 355 GLY A C 1
ATOM 2749 O O . GLY A 1 355 ? -0.419 -2.661 -1.870 1.00 92.06 355 GLY A O 1
ATOM 2750 N N . ASP A 1 356 ? 1.356 -2.907 -0.478 1.00 90.88 356 ASP A N 1
ATOM 2751 C CA . ASP A 1 356 ? 2.210 -3.713 -1.361 1.00 90.88 356 ASP A CA 1
ATOM 2752 C C . ASP A 1 356 ? 1.441 -4.858 -2.040 1.00 90.88 356 ASP A C 1
ATOM 2754 O O . ASP A 1 356 ? 1.511 -4.985 -3.257 1.00 90.88 356 ASP A O 1
ATOM 2758 N N . TYR A 1 357 ? 0.611 -5.591 -1.288 1.00 94.75 357 TYR A N 1
ATOM 2759 C CA . TYR A 1 357 ? -0.277 -6.643 -1.798 1.00 94.75 357 TYR A CA 1
ATOM 2760 C C . TYR A 1 357 ? -0.955 -6.325 -3.143 1.00 94.75 357 TYR A C 1
ATOM 2762 O O . TYR A 1 357 ? -0.900 -7.138 -4.064 1.00 94.75 357 TYR A O 1
ATOM 2770 N N . TYR A 1 358 ? -1.580 -5.149 -3.262 1.00 96.00 358 TYR A N 1
ATOM 2771 C CA . TYR A 1 358 ? -2.315 -4.771 -4.468 1.00 96.00 358 TYR A CA 1
ATOM 2772 C C . TYR A 1 358 ? -1.387 -4.298 -5.578 1.00 96.00 358 TYR A C 1
ATOM 2774 O O . TYR A 1 358 ? -1.527 -4.713 -6.726 1.00 96.00 358 TYR A O 1
ATOM 2782 N N . VAL A 1 359 ? -0.462 -3.395 -5.247 1.00 94.81 359 VAL A N 1
ATOM 2783 C CA . VAL A 1 359 ? 0.207 -2.592 -6.273 1.00 94.81 359 VAL A CA 1
ATOM 2784 C C . VAL A 1 359 ? 1.562 -3.129 -6.694 1.00 94.81 359 VAL A C 1
ATOM 2786 O O . VAL A 1 359 ? 1.951 -2.852 -7.823 1.00 94.81 359 VAL A O 1
ATOM 2789 N N . SER A 1 360 ? 2.261 -3.905 -5.856 1.00 92.31 360 SER A N 1
ATOM 2790 C CA . SER A 1 360 ? 3.656 -4.320 -6.084 1.00 92.31 360 SER A CA 1
ATOM 2791 C C . SER A 1 360 ? 3.873 -4.825 -7.508 1.00 92.31 360 SER A C 1
ATOM 2793 O O . SER A 1 360 ? 4.558 -4.170 -8.289 1.00 92.31 360 SER A O 1
ATOM 2795 N N . SER A 1 361 ? 3.176 -5.903 -7.880 1.00 93.81 361 SER A N 1
ATOM 2796 C CA . SER A 1 361 ? 3.276 -6.574 -9.179 1.00 93.81 361 SER A CA 1
ATOM 2797 C C . SER A 1 361 ? 2.478 -5.911 -10.304 1.00 93.81 361 SER A C 1
ATOM 2799 O O . SER A 1 361 ? 2.485 -6.416 -11.421 1.00 93.81 361 SER A O 1
ATOM 2801 N N . SER A 1 362 ? 1.759 -4.819 -10.027 1.00 95.38 362 SER A N 1
ATOM 2802 C CA . SER A 1 362 ? 0.951 -4.126 -11.041 1.00 95.38 362 SER A CA 1
ATOM 2803 C C . SER A 1 362 ? 1.743 -3.103 -11.851 1.00 95.38 362 SER A C 1
ATOM 2805 O O . SER A 1 362 ? 1.289 -2.723 -12.920 1.00 95.38 362 SER A O 1
ATOM 2807 N N . PHE A 1 363 ? 2.929 -2.683 -11.394 1.00 95.75 363 PHE A N 1
ATOM 2808 C CA . PHE A 1 363 ? 3.762 -1.715 -12.112 1.00 95.75 363 PHE A CA 1
ATOM 2809 C C . PHE A 1 363 ? 5.109 -2.313 -12.505 1.00 95.75 363 PHE A C 1
ATOM 2811 O O . PHE A 1 363 ? 5.794 -2.949 -11.699 1.00 95.75 363 PHE A O 1
ATOM 2818 N N . THR A 1 364 ? 5.513 -2.001 -13.729 1.00 96.19 364 THR A N 1
ATOM 2819 C CA . THR A 1 364 ? 6.828 -2.306 -14.286 1.00 96.19 364 THR A CA 1
ATOM 2820 C C . THR A 1 364 ? 7.511 -1.004 -14.674 1.00 96.19 364 THR A C 1
ATOM 2822 O O . THR A 1 364 ? 6.904 -0.161 -15.332 1.00 96.19 364 THR A O 1
ATOM 2825 N N . LEU A 1 365 ? 8.757 -0.825 -14.241 1.00 95.69 365 LEU A N 1
ATOM 2826 C CA . LEU A 1 365 ? 9.567 0.360 -14.511 1.00 95.69 365 LEU A CA 1
ATOM 2827 C C . LEU A 1 365 ? 10.591 0.050 -15.604 1.00 95.69 365 LEU A C 1
ATOM 2829 O O . LEU A 1 365 ? 11.372 -0.890 -15.467 1.00 95.69 365 LEU A O 1
ATOM 2833 N N . ALA A 1 366 ? 10.637 0.878 -16.642 1.00 95.25 366 ALA A N 1
ATOM 2834 C CA . ALA A 1 366 ? 11.691 0.861 -17.648 1.00 95.25 366 ALA A CA 1
ATOM 2835 C C . ALA A 1 366 ? 12.617 2.069 -17.449 1.00 95.25 366 ALA A C 1
ATOM 2837 O O . ALA A 1 366 ? 12.164 3.217 -17.432 1.00 95.25 366 ALA A O 1
ATOM 2838 N N . VAL A 1 367 ? 13.919 1.812 -17.318 1.00 94.69 367 VAL A N 1
ATOM 2839 C CA . VAL A 1 367 ? 14.959 2.839 -17.153 1.00 94.69 367 VAL A CA 1
ATOM 2840 C C . VAL A 1 367 ? 16.016 2.735 -18.242 1.00 94.69 367 VAL A C 1
ATOM 2842 O O . VAL A 1 367 ? 16.257 1.664 -18.802 1.00 94.69 367 VAL A O 1
ATOM 2845 N N . ASN A 1 368 ? 16.668 3.858 -18.536 1.00 94.19 368 ASN A N 1
ATOM 2846 C CA . ASN A 1 368 ? 17.693 3.946 -19.567 1.00 94.19 368 ASN A CA 1
ATOM 2847 C C . ASN A 1 368 ? 19.089 4.087 -18.952 1.00 94.19 368 ASN A C 1
ATOM 2849 O O . ASN A 1 368 ? 19.278 4.850 -18.002 1.00 94.19 368 ASN A O 1
ATOM 2853 N N . ILE A 1 369 ? 20.078 3.397 -19.528 1.00 94.25 369 ILE A N 1
ATOM 2854 C CA . ILE A 1 369 ? 21.488 3.584 -19.173 1.00 94.25 369 ILE A CA 1
ATOM 2855 C C . ILE A 1 369 ? 21.994 4.893 -19.786 1.00 94.25 369 ILE A C 1
ATOM 2857 O O . ILE A 1 369 ? 22.120 5.008 -21.004 1.00 94.25 369 ILE A O 1
ATOM 2861 N N . ILE A 1 370 ? 22.347 5.862 -18.945 1.00 93.88 370 ILE A N 1
ATOM 2862 C CA . ILE A 1 370 ? 22.868 7.178 -19.349 1.00 93.88 370 ILE A CA 1
ATOM 2863 C C . ILE A 1 370 ? 24.388 7.292 -19.215 1.00 93.88 370 ILE A C 1
ATOM 2865 O O . ILE A 1 370 ? 25.000 8.145 -19.857 1.00 93.88 370 ILE A O 1
ATOM 2869 N N . GLY A 1 371 ? 25.011 6.423 -18.419 1.00 93.06 371 GLY A N 1
ATOM 2870 C CA . GLY A 1 371 ? 26.454 6.405 -18.206 1.00 93.06 371 GLY A CA 1
ATOM 2871 C C . GLY A 1 371 ? 26.984 4.994 -17.991 1.00 93.06 371 GLY A C 1
ATOM 2872 O O . GLY A 1 371 ? 26.264 4.103 -17.543 1.00 93.06 371 GLY A O 1
ATOM 2873 N N . LYS A 1 372 ? 28.257 4.795 -18.326 1.00 94.62 372 LYS A N 1
ATOM 2874 C CA . LYS A 1 372 ? 28.974 3.533 -18.149 1.00 94.62 372 LYS A CA 1
ATOM 2875 C C . LYS A 1 372 ? 30.416 3.820 -17.758 1.00 94.62 372 LYS A C 1
ATOM 2877 O O . LYS A 1 372 ? 31.085 4.599 -18.434 1.00 94.62 372 LYS A O 1
ATOM 2882 N N . GLU A 1 373 ? 30.895 3.130 -16.737 1.00 91.56 373 GLU A N 1
ATOM 2883 C CA . GLU A 1 373 ? 32.290 3.113 -16.316 1.00 91.56 373 GLU A CA 1
ATOM 2884 C C . GLU A 1 373 ? 32.770 1.662 -16.170 1.00 91.56 373 GLU A C 1
ATOM 2886 O O . GLU A 1 373 ? 31.978 0.749 -15.926 1.00 91.56 373 GLU A O 1
ATOM 2891 N N . VAL A 1 374 ? 34.067 1.439 -16.387 1.00 90.38 374 VAL A N 1
ATOM 2892 C CA . VAL A 1 374 ? 34.708 0.126 -16.257 1.00 90.38 374 VAL A CA 1
ATOM 2893 C C . VAL A 1 374 ? 35.770 0.229 -15.177 1.00 90.38 374 VAL A C 1
ATOM 2895 O O . VAL A 1 374 ? 36.713 1.011 -15.308 1.00 90.38 374 VAL A O 1
ATOM 2898 N N . VAL A 1 375 ? 35.627 -0.565 -14.123 1.00 85.12 375 VAL A N 1
ATOM 2899 C CA . VAL A 1 375 ? 36.599 -0.651 -13.037 1.00 85.12 375 VAL A CA 1
ATOM 2900 C C . VAL A 1 375 ? 37.414 -1.923 -13.234 1.00 85.12 375 VAL A C 1
ATOM 2902 O O . VAL A 1 375 ? 36.960 -3.032 -12.959 1.00 85.12 375 VAL A O 1
ATOM 2905 N N . CYS A 1 376 ? 38.640 -1.760 -13.730 1.00 74.62 376 CYS A N 1
ATOM 2906 C CA . CYS A 1 376 ? 39.561 -2.876 -13.917 1.00 74.62 376 CYS A CA 1
ATOM 2907 C C . CYS A 1 376 ? 40.191 -3.259 -12.570 1.00 74.62 376 CYS A C 1
ATOM 2909 O O . CYS A 1 376 ? 41.040 -2.523 -12.053 1.00 74.62 376 CYS A O 1
ATOM 2911 N N . GLN A 1 377 ? 39.825 -4.414 -12.008 1.00 60.62 377 GLN A N 1
ATOM 2912 C CA . GLN A 1 377 ? 40.572 -4.986 -10.888 1.00 60.62 377 GLN A CA 1
ATOM 2913 C C . GLN A 1 377 ? 41.877 -5.596 -11.430 1.00 60.62 377 GLN A C 1
ATOM 2915 O O . GLN A 1 377 ? 41.866 -6.482 -12.276 1.00 60.62 377 GLN A O 1
ATOM 2920 N N . ASP A 1 378 ? 43.011 -5.076 -10.953 1.00 52.06 378 ASP A N 1
ATOM 2921 C CA . ASP A 1 378 ? 44.383 -5.492 -11.279 1.00 52.06 378 ASP A CA 1
ATOM 2922 C C . ASP A 1 378 ? 44.923 -5.164 -12.684 1.00 52.06 378 ASP A C 1
ATOM 2924 O O . ASP A 1 378 ? 45.256 -6.031 -13.491 1.00 52.06 378 ASP A O 1
ATOM 2928 N N . ARG A 1 379 ? 45.222 -3.878 -12.917 1.00 53.81 379 ARG A N 1
ATOM 2929 C CA . ARG A 1 379 ? 46.233 -3.467 -13.910 1.00 53.81 379 ARG A CA 1
ATOM 2930 C C . ARG A 1 379 ? 47.355 -2.661 -13.270 1.00 53.81 379 ARG A C 1
ATOM 2932 O O . ARG A 1 379 ? 47.463 -1.449 -13.440 1.00 53.81 379 ARG A O 1
ATOM 2939 N N . ARG A 1 380 ? 48.281 -3.353 -12.598 1.00 44.94 380 ARG A N 1
ATOM 2940 C CA . ARG A 1 380 ? 49.651 -2.836 -12.432 1.00 44.94 380 ARG A CA 1
ATOM 2941 C C . ARG A 1 380 ? 50.354 -2.834 -13.802 1.00 44.94 380 ARG A C 1
ATOM 2943 O O . ARG A 1 380 ? 51.178 -3.693 -14.081 1.00 44.94 380 ARG A O 1
ATOM 2950 N N . GLY A 1 381 ? 50.020 -1.868 -14.660 1.00 48.62 381 GLY A N 1
ATOM 2951 C CA . GLY A 1 381 ? 50.900 -1.420 -15.745 1.00 48.62 381 GLY A CA 1
ATOM 2952 C C . GLY A 1 381 ? 50.917 -2.194 -17.071 1.00 48.62 381 GLY A C 1
ATOM 2953 O O . GLY A 1 381 ? 51.910 -2.076 -17.783 1.00 48.62 381 GLY A O 1
ATOM 2954 N N . GLN A 1 382 ? 49.868 -2.928 -17.463 1.00 47.69 382 GLN A N 1
ATOM 2955 C CA . GLN A 1 382 ? 49.738 -3.413 -18.850 1.00 47.69 382 GLN A CA 1
ATOM 2956 C C . GLN A 1 382 ? 48.433 -2.915 -19.485 1.00 47.69 382 GLN A C 1
ATOM 2958 O O . GLN A 1 382 ? 47.337 -3.272 -19.060 1.00 47.69 382 GLN A O 1
ATOM 2963 N N . HIS A 1 383 ? 48.574 -2.044 -20.487 1.00 44.31 383 HIS A N 1
ATOM 2964 C CA . HIS A 1 383 ? 47.493 -1.591 -21.359 1.00 44.31 383 HIS A CA 1
ATOM 2965 C C . HIS A 1 383 ? 47.239 -2.655 -22.435 1.00 44.31 383 HIS A C 1
ATOM 2967 O O . HIS A 1 383 ? 47.976 -2.729 -23.415 1.00 44.31 383 HIS A O 1
ATOM 2973 N N . SER A 1 384 ? 46.207 -3.475 -22.254 1.00 46.75 384 SER A N 1
ATOM 2974 C CA . SER A 1 384 ? 45.555 -4.219 -23.338 1.00 46.75 384 SER A CA 1
ATOM 2975 C C . SER A 1 384 ? 44.105 -3.741 -23.456 1.00 46.75 384 SER A C 1
ATOM 2977 O O . SER A 1 384 ? 43.406 -3.644 -22.454 1.00 46.75 384 SER A O 1
ATOM 2979 N N . ASP A 1 385 ? 43.617 -3.419 -24.649 1.00 52.09 385 ASP A N 1
ATOM 2980 C CA . ASP A 1 385 ? 42.246 -2.905 -24.851 1.00 52.09 385 ASP A CA 1
ATOM 2981 C C . ASP A 1 385 ? 41.145 -3.985 -24.705 1.00 52.09 385 ASP A C 1
ATOM 2983 O O . ASP A 1 385 ? 39.987 -3.752 -25.042 1.00 52.09 385 ASP A O 1
ATOM 2987 N N . GLU A 1 386 ? 41.483 -5.177 -24.202 1.00 57.84 386 GLU A N 1
ATOM 2988 C CA . GLU A 1 386 ? 40.543 -6.287 -24.011 1.00 57.84 386 GLU A CA 1
ATOM 2989 C C . GLU A 1 386 ? 39.998 -6.326 -22.574 1.00 57.84 386 GLU A C 1
ATOM 2991 O O . GLU A 1 386 ? 40.765 -6.376 -21.605 1.00 57.84 386 GLU A O 1
ATOM 2996 N N . VAL A 1 387 ? 38.664 -6.312 -22.456 1.00 58.94 387 VAL A N 1
ATOM 2997 C CA . VAL A 1 387 ? 37.918 -6.468 -21.196 1.00 58.94 387 VAL A CA 1
ATOM 2998 C C . VAL A 1 387 ? 38.177 -7.865 -20.632 1.00 58.94 387 VAL A C 1
ATOM 3000 O O . VAL A 1 387 ? 37.967 -8.874 -21.308 1.00 58.94 387 VAL A O 1
ATOM 3003 N N . SER A 1 388 ? 38.652 -7.931 -19.393 1.00 62.19 388 SER A N 1
ATOM 3004 C CA . SER A 1 388 ? 38.870 -9.182 -18.668 1.00 62.19 388 SER A CA 1
ATOM 3005 C C . SER A 1 388 ? 37.593 -9.614 -17.945 1.00 62.19 388 SER A C 1
ATOM 3007 O O . SER A 1 388 ? 36.782 -8.790 -17.544 1.00 62.19 388 SER A O 1
ATOM 3009 N N . LEU A 1 389 ? 37.419 -10.919 -17.708 1.00 60.62 389 LEU A N 1
ATOM 3010 C CA . LEU A 1 389 ? 36.257 -11.460 -16.973 1.00 60.62 389 LEU A CA 1
ATOM 3011 C C . LEU A 1 389 ? 36.155 -10.979 -15.509 1.00 60.62 389 LEU A C 1
ATOM 3013 O O . LEU A 1 389 ? 35.141 -11.224 -14.862 1.00 60.62 389 LEU A O 1
ATOM 3017 N N . ASN A 1 390 ? 37.195 -10.312 -15.000 1.00 65.00 390 ASN A N 1
ATOM 3018 C CA . ASN A 1 390 ? 37.251 -9.729 -13.659 1.00 65.00 390 ASN A CA 1
ATOM 3019 C C . ASN A 1 390 ? 36.955 -8.219 -13.642 1.00 65.00 390 ASN A C 1
ATOM 3021 O O . ASN A 1 390 ? 36.994 -7.617 -12.571 1.00 65.00 390 ASN A O 1
ATOM 3025 N N . ASP A 1 391 ? 36.712 -7.598 -14.800 1.00 78.44 391 ASP A N 1
ATOM 3026 C CA . ASP A 1 391 ? 36.363 -6.180 -14.863 1.00 78.44 391 ASP A CA 1
ATOM 3027 C C . ASP A 1 391 ? 34.923 -5.987 -14.366 1.00 78.44 391 ASP A C 1
ATOM 3029 O O . ASP A 1 391 ? 34.016 -6.743 -14.728 1.00 78.44 391 ASP A O 1
ATOM 3033 N N . GLU A 1 392 ? 34.718 -4.975 -13.524 1.00 88.44 392 GLU A N 1
ATOM 3034 C CA . GLU A 1 392 ? 33.403 -4.619 -12.995 1.00 88.44 392 GLU A CA 1
ATOM 3035 C C . GLU A 1 392 ? 32.818 -3.453 -13.797 1.00 88.44 392 GLU A C 1
ATOM 3037 O O . GLU A 1 392 ? 33.484 -2.437 -14.020 1.00 88.44 392 GLU A O 1
ATOM 3042 N N . PHE A 1 393 ? 31.564 -3.584 -14.232 1.00 92.44 393 PHE A N 1
ATOM 3043 C CA . PHE A 1 393 ? 30.859 -2.508 -14.925 1.00 92.44 393 PHE A CA 1
ATOM 3044 C C . PHE A 1 393 ? 29.985 -1.702 -13.969 1.00 92.44 393 PHE A C 1
ATOM 3046 O O . PHE A 1 393 ? 29.134 -2.239 -13.262 1.00 92.44 393 PHE A O 1
ATOM 3053 N N . LEU A 1 394 ? 30.144 -0.384 -14.003 1.00 94.38 394 LEU A N 1
ATOM 3054 C CA . LEU A 1 394 ? 29.283 0.555 -13.296 1.00 94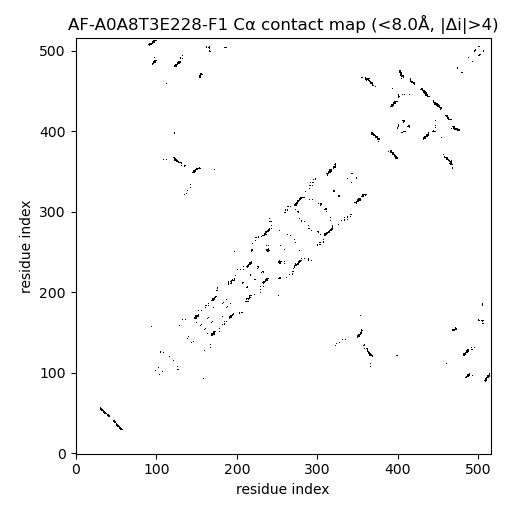.38 394 LEU A CA 1
ATOM 3055 C C . LEU A 1 394 ? 28.358 1.193 -14.329 1.00 94.38 394 LEU A C 1
ATOM 3057 O O . LEU A 1 394 ? 28.824 1.870 -15.247 1.00 94.38 394 LEU A O 1
ATOM 3061 N N . TYR A 1 395 ? 27.051 0.978 -14.195 1.00 95.75 395 TYR A N 1
ATOM 3062 C CA . TYR A 1 395 ? 26.056 1.600 -15.063 1.00 95.75 395 TYR A CA 1
ATOM 3063 C C . TYR A 1 395 ? 25.262 2.655 -14.300 1.00 95.75 395 TYR A C 1
ATOM 3065 O O . TYR A 1 395 ? 24.718 2.383 -13.232 1.00 95.75 395 TYR A O 1
ATOM 3073 N N . TYR A 1 396 ? 25.163 3.845 -14.886 1.00 95.19 396 TYR A N 1
ATOM 3074 C CA . TYR A 1 396 ? 24.379 4.958 -14.361 1.00 95.19 396 TYR A CA 1
ATOM 3075 C C . TYR A 1 396 ? 23.069 5.055 -15.133 1.00 95.19 396 TYR A C 1
ATOM 3077 O O . TYR A 1 396 ? 23.075 5.099 -16.366 1.00 95.19 396 TYR A O 1
ATOM 3085 N N . MET A 1 397 ? 21.957 5.085 -14.410 1.00 94.69 397 MET A N 1
ATOM 3086 C CA . MET A 1 397 ? 20.597 5.111 -14.937 1.00 94.69 397 MET A CA 1
ATOM 3087 C C . MET A 1 397 ? 20.004 6.517 -14.825 1.00 94.69 397 MET A C 1
ATOM 3089 O O . MET A 1 397 ? 20.438 7.330 -14.011 1.00 94.69 397 MET A O 1
ATOM 3093 N N . ASN A 1 398 ? 18.984 6.806 -15.631 1.00 91.62 398 ASN A N 1
ATOM 3094 C CA . ASN A 1 398 ? 18.205 8.045 -15.529 1.00 91.62 398 ASN A CA 1
ATOM 3095 C C . ASN A 1 398 ? 17.220 8.072 -14.343 1.00 91.62 398 ASN A C 1
ATOM 3097 O O . ASN A 1 398 ? 16.496 9.053 -14.189 1.00 91.62 398 ASN A O 1
ATOM 3101 N N . GLU A 1 399 ? 17.211 7.033 -13.508 1.00 92.12 399 GLU A N 1
ATOM 3102 C CA . GLU A 1 399 ? 16.444 6.955 -12.268 1.00 92.12 399 GLU A CA 1
ATOM 3103 C C . GLU A 1 399 ? 17.248 6.304 -11.142 1.00 92.12 399 GLU A C 1
ATOM 3105 O O . GLU A 1 399 ? 18.159 5.518 -11.399 1.00 92.12 399 GLU A O 1
ATOM 3110 N N . GLY A 1 400 ? 16.911 6.637 -9.897 1.00 91.44 400 GLY A N 1
ATOM 3111 C CA . GLY A 1 400 ? 17.714 6.288 -8.730 1.00 91.44 400 GLY A CA 1
ATOM 3112 C C . GLY A 1 400 ? 16.940 6.203 -7.419 1.00 91.44 400 GLY A C 1
ATOM 3113 O O . GLY A 1 400 ? 15.708 6.219 -7.369 1.00 91.44 400 GLY A O 1
ATOM 3114 N N . VAL A 1 401 ? 17.695 6.126 -6.329 1.00 90.94 401 VAL A N 1
ATOM 3115 C CA . VAL A 1 401 ? 17.204 5.994 -4.952 1.00 90.94 401 VAL A CA 1
ATOM 3116 C C . VAL A 1 401 ? 16.403 7.226 -4.515 1.00 90.94 401 VAL A C 1
ATOM 3118 O O . VAL A 1 401 ? 15.481 7.123 -3.715 1.00 90.94 401 VAL A O 1
ATOM 3121 N N . TYR A 1 402 ? 16.696 8.399 -5.076 1.00 88.75 402 TYR A N 1
ATOM 3122 C CA . TYR A 1 402 ? 15.964 9.639 -4.787 1.00 88.75 402 TYR A CA 1
ATOM 3123 C C . TYR A 1 402 ? 14.659 9.815 -5.589 1.00 88.75 402 TYR A C 1
ATOM 3125 O O . TYR A 1 402 ? 13.978 10.834 -5.429 1.00 88.75 402 TYR A O 1
ATOM 3133 N N . GLY A 1 403 ? 14.323 8.844 -6.440 1.00 88.88 403 GLY A N 1
ATOM 3134 C CA . GLY A 1 403 ? 13.086 8.778 -7.214 1.00 88.88 403 GLY A CA 1
ATOM 3135 C C . GLY A 1 403 ? 12.409 7.426 -7.023 1.00 88.88 403 GLY A C 1
ATOM 3136 O O . GLY A 1 403 ? 12.036 7.055 -5.907 1.00 88.88 403 GLY A O 1
ATOM 3137 N N . SER A 1 404 ? 12.279 6.671 -8.112 1.00 90.62 404 SER A N 1
ATOM 3138 C CA . SER A 1 404 ? 11.513 5.419 -8.138 1.00 90.62 404 SER A CA 1
ATOM 3139 C C . SER A 1 404 ? 12.072 4.286 -7.266 1.00 90.62 404 SER A C 1
ATOM 3141 O O . SER A 1 404 ? 11.334 3.362 -6.918 1.00 90.62 404 SER A O 1
ATOM 3143 N N . PHE A 1 405 ? 13.349 4.352 -6.873 1.00 91.06 405 PHE A N 1
ATOM 3144 C CA . PHE A 1 405 ? 14.001 3.351 -6.019 1.00 91.06 405 PHE A CA 1
ATOM 3145 C C . PHE A 1 405 ? 14.126 3.785 -4.550 1.00 91.06 405 PHE A C 1
ATOM 3147 O O . PHE A 1 405 ? 14.916 3.206 -3.802 1.00 91.06 405 PHE A O 1
ATOM 3154 N N . ALA A 1 406 ? 13.329 4.760 -4.095 1.00 87.69 406 ALA A N 1
ATOM 3155 C CA . ALA A 1 406 ? 13.294 5.190 -2.690 1.00 87.69 406 ALA A CA 1
ATOM 3156 C C . ALA A 1 406 ? 13.014 4.045 -1.703 1.00 87.69 406 ALA A C 1
ATOM 3158 O O . ALA A 1 406 ? 13.435 4.091 -0.546 1.00 87.69 406 ALA A O 1
ATOM 3159 N N . SER A 1 407 ? 12.362 2.978 -2.169 1.00 83.12 407 SER A N 1
ATOM 3160 C CA . SER A 1 407 ? 12.152 1.742 -1.417 1.00 83.12 407 SER A CA 1
ATOM 3161 C C . SER A 1 407 ? 13.457 1.101 -0.911 1.00 83.12 407 SER A C 1
ATOM 3163 O O . SER A 1 407 ? 13.433 0.497 0.161 1.00 83.12 407 SER A O 1
ATOM 3165 N N . LYS A 1 408 ? 14.603 1.295 -1.586 1.00 86.06 408 LYS A N 1
ATOM 3166 C CA . LYS A 1 408 ? 15.923 0.812 -1.133 1.00 86.06 408 LYS A CA 1
ATOM 3167 C C . LYS A 1 408 ? 16.325 1.401 0.223 1.00 86.06 408 LYS A C 1
ATOM 3169 O O . LYS A 1 408 ? 16.887 0.687 1.047 1.00 86.06 408 LYS A O 1
ATOM 3174 N N . LEU A 1 409 ? 16.004 2.674 0.484 1.00 82.56 409 LEU A N 1
ATOM 3175 C CA . LEU A 1 409 ? 16.276 3.330 1.776 1.00 82.56 409 LEU A CA 1
ATOM 3176 C C . LEU A 1 409 ? 15.390 2.799 2.905 1.00 82.56 409 LEU A C 1
ATOM 3178 O O . LEU A 1 409 ? 15.714 2.969 4.076 1.00 82.56 409 LEU A O 1
ATOM 3182 N N . LEU A 1 410 ? 14.266 2.174 2.554 1.00 71.38 410 LEU A N 1
ATOM 3183 C CA . LEU A 1 410 ? 13.345 1.532 3.489 1.00 71.38 410 LEU A CA 1
ATOM 3184 C C . LEU A 1 410 ? 13.686 0.048 3.701 1.00 71.38 410 LEU A C 1
ATOM 3186 O O . LEU A 1 410 ? 12.834 -0.699 4.171 1.00 71.38 410 LEU A O 1
ATOM 3190 N N . GLU A 1 411 ? 14.901 -0.371 3.323 1.00 65.12 411 GLU A N 1
ATOM 3191 C CA . GLU A 1 411 ? 15.396 -1.755 3.379 1.00 65.12 411 GLU A CA 1
ATOM 3192 C C . GLU A 1 411 ? 14.559 -2.758 2.568 1.00 65.12 411 GLU A C 1
ATOM 3194 O O . GLU A 1 411 ? 14.623 -3.969 2.789 1.00 65.12 411 GLU A O 1
ATOM 3199 N N . ASN A 1 412 ? 13.793 -2.281 1.582 1.00 66.31 412 ASN A N 1
ATOM 3200 C CA . ASN A 1 412 ? 13.087 -3.180 0.680 1.00 66.31 412 ASN A CA 1
ATOM 3201 C C . ASN A 1 412 ? 14.058 -3.798 -0.329 1.00 66.31 412 ASN A C 1
ATOM 3203 O O . ASN A 1 412 ? 15.001 -3.162 -0.810 1.00 66.31 412 ASN A O 1
ATOM 3207 N N . VAL A 1 413 ? 13.787 -5.053 -0.684 1.00 72.19 413 VAL A N 1
ATOM 3208 C CA . VAL A 1 413 ? 14.517 -5.755 -1.737 1.00 72.19 413 VAL A CA 1
ATOM 3209 C C . VAL A 1 413 ? 14.184 -5.101 -3.072 1.00 72.19 413 VAL A C 1
ATOM 3211 O O . VAL A 1 413 ? 13.022 -5.063 -3.475 1.00 72.19 413 VAL A O 1
ATOM 3214 N N . ILE A 1 414 ? 15.206 -4.597 -3.763 1.00 82.12 414 ILE A N 1
ATOM 3215 C CA . ILE A 1 414 ? 15.047 -4.126 -5.136 1.00 82.12 414 ILE A CA 1
ATOM 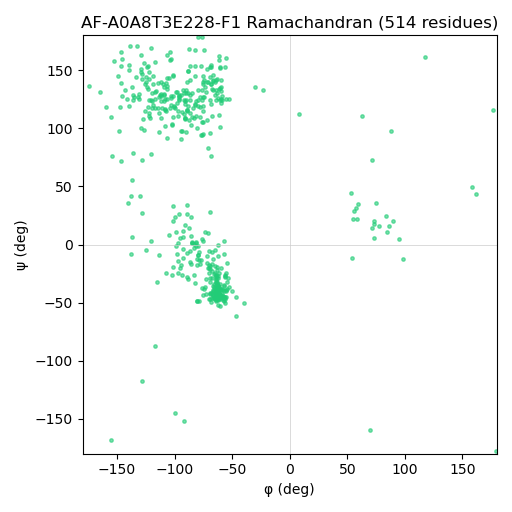3216 C C . ILE A 1 414 ? 14.879 -5.344 -6.057 1.00 82.12 414 ILE A C 1
ATOM 3218 O O . ILE A 1 414 ? 15.669 -6.290 -5.956 1.00 82.12 414 ILE A O 1
ATOM 3222 N N . PRO A 1 415 ? 13.862 -5.349 -6.939 1.00 84.44 415 PRO A N 1
ATOM 3223 C CA . PRO A 1 415 ? 13.661 -6.413 -7.912 1.00 84.44 415 PRO A CA 1
ATOM 3224 C C . PRO A 1 415 ? 14.886 -6.632 -8.804 1.00 84.44 415 PRO A C 1
ATOM 3226 O O . PRO A 1 415 ? 15.672 -5.720 -9.063 1.00 84.44 415 PRO A O 1
ATOM 3229 N N . VAL A 1 416 ? 15.040 -7.861 -9.295 1.00 88.12 416 VAL A N 1
ATOM 3230 C CA . VAL A 1 416 ? 16.163 -8.222 -10.166 1.00 88.12 416 VAL A CA 1
ATOM 3231 C C . VAL A 1 416 ? 16.066 -7.438 -11.484 1.00 88.12 416 VAL A C 1
ATOM 3233 O O . VAL A 1 416 ? 15.007 -7.4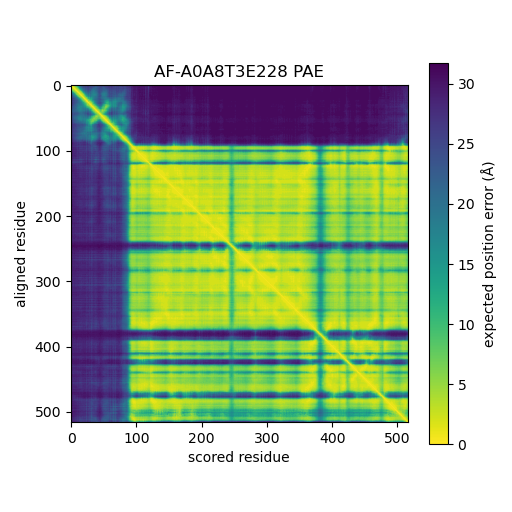80 -12.114 1.00 88.12 416 VAL A O 1
ATOM 3236 N N . PRO A 1 417 ? 17.140 -6.755 -11.926 1.00 92.38 417 PRO A N 1
ATOM 3237 C CA . PRO A 1 417 ? 17.143 -6.040 -13.198 1.00 92.38 417 PRO A CA 1
ATOM 3238 C C . PRO A 1 417 ? 17.065 -7.014 -14.377 1.00 92.38 417 PRO A C 1
ATOM 3240 O O . PRO A 1 417 ? 17.811 -7.992 -14.444 1.00 92.38 417 PRO A O 1
ATOM 3243 N N . ILE A 1 418 ? 16.196 -6.713 -15.339 1.00 91.75 418 ILE A N 1
ATOM 3244 C CA . ILE A 1 418 ? 16.015 -7.485 -16.569 1.00 91.75 418 ILE A CA 1
ATOM 3245 C C . ILE A 1 418 ? 16.500 -6.637 -17.741 1.00 91.75 418 ILE A C 1
ATOM 3247 O O . ILE A 1 418 ? 16.042 -5.519 -17.952 1.00 91.75 418 ILE A O 1
ATOM 3251 N N . VAL A 1 419 ? 17.443 -7.154 -18.524 1.00 89.75 419 VAL A N 1
ATOM 3252 C CA . VAL A 1 419 ? 17.947 -6.431 -19.698 1.00 89.75 419 VAL A CA 1
ATOM 3253 C C . VAL A 1 419 ? 16.933 -6.520 -20.831 1.00 89.75 419 VAL A C 1
ATOM 3255 O O . VAL A 1 419 ? 16.603 -7.615 -21.290 1.00 89.75 419 VAL A O 1
ATOM 3258 N N . HIS A 1 420 ? 16.506 -5.366 -21.339 1.00 83.88 420 HIS A N 1
ATOM 3259 C CA . HIS A 1 420 ? 15.690 -5.289 -22.543 1.00 83.88 420 HIS A CA 1
ATOM 3260 C C . HIS A 1 420 ? 16.573 -5.494 -23.780 1.00 83.88 420 HIS A C 1
ATOM 3262 O O . HIS A 1 420 ? 17.225 -4.575 -24.273 1.00 83.88 420 HIS A O 1
ATOM 3268 N N . LYS A 1 421 ? 16.655 -6.733 -24.271 1.00 70.62 421 LYS A N 1
ATOM 3269 C CA . LYS A 1 421 ? 17.291 -7.057 -25.557 1.00 70.62 421 LYS A CA 1
ATOM 3270 C C . LYS A 1 421 ? 16.455 -8.106 -26.290 1.00 70.62 421 LYS A C 1
ATOM 3272 O O . LYS A 1 421 ? 16.372 -9.247 -25.846 1.00 70.62 421 LYS A O 1
ATOM 3277 N N . LYS A 1 422 ? 15.953 -7.760 -27.487 1.00 58.59 422 LYS A N 1
ATOM 3278 C CA . LYS A 1 422 ? 15.184 -8.646 -28.403 1.00 58.59 422 LYS A CA 1
ATOM 3279 C C . LYS A 1 422 ? 15.907 -9.938 -28.815 1.00 58.59 422 LYS A C 1
ATOM 3281 O O . LYS A 1 422 ? 15.340 -10.795 -29.486 1.00 58.59 422 LYS A O 1
ATOM 3286 N N . SER A 1 423 ? 17.185 -10.086 -28.484 1.00 47.72 423 SER A N 1
ATOM 3287 C CA . SER A 1 423 ? 17.972 -11.278 -28.785 1.00 47.72 423 SER A CA 1
ATOM 3288 C C . SER A 1 423 ? 19.107 -11.415 -27.779 1.00 47.72 423 SER A C 1
ATOM 3290 O O . SER A 1 423 ? 20.261 -11.149 -28.107 1.00 47.72 423 SER A O 1
ATOM 3292 N N . LEU A 1 424 ? 18.801 -11.849 -26.556 1.00 52.62 424 LEU A N 1
ATOM 3293 C CA . LEU A 1 424 ? 19.821 -12.464 -25.708 1.00 52.62 424 LEU A CA 1
ATOM 3294 C C . LEU A 1 424 ? 20.335 -13.703 -26.446 1.00 52.62 424 LEU A C 1
ATOM 3296 O O . LEU A 1 424 ? 19.680 -14.746 -26.495 1.00 52.62 424 LEU A O 1
ATOM 3300 N N . ARG A 1 425 ? 21.505 -13.596 -27.080 1.00 54.69 425 ARG A N 1
ATOM 3301 C CA . ARG A 1 425 ? 22.190 -14.792 -27.568 1.00 54.69 425 ARG A CA 1
ATOM 3302 C C . ARG A 1 425 ? 22.517 -15.624 -26.332 1.00 54.69 425 ARG A C 1
ATOM 3304 O O . ARG A 1 425 ? 23.108 -15.114 -25.389 1.00 54.69 425 ARG A O 1
ATOM 3311 N N . VAL A 1 426 ? 22.189 -16.915 -26.358 1.00 53.38 426 VAL A N 1
ATOM 3312 C CA . VAL A 1 426 ? 22.334 -17.896 -25.253 1.00 53.38 426 VAL A CA 1
ATOM 3313 C C . VAL A 1 426 ? 23.787 -18.034 -24.714 1.00 53.38 426 VAL A C 1
ATOM 3315 O O . VAL A 1 426 ? 24.063 -18.848 -23.841 1.00 53.38 426 VAL A O 1
ATOM 3318 N N . LYS A 1 427 ? 24.748 -17.251 -25.224 1.00 57.53 427 LYS A N 1
ATOM 3319 C CA . LYS A 1 427 ? 26.177 -17.270 -24.879 1.00 57.53 427 LYS A CA 1
ATOM 3320 C C . LYS A 1 427 ? 26.804 -15.867 -24.802 1.00 57.53 427 LYS A C 1
ATOM 3322 O O . LYS A 1 427 ? 27.945 -15.694 -25.224 1.00 57.53 427 LYS A O 1
ATOM 3327 N N . GLU A 1 428 ? 26.082 -14.853 -24.338 1.00 71.75 428 GLU A N 1
ATOM 3328 C CA . GLU A 1 428 ? 26.736 -13.582 -23.993 1.00 71.75 428 GLU A CA 1
ATOM 3329 C C . GLU A 1 428 ? 27.464 -13.718 -22.652 1.00 71.75 428 GLU A C 1
ATOM 3331 O O . GLU A 1 428 ? 26.934 -14.291 -21.700 1.00 71.75 428 GLU A O 1
ATOM 3336 N N . ALA A 1 429 ? 28.713 -13.248 -22.602 1.00 82.62 429 ALA A N 1
ATOM 3337 C CA . ALA A 1 429 ? 29.470 -13.199 -21.360 1.00 82.62 429 ALA A CA 1
ATOM 3338 C C . ALA A 1 429 ? 28.779 -12.229 -20.395 1.00 82.62 429 ALA A C 1
ATOM 3340 O O . ALA A 1 429 ? 28.406 -11.122 -20.788 1.00 82.62 429 ALA A O 1
ATOM 3341 N N . VAL A 1 430 ? 28.600 -12.664 -19.150 1.00 89.00 430 VAL A N 1
ATOM 3342 C CA . VAL A 1 430 ? 28.079 -11.834 -18.063 1.00 89.00 430 VAL A CA 1
ATOM 3343 C C . VAL A 1 430 ? 29.229 -11.370 -17.188 1.00 89.00 430 VAL A C 1
ATOM 3345 O O . VAL A 1 430 ? 30.197 -12.105 -16.985 1.00 89.00 430 VAL A O 1
ATOM 3348 N N . PHE A 1 431 ? 29.101 -10.161 -16.664 1.00 90.44 431 PHE A N 1
ATOM 3349 C CA . PHE A 1 431 ? 30.133 -9.495 -15.889 1.00 90.44 431 PHE A CA 1
ATOM 3350 C C . PHE A 1 431 ? 29.550 -8.994 -14.565 1.00 90.44 431 PHE A C 1
ATOM 3352 O O . PHE A 1 431 ? 28.379 -8.585 -14.534 1.00 90.44 431 PHE A O 1
ATOM 3359 N N . PRO A 1 432 ? 30.343 -8.992 -13.478 1.00 93.06 432 PRO A N 1
ATOM 3360 C CA . PRO A 1 432 ? 29.992 -8.282 -12.256 1.00 93.06 432 PRO A CA 1
ATOM 3361 C C . PRO A 1 432 ? 29.651 -6.829 -12.583 1.00 93.06 432 PRO A C 1
ATOM 3363 O O . PRO A 1 432 ? 30.411 -6.138 -13.259 1.00 93.06 432 PRO A O 1
ATOM 3366 N N . SER A 1 433 ? 28.468 -6.395 -12.170 1.00 93.94 433 SER A N 1
ATOM 3367 C CA . SER A 1 433 ? 27.951 -5.070 -12.486 1.00 93.94 433 SER A CA 1
ATOM 3368 C C . SER A 1 433 ? 27.237 -4.452 -11.289 1.00 93.94 433 SER A C 1
ATOM 3370 O O . SER A 1 433 ? 26.606 -5.160 -10.500 1.00 93.94 433 SER A O 1
ATOM 3372 N N . SER A 1 434 ? 27.272 -3.125 -11.205 1.00 93.94 434 SER A N 1
ATOM 3373 C CA . SER A 1 434 ? 26.488 -2.332 -10.256 1.00 93.94 434 SER A CA 1
ATOM 3374 C C . SER A 1 434 ? 25.652 -1.279 -10.987 1.00 93.94 434 SER A C 1
ATOM 3376 O O . SER A 1 434 ? 26.067 -0.740 -12.017 1.00 93.94 434 SER A O 1
ATOM 3378 N N . LEU A 1 435 ? 24.449 -1.014 -10.471 1.00 94.94 435 LEU A N 1
ATOM 3379 C CA . LEU A 1 435 ? 23.510 -0.041 -11.034 1.00 94.94 435 LEU A CA 1
ATOM 3380 C C . LEU A 1 435 ? 23.365 1.151 -10.091 1.00 94.94 435 LEU A C 1
ATOM 3382 O O . LEU A 1 435 ? 23.052 0.990 -8.908 1.00 94.94 435 LEU A O 1
ATOM 3386 N N . TRP A 1 436 ? 23.554 2.340 -10.643 1.00 94.88 436 TRP A N 1
ATOM 3387 C CA . TRP A 1 436 ? 23.581 3.613 -9.937 1.00 94.88 436 TRP A CA 1
ATOM 3388 C C . TRP A 1 436 ? 22.523 4.553 -10.501 1.00 94.88 436 TRP A C 1
ATOM 3390 O O . TRP A 1 436 ? 22.214 4.503 -11.692 1.00 94.88 436 TRP A O 1
ATOM 3400 N N . GLY A 1 437 ? 21.979 5.416 -9.654 1.00 93.31 437 GLY A N 1
ATOM 3401 C CA . GLY A 1 437 ? 21.111 6.501 -10.076 1.00 93.31 437 GLY A CA 1
ATOM 3402 C C . GLY A 1 437 ? 21.875 7.709 -10.631 1.00 93.31 437 GLY A C 1
ATOM 3403 O O . GLY A 1 437 ? 23.112 7.723 -10.686 1.00 93.31 4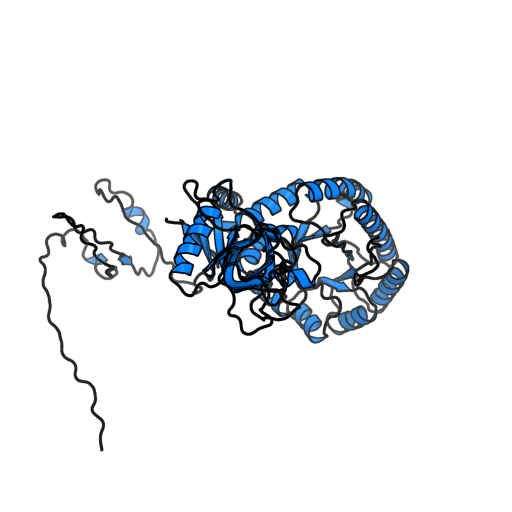37 GLY A O 1
ATOM 3404 N N . PRO A 1 438 ? 21.143 8.747 -11.069 1.00 91.38 438 PRO A N 1
ATOM 3405 C CA . PRO A 1 438 ? 21.709 9.872 -11.806 1.00 91.38 438 PRO A CA 1
ATOM 3406 C C . PRO A 1 438 ? 22.414 10.910 -10.921 1.00 91.38 438 PRO A C 1
ATOM 3408 O O . PRO A 1 438 ? 23.039 11.826 -11.453 1.00 91.38 438 PRO A O 1
ATOM 3411 N N . SER A 1 439 ? 22.305 10.831 -9.588 1.00 86.56 439 SER A N 1
ATOM 3412 C CA . SER A 1 439 ? 22.812 11.890 -8.698 1.00 86.56 439 SER A CA 1
ATOM 3413 C C . SER A 1 439 ? 24.322 11.836 -8.444 1.00 86.56 439 SER A C 1
ATOM 3415 O O . SER A 1 439 ? 24.871 12.769 -7.855 1.00 86.56 439 SER A O 1
ATOM 3417 N N . CYS A 1 440 ? 24.998 10.767 -8.886 1.00 76.75 440 CYS A N 1
ATOM 3418 C CA . CYS A 1 440 ? 26.420 10.506 -8.630 1.00 76.75 440 CYS A CA 1
ATOM 3419 C C . CYS A 1 440 ? 26.796 10.515 -7.130 1.00 76.75 440 CYS A C 1
ATOM 3421 O O . CYS A 1 440 ? 27.961 10.720 -6.780 1.00 76.75 440 CYS A O 1
ATOM 3423 N N . ASP A 1 441 ? 25.821 10.299 -6.242 1.00 86.94 441 ASP A N 1
ATOM 3424 C CA . ASP A 1 441 ? 26.022 10.133 -4.805 1.00 86.94 441 ASP A CA 1
ATOM 3425 C C . ASP A 1 441 ? 26.288 8.658 -4.460 1.00 86.94 441 ASP A C 1
ATOM 3427 O O . ASP A 1 441 ? 25.769 7.742 -5.094 1.00 86.94 441 ASP A O 1
ATOM 3431 N N . ARG A 1 442 ? 27.068 8.419 -3.403 1.00 85.94 442 ARG A N 1
ATOM 3432 C CA . ARG A 1 442 ? 27.348 7.078 -2.876 1.00 85.94 442 ARG A CA 1
ATOM 3433 C C . ARG A 1 442 ? 26.096 6.365 -2.373 1.00 85.94 442 ARG A C 1
ATOM 3435 O O . ARG A 1 442 ? 26.064 5.142 -2.389 1.00 85.94 442 ARG A O 1
ATOM 3442 N N . LEU A 1 443 ? 25.099 7.116 -1.905 1.00 88.62 443 LEU A N 1
ATOM 3443 C CA . LEU A 1 443 ? 23.820 6.562 -1.451 1.00 88.62 443 LEU A CA 1
ATOM 3444 C C . LEU A 1 443 ? 22.866 6.251 -2.611 1.00 88.62 443 LEU A C 1
ATOM 3446 O O . LEU A 1 443 ? 21.879 5.552 -2.408 1.00 88.62 443 LEU A O 1
ATOM 3450 N N . ASP A 1 444 ? 23.168 6.726 -3.821 1.00 91.56 444 ASP A N 1
ATOM 3451 C CA . ASP A 1 444 ? 22.359 6.501 -5.021 1.00 91.56 444 ASP A CA 1
ATOM 3452 C C . ASP A 1 444 ? 22.773 5.222 -5.762 1.00 91.56 444 ASP A C 1
ATOM 3454 O O . ASP A 1 444 ? 22.752 5.140 -6.989 1.00 91.56 444 ASP A O 1
ATOM 3458 N N . GLN A 1 445 ? 23.191 4.209 -5.005 1.00 92.00 445 GLN A N 1
ATOM 3459 C CA . GLN A 1 445 ? 23.461 2.875 -5.514 1.00 92.00 445 GLN A CA 1
ATOM 3460 C C . GLN A 1 445 ? 22.180 2.042 -5.410 1.00 92.00 445 GLN A C 1
ATOM 3462 O O . GLN A 1 445 ? 21.738 1.682 -4.318 1.00 92.00 445 GLN A O 1
ATOM 3467 N N . VAL A 1 446 ? 21.567 1.740 -6.554 1.00 92.56 446 VAL A N 1
ATOM 3468 C CA . VAL A 1 446 ? 20.292 1.010 -6.623 1.00 92.56 446 VAL A CA 1
ATOM 3469 C C . VAL A 1 446 ? 20.523 -0.492 -6.471 1.00 92.56 446 VAL A C 1
ATOM 3471 O O . VAL A 1 446 ? 19.869 -1.148 -5.657 1.00 92.56 446 VAL A O 1
ATOM 3474 N N . VAL A 1 447 ? 21.480 -1.036 -7.230 1.00 93.06 447 VAL A N 1
ATOM 3475 C CA . VAL A 1 447 ? 21.871 -2.451 -7.173 1.00 93.06 447 VAL A CA 1
ATOM 3476 C C . VAL A 1 447 ? 23.371 -2.535 -6.941 1.00 93.06 447 VAL A C 1
ATOM 3478 O O . VAL A 1 447 ? 24.163 -2.129 -7.789 1.00 93.06 447 VAL A O 1
ATOM 3481 N N . GLU A 1 448 ? 23.753 -3.079 -5.787 1.00 90.50 448 GLU A N 1
ATOM 3482 C CA . GLU A 1 448 ? 25.156 -3.203 -5.382 1.00 90.50 448 GLU A CA 1
ATOM 3483 C C . GLU A 1 448 ? 25.911 -4.205 -6.252 1.00 90.50 448 GLU A C 1
ATOM 3485 O O . GLU A 1 448 ? 26.967 -3.883 -6.786 1.00 90.50 448 GLU A O 1
ATOM 3490 N N . HIS A 1 449 ? 25.341 -5.397 -6.441 1.00 89.81 449 HIS A N 1
ATOM 3491 C CA . HIS A 1 449 ? 25.958 -6.463 -7.219 1.00 89.81 449 HIS A CA 1
ATOM 3492 C C . HIS A 1 449 ? 24.910 -7.216 -8.035 1.00 89.81 449 HIS A C 1
ATOM 3494 O O . HIS A 1 449 ? 23.935 -7.743 -7.498 1.00 89.81 449 HIS A O 1
ATOM 3500 N N . CYS A 1 450 ? 25.135 -7.303 -9.341 1.00 92.62 450 CYS A N 1
ATOM 3501 C CA . CYS A 1 450 ? 24.366 -8.131 -10.259 1.00 92.62 450 CYS A CA 1
ATOM 3502 C C . CYS A 1 450 ? 25.262 -8.664 -11.383 1.00 92.62 450 CYS A C 1
ATOM 3504 O O . CYS A 1 450 ? 26.389 -8.209 -11.571 1.00 92.62 450 CYS A O 1
ATOM 3506 N N . LEU A 1 451 ? 24.767 -9.659 -12.116 1.00 91.81 451 LEU A N 1
ATOM 3507 C CA . LEU A 1 451 ? 25.437 -10.189 -13.298 1.00 91.81 451 LEU A CA 1
ATOM 3508 C C . LEU A 1 451 ? 24.658 -9.750 -14.526 1.00 91.81 451 LEU A C 1
ATOM 3510 O O . LEU A 1 451 ? 23.508 -10.149 -14.701 1.00 91.81 451 LEU A O 1
ATOM 3514 N N . LEU A 1 452 ? 25.292 -8.939 -15.366 1.00 91.06 452 LEU A N 1
ATOM 3515 C CA . LEU A 1 452 ? 24.686 -8.424 -16.587 1.00 91.06 452 LEU A CA 1
ATOM 3516 C C . LEU A 1 452 ? 25.615 -8.674 -17.778 1.00 91.06 452 LEU A C 1
ATOM 3518 O O . LEU A 1 452 ? 26.839 -8.673 -17.615 1.00 91.06 452 LEU A O 1
ATOM 3522 N N . PRO A 1 453 ? 25.066 -8.893 -18.985 1.00 91.25 453 PRO A N 1
ATOM 3523 C CA . PRO A 1 453 ? 25.860 -8.771 -20.197 1.00 91.25 453 PRO A CA 1
ATOM 3524 C C . PRO A 1 453 ? 26.388 -7.339 -20.323 1.00 91.25 453 PRO A C 1
ATOM 3526 O O . PRO A 1 453 ? 25.857 -6.408 -19.718 1.00 91.25 453 PRO A O 1
ATOM 3529 N N . GLU A 1 454 ? 27.403 -7.138 -21.158 1.00 90.81 454 GLU A N 1
ATOM 3530 C CA . GLU A 1 454 ? 27.870 -5.785 -21.443 1.00 90.81 454 GLU A CA 1
ATOM 3531 C C . GLU A 1 454 ? 26.734 -4.937 -22.061 1.00 90.81 454 GLU A C 1
ATOM 3533 O O . GLU A 1 454 ? 26.157 -5.280 -23.105 1.00 90.81 454 GLU A O 1
ATOM 3538 N N . LEU A 1 455 ? 26.413 -3.823 -21.400 1.00 91.88 455 LEU A N 1
ATOM 3539 C CA . LEU A 1 455 ? 25.431 -2.835 -21.842 1.00 91.88 455 LEU A CA 1
ATOM 3540 C C . LEU A 1 455 ? 26.129 -1.601 -22.419 1.00 91.88 455 LEU A C 1
ATOM 3542 O O . LEU A 1 455 ? 27.312 -1.328 -22.163 1.00 91.88 455 LEU A O 1
ATOM 3546 N N . LYS A 1 456 ? 25.378 -0.846 -23.216 1.00 92.25 456 LYS A N 1
ATOM 3547 C CA . LYS A 1 456 ? 25.776 0.436 -23.798 1.00 92.25 456 LYS A CA 1
ATOM 3548 C C . LYS A 1 456 ? 24.870 1.551 -23.294 1.00 92.25 456 LYS A C 1
ATOM 3550 O O . LYS A 1 456 ? 23.730 1.326 -22.902 1.00 92.25 456 LYS A O 1
ATOM 3555 N N . VAL A 1 457 ? 25.382 2.778 -23.351 1.00 92.81 457 VAL A N 1
ATOM 3556 C CA . VAL A 1 457 ? 24.562 3.972 -23.119 1.00 92.81 457 VAL A CA 1
ATOM 3557 C C . VAL A 1 457 ? 23.428 3.996 -24.145 1.00 92.81 457 VAL A C 1
ATOM 3559 O O . VAL A 1 457 ? 23.670 3.879 -25.348 1.00 92.81 457 VAL A O 1
ATOM 3562 N N . GLY A 1 458 ? 22.200 4.144 -23.661 1.00 90.25 458 GLY A N 1
ATOM 3563 C CA . GLY A 1 458 ? 20.975 4.040 -24.441 1.00 90.25 458 GLY A CA 1
ATOM 3564 C C . GLY A 1 458 ? 20.269 2.687 -24.348 1.00 90.25 458 GLY A C 1
ATOM 3565 O O . GLY A 1 458 ? 19.110 2.636 -24.758 1.00 90.25 458 GLY A O 1
ATOM 3566 N N . ASP A 1 459 ? 20.898 1.642 -23.800 1.00 92.62 459 ASP A N 1
ATOM 3567 C CA . ASP A 1 459 ? 20.222 0.369 -23.525 1.00 92.62 459 ASP A CA 1
ATOM 3568 C C . ASP A 1 459 ? 19.200 0.536 -22.388 1.00 92.62 459 ASP A C 1
ATOM 3570 O O . ASP A 1 459 ? 19.344 1.403 -21.519 1.00 92.62 459 ASP A O 1
ATOM 3574 N N . TRP A 1 460 ? 18.165 -0.304 -22.397 1.00 93.69 460 TRP A N 1
ATOM 3575 C CA . TRP A 1 460 ? 17.088 -0.273 -21.412 1.00 93.69 460 TRP A CA 1
ATOM 3576 C C . TRP A 1 460 ? 17.189 -1.434 -20.425 1.00 93.69 460 TRP A C 1
ATOM 3578 O O . TRP A 1 460 ? 17.543 -2.563 -20.778 1.00 93.69 460 TRP A O 1
ATOM 3588 N N . VAL A 1 461 ? 16.850 -1.140 -19.176 1.00 94.75 461 VAL A N 1
ATOM 3589 C CA . VAL A 1 461 ? 16.748 -2.110 -18.087 1.00 94.75 461 VAL A CA 1
ATOM 3590 C C . VAL A 1 461 ? 15.344 -2.018 -17.507 1.00 94.75 461 VAL A C 1
ATOM 3592 O O . VAL A 1 461 ? 14.821 -0.928 -17.282 1.00 94.75 461 VAL A O 1
ATOM 3595 N N . ILE A 1 462 ? 14.725 -3.171 -17.296 1.00 95.38 462 ILE A N 1
ATOM 3596 C CA . ILE A 1 462 ? 13.358 -3.319 -16.817 1.00 95.38 462 ILE A CA 1
ATOM 3597 C C . ILE A 1 462 ? 13.395 -3.846 -15.386 1.00 95.38 462 ILE A C 1
ATOM 3599 O O . ILE A 1 462 ? 14.130 -4.784 -15.071 1.00 95.38 462 ILE A O 1
ATOM 3603 N N . PHE A 1 463 ? 12.576 -3.252 -14.529 1.00 95.19 463 PHE A N 1
ATOM 3604 C CA . PHE A 1 463 ? 12.345 -3.679 -13.160 1.00 95.19 463 PHE A CA 1
ATOM 3605 C C . PHE A 1 463 ? 10.857 -3.971 -12.977 1.00 95.19 463 PHE A C 1
ATOM 3607 O O . PHE A 1 463 ? 10.023 -3.062 -12.954 1.00 95.19 463 PHE A O 1
ATOM 3614 N N . ASN A 1 464 ? 10.529 -5.252 -12.836 1.00 93.62 464 ASN A N 1
ATOM 3615 C CA . ASN A 1 464 ? 9.181 -5.696 -12.483 1.00 93.62 464 ASN A CA 1
ATOM 3616 C C . ASN A 1 464 ? 8.911 -5.433 -10.999 1.00 93.62 464 ASN A C 1
ATOM 3618 O O . ASN A 1 464 ? 9.839 -5.212 -10.229 1.00 93.62 464 ASN A O 1
ATOM 3622 N N . ASN A 1 465 ? 7.653 -5.542 -10.575 1.00 93.12 465 ASN A N 1
ATOM 3623 C CA . ASN A 1 465 ? 7.244 -5.398 -9.175 1.00 93.12 465 ASN A CA 1
ATOM 3624 C C . ASN A 1 465 ? 7.595 -4.029 -8.556 1.00 93.12 465 ASN A C 1
ATOM 3626 O O . ASN A 1 465 ? 7.935 -3.926 -7.378 1.00 93.12 465 ASN A O 1
ATOM 3630 N N . MET A 1 466 ? 7.526 -2.968 -9.360 1.00 93.25 466 MET A N 1
ATOM 3631 C CA . MET A 1 466 ? 7.908 -1.610 -8.973 1.00 93.25 466 MET A CA 1
ATOM 3632 C C . MET A 1 466 ? 6.690 -0.745 -8.647 1.00 93.25 466 MET A C 1
ATOM 3634 O O . MET A 1 466 ? 6.696 0.450 -8.920 1.00 93.25 466 MET A O 1
ATOM 3638 N N . GLY A 1 467 ? 5.614 -1.314 -8.095 1.00 91.31 467 GLY A N 1
ATOM 3639 C CA . GLY A 1 467 ? 4.391 -0.555 -7.804 1.00 91.31 467 GLY A CA 1
ATOM 3640 C C . GLY A 1 467 ? 4.266 -0.003 -6.393 1.00 91.31 467 GLY A C 1
ATOM 3641 O O . GLY A 1 467 ? 3.458 0.899 -6.177 1.00 91.31 467 GLY A O 1
ATOM 3642 N N . ALA A 1 468 ? 5.045 -0.515 -5.439 1.00 89.69 468 ALA A N 1
ATOM 3643 C CA . ALA A 1 468 ? 4.987 -0.105 -4.041 1.00 89.69 468 ALA A CA 1
ATOM 3644 C C . ALA A 1 468 ? 6.152 0.828 -3.668 1.00 89.69 468 ALA A C 1
ATOM 3646 O O . ALA A 1 468 ? 7.321 0.478 -3.811 1.00 89.69 468 ALA A O 1
ATOM 3647 N N . ASN A 1 469 ? 5.826 1.995 -3.109 1.00 85.38 469 ASN A N 1
ATOM 3648 C CA . ASN A 1 469 ? 6.760 3.031 -2.650 1.00 85.38 469 ASN A CA 1
ATOM 3649 C C . ASN A 1 469 ? 7.710 3.558 -3.748 1.00 85.38 469 ASN A C 1
ATOM 3651 O O . ASN A 1 469 ? 8.842 3.934 -3.453 1.00 85.38 469 ASN A O 1
ATOM 3655 N N . SER A 1 470 ? 7.245 3.574 -4.999 1.00 81.81 470 SER A N 1
ATOM 3656 C CA . SER A 1 470 ? 8.019 3.951 -6.192 1.00 81.81 470 SER A CA 1
ATOM 3657 C C . SER A 1 470 ? 7.496 5.212 -6.890 1.00 81.81 470 SER A C 1
ATOM 3659 O O . SER A 1 470 ? 8.272 5.996 -7.414 1.00 81.81 470 SER A O 1
ATOM 3661 N N . LEU A 1 471 ? 6.186 5.476 -6.853 1.00 76.56 471 LEU A N 1
ATOM 3662 C CA . LEU A 1 471 ? 5.569 6.653 -7.492 1.00 76.56 471 LEU A CA 1
ATOM 3663 C C . LEU A 1 471 ? 5.574 7.916 -6.611 1.00 76.56 471 LEU A C 1
ATOM 3665 O O . LEU A 1 471 ? 4.711 8.785 -6.766 1.00 76.56 471 LEU A O 1
ATOM 3669 N N . GLY A 1 472 ? 6.500 8.001 -5.652 1.00 63.47 472 GLY A N 1
ATOM 3670 C CA . GLY A 1 472 ? 6.609 9.134 -4.732 1.00 63.47 472 GLY A CA 1
ATOM 3671 C C . GLY A 1 472 ? 6.898 10.455 -5.450 1.00 63.47 472 GLY A C 1
ATOM 3672 O O . GLY A 1 472 ? 7.394 10.471 -6.577 1.00 63.47 472 GLY A O 1
ATOM 3673 N N . GLU A 1 473 ? 6.595 11.584 -4.799 1.00 60.09 473 GLU A N 1
ATOM 3674 C CA . GLU A 1 473 ? 7.092 12.875 -5.285 1.00 60.09 473 GLU A CA 1
ATOM 3675 C C . GLU A 1 473 ? 8.627 12.833 -5.279 1.00 60.09 473 GLU A C 1
ATOM 3677 O O . GLU A 1 473 ? 9.210 12.524 -4.234 1.00 60.09 473 GLU A O 1
ATOM 3682 N N . PRO A 1 474 ? 9.290 13.097 -6.417 1.00 56.38 474 PRO A N 1
ATOM 3683 C CA . PRO A 1 474 ? 10.737 13.016 -6.477 1.00 56.38 474 PRO A CA 1
ATOM 3684 C C . PRO A 1 474 ? 11.358 14.004 -5.486 1.00 56.38 474 PRO A C 1
ATOM 3686 O O . PRO A 1 474 ? 10.968 15.169 -5.408 1.00 56.38 474 PRO A O 1
ATOM 3689 N N . CYS A 1 475 ? 12.360 13.543 -4.733 1.00 52.50 475 CYS A N 1
ATOM 3690 C CA . CYS A 1 475 ? 13.085 14.382 -3.772 1.00 52.50 475 CYS A CA 1
ATOM 3691 C C . CYS A 1 475 ? 13.910 15.485 -4.461 1.00 52.50 475 CYS A C 1
ATOM 3693 O O . CYS A 1 475 ? 14.397 16.408 -3.808 1.00 52.50 475 CYS A O 1
ATOM 3695 N N . THR A 1 476 ? 14.082 15.390 -5.780 1.00 50.22 476 THR A N 1
ATOM 3696 C CA . THR A 1 476 ? 14.807 16.349 -6.615 1.00 50.22 476 THR A CA 1
ATOM 3697 C C . THR A 1 476 ? 13.880 16.926 -7.685 1.00 50.22 476 THR A C 1
ATOM 3699 O O . THR A 1 476 ? 12.774 16.440 -7.891 1.00 50.22 476 THR A O 1
ATOM 3702 N N . ALA A 1 477 ? 14.314 17.980 -8.381 1.00 46.78 477 ALA A N 1
ATOM 3703 C CA . ALA A 1 477 ? 13.550 18.632 -9.450 1.00 46.78 477 ALA A CA 1
ATOM 3704 C C . ALA A 1 477 ? 13.389 17.769 -10.727 1.00 46.78 477 ALA A C 1
ATOM 3706 O O . ALA A 1 477 ? 13.293 18.313 -11.827 1.00 46.78 477 ALA A O 1
ATOM 3707 N N . THR A 1 478 ? 13.408 16.439 -10.610 1.00 52.31 478 THR A N 1
ATOM 3708 C CA . THR A 1 478 ? 13.099 15.531 -11.710 1.00 52.31 478 THR A CA 1
ATOM 3709 C C . THR A 1 478 ? 11.601 15.565 -12.002 1.00 52.31 478 THR A C 1
ATOM 3711 O O . THR A 1 478 ? 10.750 15.678 -11.120 1.00 52.31 478 THR A O 1
ATOM 3714 N N . GLN A 1 479 ? 11.275 15.545 -13.289 1.00 60.81 479 GLN A N 1
ATOM 3715 C CA . GLN A 1 479 ? 9.903 15.555 -13.773 1.00 60.81 479 GLN A CA 1
ATOM 3716 C C . GLN A 1 479 ? 9.213 14.241 -13.387 1.00 60.81 479 GLN A C 1
ATOM 3718 O O . GLN A 1 479 ? 9.826 13.176 -13.442 1.00 60.81 479 GLN A O 1
ATOM 3723 N N . LYS A 1 480 ? 7.935 14.310 -12.992 1.00 73.81 480 LYS A N 1
ATOM 3724 C CA . LYS A 1 480 ? 7.131 13.120 -12.686 1.00 73.81 480 LYS A CA 1
ATOM 3725 C C . LYS A 1 480 ? 7.149 12.170 -13.887 1.00 73.81 480 LYS A C 1
ATOM 3727 O O . LYS A 1 480 ? 6.802 12.596 -14.990 1.00 73.81 480 LYS A O 1
ATOM 3732 N N . LEU A 1 481 ? 7.535 10.914 -13.662 1.00 85.81 481 LEU A N 1
ATOM 3733 C CA . LEU A 1 481 ? 7.621 9.927 -14.735 1.00 85.81 481 LEU A CA 1
ATOM 3734 C C . LEU A 1 481 ? 6.237 9.645 -15.339 1.00 85.81 481 LEU A C 1
ATOM 3736 O O . LEU A 1 481 ? 5.247 9.582 -14.597 1.00 85.81 481 LEU A O 1
ATOM 3740 N N . PRO A 1 482 ? 6.146 9.467 -16.668 1.00 89.31 482 PRO A N 1
ATOM 3741 C CA . PRO A 1 482 ? 4.919 9.024 -17.304 1.00 89.31 482 PRO A CA 1
ATOM 3742 C C . PRO A 1 482 ? 4.542 7.615 -16.828 1.00 89.31 482 PRO A C 1
ATOM 3744 O O . PRO A 1 482 ? 5.395 6.747 -16.626 1.00 89.31 482 PRO A O 1
ATOM 3747 N N . VAL A 1 483 ? 3.238 7.407 -16.656 1.00 92.19 483 VAL A N 1
ATOM 3748 C CA . VAL A 1 483 ? 2.640 6.122 -16.289 1.00 92.19 483 VAL A CA 1
ATOM 3749 C C . VAL A 1 483 ? 1.619 5.768 -17.361 1.00 92.19 483 VAL A C 1
ATOM 3751 O O . VAL A 1 483 ? 0.650 6.504 -17.550 1.00 92.19 483 VAL A O 1
ATOM 3754 N N . TYR A 1 484 ? 1.844 4.653 -18.048 1.00 93.88 484 TYR A N 1
ATOM 3755 C CA . TYR A 1 484 ? 0.940 4.103 -19.052 1.00 93.88 484 TYR A CA 1
ATOM 3756 C C . TYR A 1 484 ? 0.083 3.020 -18.401 1.00 93.88 484 TYR A C 1
ATOM 3758 O O . TYR A 1 484 ? 0.613 2.010 -17.941 1.00 93.88 484 TYR A O 1
ATOM 3766 N N . TYR A 1 485 ? -1.227 3.241 -18.318 1.00 95.44 485 TYR A N 1
ATOM 3767 C CA . TYR A 1 485 ? -2.151 2.269 -17.739 1.00 95.44 485 TYR A CA 1
ATOM 3768 C C . TYR A 1 485 ? -2.672 1.332 -18.817 1.00 95.44 485 TYR A C 1
ATOM 3770 O O . TYR A 1 485 ? -3.131 1.784 -19.866 1.00 95.44 485 TYR A O 1
ATOM 3778 N N . ILE A 1 486 ? -2.651 0.041 -18.521 1.00 95.56 486 ILE A N 1
ATOM 3779 C CA . ILE A 1 486 ? -3.166 -1.008 -19.388 1.00 95.56 486 ILE A CA 1
ATOM 3780 C C . ILE A 1 486 ? -4.111 -1.922 -18.612 1.00 95.56 486 ILE A C 1
ATOM 3782 O O . ILE A 1 486 ? -4.105 -1.963 -17.378 1.00 95.56 486 ILE A O 1
ATOM 3786 N N . ILE A 1 487 ? -4.905 -2.683 -19.350 1.00 94.38 487 ILE A N 1
ATOM 3787 C CA . ILE A 1 487 ? -5.679 -3.808 -18.838 1.00 94.38 487 ILE A CA 1
ATOM 3788 C C . ILE A 1 487 ? -5.834 -4.850 -19.947 1.00 94.38 487 ILE A C 1
ATOM 3790 O O . ILE A 1 487 ? -5.968 -4.491 -21.116 1.00 94.38 487 ILE A O 1
ATOM 3794 N N . THR A 1 488 ? -5.831 -6.140 -19.616 1.00 93.19 488 THR A N 1
ATOM 3795 C CA . THR A 1 488 ? -6.160 -7.163 -20.621 1.00 93.19 488 THR A CA 1
ATOM 3796 C C . THR A 1 488 ? -7.653 -7.135 -20.946 1.00 93.19 488 THR A C 1
ATOM 3798 O O . THR A 1 488 ? -8.472 -6.789 -20.093 1.00 93.19 488 THR A O 1
ATOM 3801 N N . ALA A 1 489 ? -8.033 -7.516 -22.167 1.00 90.81 489 ALA A N 1
ATOM 3802 C CA . ALA A 1 489 ? -9.444 -7.624 -22.530 1.00 90.81 489 ALA A CA 1
ATOM 3803 C C . ALA A 1 489 ? -10.216 -8.559 -21.581 1.00 90.81 489 ALA A C 1
ATOM 3805 O O . ALA A 1 489 ? -11.325 -8.224 -21.174 1.00 90.81 489 ALA A O 1
ATOM 3806 N N . ASP A 1 490 ? -9.619 -9.680 -21.168 1.00 90.88 490 ASP A N 1
ATOM 3807 C CA . ASP A 1 490 ? -10.253 -10.651 -20.268 1.00 90.88 490 ASP A CA 1
ATOM 3808 C C . ASP A 1 490 ? -10.537 -10.058 -18.879 1.00 90.88 490 ASP A C 1
ATOM 3810 O O . ASP A 1 490 ? -11.647 -10.199 -18.353 1.00 90.88 490 ASP A O 1
ATOM 3814 N N . ASP A 1 491 ? -9.571 -9.343 -18.290 1.00 91.56 491 ASP A N 1
ATOM 3815 C CA . ASP A 1 491 ? -9.788 -8.654 -17.011 1.00 91.56 491 ASP A CA 1
ATOM 3816 C C . ASP A 1 491 ? -10.808 -7.524 -17.166 1.00 91.56 491 ASP A C 1
ATOM 3818 O O . ASP A 1 491 ? -11.657 -7.328 -16.302 1.00 91.56 491 ASP A O 1
ATOM 3822 N N . TRP A 1 492 ? -10.759 -6.793 -18.281 1.00 89.81 492 TRP A N 1
ATOM 3823 C CA . TRP A 1 492 ? -11.696 -5.713 -18.563 1.00 89.81 492 TRP A CA 1
ATOM 3824 C C . TRP A 1 492 ? -13.138 -6.216 -18.678 1.00 89.81 492 TRP A C 1
ATOM 3826 O O . TRP A 1 492 ? -14.034 -5.656 -18.044 1.00 89.81 492 TRP A O 1
ATOM 3836 N N . TYR A 1 493 ? -13.372 -7.303 -19.418 1.00 89.19 493 TYR A N 1
ATOM 3837 C CA . TYR A 1 493 ? -14.686 -7.942 -19.484 1.00 89.19 493 TYR A CA 1
ATOM 3838 C C . TYR A 1 493 ? -15.120 -8.455 -18.114 1.00 89.19 493 TYR A C 1
ATOM 3840 O O . TYR A 1 493 ? -16.262 -8.228 -17.718 1.00 89.19 493 TYR A O 1
ATOM 3848 N N . SER A 1 494 ? -14.202 -9.042 -17.344 1.00 87.75 494 SER A N 1
ATOM 3849 C CA . SER A 1 494 ? -14.485 -9.459 -15.969 1.00 87.75 494 SER A CA 1
ATOM 3850 C C . SER A 1 494 ? -14.918 -8.267 -15.101 1.00 87.75 494 SER A C 1
ATOM 3852 O O . SER A 1 494 ? -15.882 -8.372 -14.338 1.00 87.75 494 SER A O 1
ATOM 3854 N N . MET A 1 495 ? -14.260 -7.106 -15.229 1.00 86.81 495 MET A N 1
ATOM 3855 C CA . MET A 1 495 ? -14.647 -5.881 -14.518 1.00 86.81 495 MET A CA 1
ATOM 3856 C C . MET A 1 495 ? -16.044 -5.397 -14.925 1.00 86.81 495 MET A C 1
ATOM 3858 O O . MET A 1 495 ? -16.806 -4.930 -14.075 1.00 86.81 495 MET A O 1
ATOM 3862 N N . GLN A 1 496 ? -16.391 -5.504 -16.210 1.00 85.38 496 GLN A N 1
ATOM 3863 C CA . GLN A 1 496 ? -17.714 -5.134 -16.716 1.00 85.38 496 GLN A CA 1
ATOM 3864 C C . GLN A 1 496 ? -18.810 -6.071 -16.207 1.00 85.38 496 GLN A C 1
ATOM 3866 O O . GLN A 1 496 ? -19.849 -5.596 -15.751 1.00 85.38 496 GLN A O 1
ATOM 3871 N N . GLU A 1 497 ? -18.581 -7.384 -16.248 1.00 84.12 497 GLU A N 1
ATOM 3872 C CA . GLU A 1 497 ? -19.525 -8.384 -15.737 1.00 84.12 497 GLU A CA 1
ATOM 3873 C C . GLU A 1 497 ? -19.755 -8.230 -14.230 1.00 84.12 497 GLU A C 1
ATOM 3875 O O . GLU A 1 497 ? -20.883 -8.374 -13.757 1.00 84.12 497 GLU A O 1
ATOM 3880 N N . GLY A 1 498 ? -18.712 -7.854 -13.484 1.00 78.56 498 GLY A N 1
ATOM 3881 C CA . GLY A 1 498 ? -18.807 -7.502 -12.068 1.00 78.56 498 GLY A CA 1
ATOM 3882 C C . GLY A 1 498 ? -19.539 -6.184 -11.783 1.00 78.56 498 GLY A C 1
ATOM 3883 O O . GLY A 1 498 ? -19.737 -5.848 -10.618 1.00 78.56 498 GLY A O 1
ATOM 3884 N N . GLY A 1 499 ? -19.930 -5.419 -12.809 1.00 79.31 499 GLY A N 1
ATOM 3885 C CA . GLY A 1 499 ? -20.592 -4.117 -12.672 1.00 79.31 499 GLY A CA 1
ATOM 3886 C C . GLY A 1 499 ? -19.675 -2.976 -12.212 1.00 79.31 499 GLY A C 1
ATOM 3887 O O . GLY A 1 499 ? -20.153 -1.865 -12.000 1.00 79.31 499 GLY A O 1
ATOM 3888 N N . ILE A 1 500 ? -18.365 -3.219 -12.097 1.00 80.81 500 ILE A N 1
ATOM 3889 C CA . ILE A 1 500 ? -17.373 -2.275 -11.553 1.00 80.81 500 ILE A CA 1
ATOM 3890 C C . ILE A 1 500 ? -17.226 -1.058 -12.473 1.00 80.81 500 ILE A C 1
ATOM 3892 O O . ILE A 1 500 ? -17.062 0.071 -12.024 1.00 80.81 500 ILE A O 1
ATOM 3896 N N . THR A 1 501 ? -17.330 -1.263 -13.784 1.00 70.94 501 THR A N 1
ATOM 3897 C CA . THR A 1 501 ? -17.171 -0.204 -14.795 1.00 70.94 501 THR A CA 1
ATOM 3898 C C . THR A 1 501 ? -18.334 0.785 -14.842 1.00 70.94 501 THR A C 1
ATOM 3900 O O . THR A 1 501 ? -18.197 1.858 -15.427 1.00 70.94 501 THR A O 1
ATOM 3903 N N . LEU A 1 502 ? -19.471 0.433 -14.233 1.00 71.38 502 LEU A N 1
ATOM 3904 C CA . LEU A 1 502 ? -20.646 1.295 -14.098 1.00 71.38 502 LEU A CA 1
ATOM 3905 C C . LEU A 1 502 ? -20.595 2.145 -12.821 1.00 71.38 502 LEU A C 1
ATOM 3907 O O . LEU A 1 502 ? -21.453 3.010 -12.633 1.00 71.38 502 LEU A O 1
ATOM 3911 N N . ASP A 1 503 ? -19.615 1.903 -11.947 1.00 79.31 503 ASP A N 1
ATOM 3912 C CA . ASP A 1 503 ? -19.467 2.634 -10.699 1.00 79.31 503 ASP A CA 1
ATOM 3913 C C . ASP A 1 503 ? -19.063 4.094 -10.951 1.00 79.31 503 ASP A C 1
ATOM 3915 O O . ASP A 1 503 ? -18.212 4.412 -11.786 1.00 79.31 503 ASP A O 1
ATOM 3919 N N . THR A 1 504 ? -19.666 5.014 -10.198 1.00 76.75 504 THR A N 1
ATOM 3920 C CA . THR A 1 504 ? -19.410 6.454 -10.344 1.00 76.75 504 THR A CA 1
ATOM 3921 C C . THR A 1 504 ? -17.968 6.863 -10.032 1.00 76.75 504 THR A C 1
ATOM 3923 O O . THR A 1 504 ? -17.519 7.907 -10.513 1.00 76.75 504 THR A O 1
ATOM 3926 N N . SER A 1 505 ? -17.229 6.052 -9.270 1.00 76.94 505 SER A N 1
ATOM 3927 C CA . SER A 1 505 ? -15.805 6.259 -8.985 1.00 76.94 505 SER A CA 1
ATOM 3928 C C . SER A 1 505 ? -14.921 6.087 -10.228 1.00 76.94 505 SER A C 1
ATOM 3930 O O . SER A 1 505 ? -13.866 6.712 -10.308 1.00 76.94 505 SER A O 1
ATOM 3932 N N . MET A 1 506 ? -15.379 5.356 -11.252 1.00 79.38 506 MET A N 1
ATOM 3933 C CA . MET A 1 506 ? -14.623 5.077 -12.486 1.00 79.38 506 MET A CA 1
ATOM 3934 C C . MET A 1 506 ? -14.733 6.179 -13.551 1.00 79.38 506 MET A C 1
ATOM 3936 O O . MET A 1 506 ? -14.149 6.071 -14.629 1.00 79.38 506 MET A O 1
ATOM 3940 N N . LYS A 1 507 ? -15.456 7.269 -13.262 1.00 77.75 507 LYS A N 1
ATOM 3941 C CA . LYS A 1 507 ? -15.787 8.339 -14.223 1.00 77.75 507 LYS A CA 1
ATOM 3942 C C . LYS A 1 507 ? -14.589 9.066 -14.848 1.00 77.75 507 LYS A C 1
ATOM 3944 O O . LYS A 1 507 ? -14.755 9.699 -15.884 1.00 77.75 507 LYS A O 1
ATOM 3949 N N . ASN A 1 508 ? -13.404 9.013 -14.231 1.00 82.12 508 ASN A N 1
ATOM 3950 C CA . ASN A 1 508 ? -12.221 9.715 -14.741 1.00 82.12 508 ASN A CA 1
ATOM 3951 C C . ASN A 1 508 ? -11.293 8.815 -15.578 1.00 82.12 508 ASN A C 1
ATOM 3953 O O . ASN A 1 508 ? -10.240 9.296 -16.010 1.00 82.12 508 ASN A O 1
ATOM 3957 N N . LEU A 1 509 ? -11.643 7.538 -15.777 1.00 84.44 509 LEU A N 1
ATOM 3958 C CA . LEU A 1 509 ? -10.891 6.602 -16.612 1.00 84.44 509 LEU A CA 1
ATOM 3959 C C . LEU A 1 509 ? -11.500 6.536 -18.014 1.00 84.44 509 LEU A C 1
ATOM 3961 O O . LEU A 1 509 ? -12.682 6.237 -18.182 1.00 84.44 509 LEU A O 1
ATOM 3965 N N . LEU A 1 510 ? -10.673 6.794 -19.024 1.00 86.88 510 LEU A N 1
ATOM 3966 C CA . LEU A 1 510 ? -11.018 6.619 -20.429 1.00 86.88 510 LEU A CA 1
ATOM 3967 C C . LEU A 1 510 ? -10.434 5.309 -20.943 1.00 86.88 510 LEU A C 1
ATOM 3969 O O . LEU A 1 510 ? -9.218 5.156 -21.001 1.00 86.88 510 LEU A O 1
ATOM 3973 N N . TRP A 1 511 ? -11.300 4.402 -21.373 1.00 87.62 511 TRP A N 1
ATOM 3974 C CA . TRP A 1 511 ? -10.911 3.109 -21.929 1.00 87.62 511 TRP A CA 1
ATOM 3975 C C . TRP A 1 511 ? -10.744 3.232 -23.437 1.00 87.62 511 TRP A C 1
ATOM 3977 O O . TRP A 1 511 ? -11.688 3.607 -24.138 1.00 87.62 511 TRP A O 1
ATOM 3987 N N . VAL A 1 512 ? -9.552 2.923 -23.939 1.00 90.00 512 VAL A N 1
ATOM 3988 C CA . VAL A 1 512 ? -9.250 2.946 -25.374 1.00 90.00 512 VAL A CA 1
ATOM 3989 C C . VAL A 1 512 ? -8.703 1.589 -25.811 1.00 90.00 512 VAL A C 1
ATOM 3991 O O . VAL A 1 512 ? -7.925 0.991 -25.075 1.00 90.00 512 VAL A O 1
ATOM 3994 N N . PRO A 1 513 ? -9.088 1.069 -26.986 1.00 86.62 513 PRO A N 1
ATOM 3995 C CA . PRO A 1 513 ? -8.480 -0.149 -27.507 1.00 86.62 513 PRO A CA 1
ATOM 3996 C C . PRO A 1 513 ? -7.011 0.113 -27.857 1.00 86.62 513 PRO A C 1
ATOM 3998 O O . PRO A 1 513 ? -6.700 1.106 -28.521 1.00 86.62 513 PRO A O 1
ATOM 4001 N N . TYR A 1 514 ? -6.119 -0.780 -27.433 1.00 84.19 514 TYR A N 1
ATOM 4002 C CA . TYR A 1 514 ? -4.716 -0.736 -27.830 1.00 84.19 514 TYR A CA 1
ATOM 4003 C C . TYR A 1 514 ? -4.588 -1.085 -29.316 1.00 84.19 514 TYR A C 1
ATOM 4005 O O . TYR A 1 514 ? -5.070 -2.127 -29.760 1.00 84.19 514 TYR A O 1
ATOM 4013 N N . CYS A 1 515 ? -3.969 -0.200 -30.097 1.00 69.00 515 CYS A N 1
ATOM 4014 C CA . CYS A 1 515 ? -3.730 -0.404 -31.525 1.00 69.00 515 CYS A CA 1
ATOM 4015 C C . CYS A 1 515 ? -2.224 -0.366 -31.789 1.00 69.00 515 CYS A C 1
ATOM 4017 O O . CYS A 1 515 ? -1.604 0.674 -31.569 1.00 69.00 515 CYS A O 1
ATOM 4019 N N . LEU A 1 516 ? -1.689 -1.488 -32.274 1.00 54.75 516 LEU A N 1
ATOM 4020 C CA . LEU A 1 516 ? -0.324 -1.625 -32.793 1.00 54.75 516 LEU A CA 1
ATOM 4021 C C . LEU A 1 516 ? -0.145 -0.925 -34.146 1.00 54.75 516 LEU A C 1
ATOM 4023 O O . LEU A 1 516 ? -1.068 -1.032 -34.992 1.00 54.75 516 LEU A O 1
#

pLDDT: mean 77.2, std 24.58, range [21.92, 98.0]

Solvent-accessible surface area (backbone atoms only — not comparable to full-atom values): 29981 Å² total; per-residue (Å²): 140,78,87,87,81,90,83,88,81,90,81,81,84,83,88,78,88,86,88,81,77,89,84,62,67,83,87,57,74,83,38,62,55,78,54,86,55,79,77,59,79,67,97,74,83,92,68,77,63,72,62,76,54,78,49,71,73,78,93,75,94,75,87,67,73,75,65,72,78,73,70,98,84,73,97,70,94,79,79,89,83,83,82,81,75,93,74,83,96,70,80,53,81,39,67,32,32,34,34,56,95,84,62,48,72,66,57,52,51,53,50,51,49,54,53,28,67,76,52,91,53,66,48,34,36,44,33,38,57,37,45,41,55,55,43,50,53,53,43,49,72,60,37,68,79,46,49,54,21,38,32,41,85,25,49,74,52,67,68,60,52,18,55,42,46,42,69,68,40,29,34,38,26,66,50,68,68,52,46,52,52,47,45,73,40,67,51,60,38,87,45,33,36,39,60,30,81,82,70,52,72,70,51,48,38,46,33,45,74,63,57,35,37,41,34,44,38,49,51,66,70,53,49,56,50,38,44,74,49,31,52,82,30,36,31,27,41,27,32,46,59,87,55,97,74,65,88,78,65,88,83,63,45,22,49,77,76,51,45,58,56,45,53,52,49,34,55,77,58,63,40,44,50,28,29,37,29,36,64,48,57,60,86,58,86,53,49,64,52,55,45,51,46,53,52,53,45,46,54,50,45,53,57,36,44,76,73,69,35,70,62,37,37,39,33,62,24,38,34,55,53,64,46,67,66,59,49,50,54,37,34,66,56,38,49,65,52,41,55,70,74,51,30,79,89,70,62,46,46,35,32,31,40,40,30,40,31,48,32,17,75,20,18,32,37,42,36,32,28,72,39,76,47,77,48,70,69,85,65,94,82,68,94,61,100,69,89,52,89,69,33,34,39,40,37,26,22,78,55,21,30,63,36,55,38,37,34,52,84,71,75,44,84,71,58,73,78,39,76,67,56,102,70,75,60,99,77,65,68,64,27,49,26,30,37,26,13,68,81,81,46,88,81,24,54,64,38,81,74,45,78,40,57,90,80,52,73,71,40,42,38,33,29,54,54,47,25,41,42,17,79,58,84,48,80,50,98,63,76,84,65,56,71,47,38,33,28,44,46,71,45,49,50,50,37,48,76,69,47,33,71,75,32,80,34,38,68,43,59,38,82,41,79,57,78,134

Mean predicted aligned error: 13.65 Å